Protein AF-0000000069634426 (afdb_homodimer)

Nearest PDB structures (foldseek):
  1cul-assembly1_B  TM=9.483E-01  e=1.272E-23  Rattus norvegicus
  1u0h-assembly1_B  TM=9.525E-01  e=2.902E-23  Rattus norvegicus
  3c16-assembly1_B  TM=9.571E-01  e=1.424E-22  Rattus norvegicus
  3maa-assembly1_B  TM=9.503E-01  e=7.857E-22  Rattus norvegicus
  8sl4-assembly1_B  TM=9.300E-01  e=3.408E-20  Homo sapiens

Solvent-accessible surface area (backbone atoms only — not comparable to full-atom values): 21185 Å² total; per-residue (Å²): 61,27,39,27,34,73,60,49,57,59,53,37,57,61,29,41,75,65,72,35,47,64,58,48,49,51,52,51,32,51,52,43,28,53,54,38,54,54,45,70,38,75,84,32,60,63,46,40,79,56,51,69,58,87,64,25,47,30,36,47,47,70,83,54,88,93,52,78,57,82,60,52,69,64,56,54,50,51,30,51,51,40,48,52,52,46,53,54,49,47,47,53,51,44,51,53,50,16,68,76,69,75,51,83,66,41,41,15,22,4,39,49,74,66,73,67,50,73,50,73,39,43,68,62,81,56,40,63,46,73,40,49,68,32,52,53,51,6,46,47,26,22,75,72,38,48,81,62,34,39,20,26,37,52,72,46,42,53,56,38,43,76,69,75,42,55,66,43,80,73,46,72,42,80,37,93,96,70,45,74,41,52,31,23,34,53,67,54,89,70,61,64,63,73,78,110,60,26,37,26,34,73,59,49,55,58,53,37,58,61,29,41,74,63,75,36,46,64,57,47,49,51,52,50,31,50,50,43,28,54,54,39,55,53,44,71,38,76,85,30,60,62,48,40,78,56,49,68,59,88,62,24,46,30,36,46,46,70,83,53,87,93,51,77,58,84,59,51,71,64,56,54,49,51,29,51,51,40,49,51,51,47,52,52,49,47,48,52,51,44,49,54,50,17,68,76,68,76,52,83,67,41,42,16,22,4,38,50,74,67,70,67,50,72,49,73,38,44,68,62,82,57,41,64,45,73,41,47,70,33,50,52,50,7,44,45,26,21,75,74,38,46,78,60,35,39,21,24,37,52,74,45,42,52,56,40,44,75,68,75,42,55,65,43,80,72,45,72,42,81,38,92,98,70,43,76,40,51,32,24,35,51,66,55,89,71,61,64,62,73,77,110

Foldseek 3Di:
DKKAFVCLVVVQVVVVVVVNNVVSVVLLVVLVVVLVVVCVDPLNVQKDFQDDDVRMTDIFGDDDPPCPPPDDPVRQLSRLVSVVVSSQVSQVVVVVSCVVVVHDTFIQFFAFGDDWDWDWDDDPPIGTHIDDPRVLRSVVQRVVTDTNWYKYFPVSVVSVVVVPWDKAWPQWDQDVPPGITTMITTDDPRPPVVVD/DKKAFVCLVVVQVVCVVVVNNVVSVVLLVVLVVVLVVVCVDPLNVQKDFQDDDVRMTDIFGDDDPPCPPPPDPVRQLSRLVSVVVSSQVSQVSVVVSCVVVVHDTFIQFFAFGDDWDWDWDDDPPIGTHIDDPRVLRSVVQRVVTDTNWYKYFPVSVVSVVVVPWDKAWPQWDQDVPPGITTMITTDDPRPPVVVD

Radius of gyration: 21.36 Å; Cα contacts (8 Å, |Δi|>4): 693; chains: 2; bounding box: 51×59×50 Å

InterPro domains:
  IPR001054 Adenylyl cyclase class-3/4/guanylyl cyclase [PF00211] (1-187)
  IPR001054 Adenylyl cyclase class-3/4/guanylyl cyclase [PS50125] (1-142)
  IPR001054 Adenylyl cyclase class-3/4/guanylyl cyclase [SM00044] (1-171)
  IPR001054 Adenylyl cyclase class-3/4/guanylyl cyclase [cd07302] (1-186)
  IPR018297 Adenylyl cyclase class-4/guanylyl cyclase, conserved site [PS00452] (119-142)
  IPR029787 Nucleotide cyclase [G3DSA:3.30.70.1230] (1-191)
  IPR029787 Nucleotide cyclase [SSF55073] (1-186)

Organism: Araneus ventricosus (NCBI:txid182803)

Structure (mmCIF, N/CA/C/O backbone):
data_AF-0000000069634426-model_v1
#
loop_
_entity.id
_entity.type
_entity.pdbx_description
1 polymer 'adenylate cyclase'
#
loop_
_atom_site.group_PDB
_atom_site.id
_atom_site.type_symbol
_atom_site.label_atom_id
_atom_site.label_alt_id
_atom_site.label_comp_id
_atom_site.label_asym_id
_atom_site.label_entity_id
_atom_site.label_seq_id
_atom_site.pdbx_PDB_ins_code
_atom_site.Cartn_x
_atom_site.Cartn_y
_atom_site.Cartn_z
_atom_site.occupancy
_atom_site.B_iso_or_equiv
_atom_site.auth_seq_id
_atom_site.auth_comp_id
_atom_site.auth_asym_id
_atom_site.auth_atom_id
_atom_site.pdbx_PDB_model_num
ATOM 1 N N . MET A 1 1 ? 3.922 11.562 3.746 1 98.69 1 MET A N 1
ATOM 2 C CA . MET A 1 1 ? 2.787 11.445 4.656 1 98.69 1 MET A CA 1
ATOM 3 C C . MET A 1 1 ? 1.896 10.273 4.27 1 98.69 1 MET A C 1
ATOM 5 O O . MET A 1 1 ? 1.646 10.039 3.088 1 98.69 1 MET A O 1
ATOM 9 N N . PHE A 1 2 ? 1.455 9.57 5.309 1 98.81 2 PHE A N 1
ATOM 10 C CA . PHE A 1 2 ? 0.405 8.562 5.191 1 98.81 2 PHE A CA 1
ATOM 11 C C . PHE A 1 2 ? -0.784 8.914 6.078 1 98.81 2 PHE A C 1
ATOM 13 O O . PHE A 1 2 ? -0.626 9.133 7.281 1 98.81 2 PHE A O 1
ATOM 20 N N . ALA A 1 3 ? -1.954 9.055 5.48 1 98.81 3 ALA A N 1
ATOM 21 C CA . ALA A 1 3 ? -3.203 9.32 6.188 1 98.81 3 ALA A CA 1
ATOM 22 C C . ALA A 1 3 ? -4.207 8.195 5.973 1 98.81 3 ALA A C 1
ATOM 24 O O . ALA A 1 3 ? -4.793 8.07 4.895 1 98.81 3 ALA A O 1
ATOM 25 N N . SER A 1 4 ? -4.402 7.441 7 1 97.81 4 SER A N 1
ATOM 26 C CA . SER A 1 4 ? -5.277 6.273 6.906 1 97.81 4 SER A CA 1
ATOM 27 C C . SER A 1 4 ? -6.617 6.531 7.582 1 97.81 4 SER A C 1
ATOM 29 O O . SER A 1 4 ? -6.723 7.383 8.469 1 97.81 4 SER A O 1
ATOM 31 N N . ILE A 1 5 ? -7.621 5.824 7.086 1 96.56 5 ILE A N 1
ATOM 32 C CA . ILE A 1 5 ? -8.914 5.742 7.754 1 96.56 5 ILE A CA 1
ATOM 33 C C . ILE A 1 5 ? -9.102 4.348 8.344 1 96.56 5 ILE A C 1
ATOM 35 O O . ILE A 1 5 ? -9.766 3.496 7.746 1 96.56 5 ILE A O 1
ATOM 39 N N . PRO A 1 6 ? -8.562 4.156 9.57 1 93.12 6 PRO A N 1
ATOM 40 C CA . PRO A 1 6 ? -8.477 2.799 10.109 1 93.12 6 PRO A CA 1
ATOM 41 C C . PRO A 1 6 ? -9.844 2.146 10.297 1 93.12 6 PRO A C 1
ATOM 43 O O . PRO A 1 6 ? -9.977 0.928 10.156 1 93.12 6 PRO A O 1
ATOM 46 N N . ASN A 1 7 ? -10.844 2.883 10.555 1 89.81 7 ASN A N 1
ATOM 47 C CA . ASN A 1 7 ? -12.141 2.275 10.844 1 89.81 7 ASN A CA 1
ATOM 48 C C . ASN A 1 7 ? -13.008 2.188 9.594 1 89.81 7 ASN A C 1
ATOM 50 O O . ASN A 1 7 ? -14.203 1.903 9.688 1 89.81 7 ASN A O 1
ATOM 54 N N . TYR A 1 8 ? -12.477 2.475 8.43 1 88.19 8 TYR A N 1
ATOM 55 C CA . TYR A 1 8 ? -13.164 2.211 7.172 1 88.19 8 TYR A CA 1
ATOM 56 C C . TYR A 1 8 ? -13.281 0.713 6.918 1 88.19 8 TYR A C 1
ATOM 58 O O . TYR A 1 8 ? -14.281 0.246 6.363 1 88.19 8 TYR A O 1
ATOM 66 N N . LYS A 1 9 ? -12.242 0.037 7.312 1 76.56 9 LYS A N 1
ATOM 67 C CA . LYS A 1 9 ? -12.25 -1.408 7.105 1 76.56 9 LYS A CA 1
ATOM 68 C C . LYS A 1 9 ? -13.438 -2.057 7.805 1 76.56 9 LYS A C 1
ATOM 70 O O . LYS A 1 9 ? -14.07 -2.959 7.254 1 76.56 9 LYS A O 1
ATOM 75 N N . GLU A 1 10 ? -13.672 -1.611 9.031 1 73.38 10 GLU A N 1
ATOM 76 C CA . GLU A 1 10 ? -14.812 -2.141 9.773 1 73.38 10 GLU A CA 1
ATOM 77 C C . GLU A 1 10 ? -16.125 -1.818 9.07 1 73.38 10 GLU A C 1
ATOM 79 O O . GLU A 1 10 ? -17.031 -2.652 9.016 1 73.38 10 GLU A O 1
ATOM 84 N N . PHE A 1 11 ? -16.219 -0.694 8.547 1 70.81 11 PHE A N 1
ATOM 85 C CA . PHE A 1 11 ? -17.391 -0.262 7.781 1 70.81 11 PHE A CA 1
ATOM 86 C C . PHE A 1 11 ? -17.578 -1.14 6.551 1 70.81 11 PHE A C 1
ATOM 88 O O . PHE A 1 11 ? -18.703 -1.561 6.25 1 70.81 11 PHE A O 1
ATOM 95 N N . TYR A 1 12 ? -16.484 -1.45 5.949 1 68.88 12 TYR A N 1
ATOM 96 C CA . TYR A 1 12 ? -16.5 -2.271 4.742 1 68.88 12 TYR A CA 1
ATOM 97 C C . TYR A 1 12 ? -16.938 -3.699 5.062 1 68.88 12 TYR A C 1
ATOM 99 O O . TYR A 1 12 ? -17.766 -4.281 4.355 1 68.88 12 TYR A O 1
ATOM 107 N N . ASP A 1 13 ? -16.359 -4.258 6.074 1 66.06 13 ASP A N 1
ATOM 108 C CA . ASP A 1 13 ? -16.656 -5.637 6.457 1 66.06 13 ASP A CA 1
ATOM 109 C C . ASP A 1 13 ? -18.141 -5.801 6.801 1 66.06 13 ASP A C 1
ATOM 111 O O . ASP A 1 13 ? -18.766 -6.797 6.43 1 66.06 13 ASP A O 1
ATOM 115 N N . GLU A 1 14 ? -18.641 -4.836 7.465 1 62.84 14 GLU A N 1
ATOM 116 C CA . GLU A 1 14 ? -20.047 -4.879 7.871 1 62.84 14 GLU A CA 1
ATOM 117 C C . GLU A 1 14 ? -20.969 -4.738 6.668 1 62.84 14 GLU A C 1
ATOM 119 O O . GLU A 1 14 ? -22.016 -5.383 6.609 1 62.84 14 GLU A O 1
ATOM 124 N N . THR A 1 15 ? -20.5 -4.02 5.742 1 57.84 15 THR A N 1
ATOM 125 C CA . THR A 1 15 ? -21.359 -3.715 4.598 1 57.84 15 THR A CA 1
ATOM 126 C C . THR A 1 15 ? -21.25 -4.805 3.535 1 57.84 15 THR A C 1
ATOM 128 O O . THR A 1 15 ? -22.234 -5.129 2.869 1 57.84 15 THR A O 1
ATOM 131 N N . ASP A 1 16 ? -20.047 -5.289 3.365 1 59.22 16 ASP A N 1
ATOM 132 C CA . ASP A 1 16 ? -19.828 -6.367 2.406 1 59.22 16 ASP A CA 1
ATOM 133 C C . ASP A 1 16 ? -20.688 -7.582 2.738 1 59.22 16 ASP A C 1
ATOM 135 O O . ASP A 1 16 ? -21.25 -8.219 1.841 1 59.22 16 ASP A O 1
ATOM 139 N N . ILE A 1 17 ? -20.828 -7.797 3.973 1 55.28 17 ILE A N 1
ATOM 140 C CA . ILE A 1 17 ? -21.672 -8.898 4.418 1 55.28 17 ILE A CA 1
ATOM 141 C C . ILE A 1 17 ? -23.109 -8.672 3.938 1 55.28 17 ILE A C 1
ATOM 143 O O . ILE A 1 17 ? -23.812 -9.633 3.615 1 55.28 17 ILE A O 1
ATOM 147 N N . ASN A 1 18 ? -23.359 -7.445 3.77 1 55.12 18 ASN A N 1
ATOM 148 C CA . ASN A 1 18 ? -24.719 -7.137 3.348 1 55.12 18 ASN A CA 1
ATOM 149 C C . ASN A 1 18 ? -24.797 -6.863 1.848 1 55.12 18 ASN A C 1
ATOM 151 O O . ASN A 1 18 ? -25.781 -6.305 1.361 1 55.12 18 ASN A O 1
ATOM 155 N N . LYS A 1 19 ? -23.859 -7.258 1.149 1 59.66 19 LYS A N 1
ATOM 156 C CA . LYS A 1 19 ? -23.797 -7.129 -0.304 1 59.66 19 LYS A CA 1
ATOM 157 C C . LYS A 1 19 ? -23.797 -5.66 -0.726 1 59.66 19 LYS A C 1
ATOM 159 O O . LYS A 1 19 ? -24.375 -5.305 -1.754 1 59.66 19 LYS A O 1
ATOM 164 N N . GLN A 1 20 ? -23.438 -4.875 0.177 1 64.69 20 GLN A N 1
ATOM 165 C CA . GLN A 1 20 ? -23.422 -3.445 -0.123 1 64.69 20 GLN A CA 1
ATOM 166 C C . GLN A 1 20 ? -22 -2.941 -0.312 1 64.69 20 GLN A C 1
ATOM 168 O O . GLN A 1 20 ? -21.688 -1.798 0.026 1 64.69 20 GLN A O 1
ATOM 173 N N . GLY A 1 21 ? -21.125 -3.797 -0.772 1 68.38 21 GLY A N 1
ATOM 174 C CA . GLY A 1 21 ? -19.75 -3.436 -1.022 1 68.38 21 GLY A CA 1
ATOM 175 C C . GLY A 1 21 ? -19.594 -2.23 -1.933 1 68.38 21 GLY A C 1
ATOM 176 O O . GLY A 1 21 ? -18.75 -1.364 -1.694 1 68.38 21 GLY A O 1
ATOM 177 N N . LEU A 1 22 ? -20.484 -2.107 -2.734 1 75.62 22 LEU A N 1
ATOM 178 C CA . LEU A 1 22 ? -20.438 -1.009 -3.693 1 75.62 22 LEU A CA 1
ATOM 179 C C . LEU A 1 22 ? -20.625 0.332 -2.992 1 75.62 22 LEU A C 1
ATOM 181 O O . LEU A 1 22 ? -19.969 1.319 -3.346 1 75.62 22 LEU A O 1
ATOM 185 N N . GLU A 1 23 ? -21.547 0.318 -2.008 1 82.31 23 GLU A N 1
ATOM 186 C CA . GLU A 1 23 ? -21.781 1.56 -1.281 1 82.31 23 GLU A CA 1
ATOM 187 C C . GLU A 1 23 ? -20.562 1.985 -0.48 1 82.31 23 GLU A C 1
ATOM 189 O O . GLU A 1 23 ? -20.281 3.18 -0.36 1 82.31 23 GLU A O 1
ATOM 194 N N . CYS A 1 24 ? -19.922 1.011 0.025 1 82.88 24 CYS A N 1
ATOM 195 C CA . CYS A 1 24 ? -18.703 1.31 0.789 1 82.88 24 CYS A CA 1
ATOM 196 C C . CYS A 1 24 ? -17.641 1.947 -0.098 1 82.88 24 CYS A C 1
ATOM 198 O O . CYS A 1 24 ? -16.984 2.906 0.307 1 82.88 24 CYS A O 1
ATOM 200 N N . LEU A 1 25 ? -17.516 1.486 -1.263 1 86.38 25 LEU A N 1
ATOM 201 C CA . LEU A 1 25 ? -16.516 2.02 -2.176 1 86.38 25 LEU A CA 1
ATOM 202 C C . LEU A 1 25 ? -16.906 3.406 -2.674 1 86.38 25 LEU A C 1
ATOM 204 O O . LEU A 1 25 ? -16.047 4.258 -2.906 1 86.38 25 LEU A O 1
ATOM 208 N N . ARG A 1 26 ? -18.203 3.537 -2.885 1 89 26 ARG A N 1
ATOM 209 C CA . ARG A 1 26 ? -18.688 4.855 -3.291 1 89 26 ARG A CA 1
ATOM 210 C C . ARG A 1 26 ? -18.297 5.918 -2.27 1 89 26 ARG A C 1
ATOM 212 O O . ARG A 1 26 ? -17.828 6.996 -2.641 1 89 26 ARG A O 1
ATOM 219 N N . LEU A 1 27 ? -18.5 5.598 -1.002 1 91.5 27 LEU A N 1
ATOM 220 C CA . LEU A 1 27 ? -18.172 6.551 0.052 1 91.5 27 LEU A CA 1
ATOM 221 C C . LEU A 1 27 ? -16.672 6.793 0.114 1 91.5 27 LEU A C 1
ATOM 223 O O . LEU A 1 27 ? -16.219 7.934 0.261 1 91.5 27 LEU A O 1
ATOM 227 N N . LEU A 1 28 ? -15.875 5.77 -0.021 1 92.12 28 LEU A N 1
ATOM 228 C CA . LEU A 1 28 ? -14.43 5.938 -0.038 1 92.12 28 LEU A CA 1
ATOM 229 C C . LEU A 1 28 ? -14 6.828 -1.196 1 92.12 28 LEU A C 1
ATOM 231 O O . LEU A 1 28 ? -13.141 7.699 -1.028 1 92.12 28 LEU A O 1
ATOM 235 N N . ASN A 1 29 ? -14.547 6.602 -2.295 1 92.94 29 ASN A N 1
ATOM 236 C CA . ASN A 1 29 ? -14.227 7.426 -3.457 1 92.94 29 ASN A CA 1
ATOM 237 C C . ASN A 1 29 ? -14.609 8.883 -3.232 1 92.94 29 ASN A C 1
ATOM 239 O O . ASN A 1 29 ? -13.898 9.789 -3.664 1 92.94 29 ASN A O 1
ATOM 243 N N . GLU A 1 30 ? -15.742 9.07 -2.617 1 94.56 30 GLU A N 1
ATOM 244 C CA . GLU A 1 30 ? -16.156 10.43 -2.275 1 94.56 30 GLU A CA 1
ATOM 245 C C . GLU A 1 30 ? -15.125 11.109 -1.373 1 94.56 30 GLU A C 1
ATOM 247 O O . GLU A 1 30 ? -14.773 12.273 -1.587 1 94.56 30 GLU A O 1
ATOM 252 N N . ILE A 1 31 ? -14.688 10.406 -0.416 1 96.69 31 ILE A N 1
ATOM 253 C CA . ILE A 1 31 ? -13.703 10.93 0.526 1 96.69 31 ILE A CA 1
ATOM 254 C C . ILE A 1 31 ? -12.414 11.281 -0.214 1 96.69 31 ILE A C 1
ATOM 256 O O . ILE A 1 31 ? -11.906 12.398 -0.102 1 96.69 31 ILE A O 1
ATOM 260 N N . ILE A 1 32 ? -11.914 10.352 -1.014 1 97.06 32 ILE A N 1
ATOM 261 C CA . ILE A 1 32 ? -10.641 10.539 -1.707 1 97.06 32 ILE A CA 1
ATOM 262 C C . ILE A 1 32 ? -10.766 11.695 -2.701 1 97.06 32 ILE A C 1
ATOM 264 O O . ILE A 1 32 ? -9.844 12.5 -2.84 1 97.06 32 ILE A O 1
ATOM 268 N N . CYS A 1 33 ? -11.867 11.805 -3.354 1 97.19 33 CYS A N 1
ATOM 269 C CA . CYS A 1 33 ? -12.094 12.898 -4.293 1 97.19 33 CYS A CA 1
ATOM 270 C C . CYS A 1 33 ? -12.062 14.242 -3.582 1 97.19 33 CYS A C 1
ATOM 272 O O . CYS A 1 33 ? -11.477 15.203 -4.086 1 97.19 33 CYS A O 1
ATOM 274 N N . ASP A 1 34 ? -12.68 14.266 -2.467 1 97.75 34 ASP A N 1
ATOM 275 C CA . ASP A 1 34 ? -12.672 15.508 -1.703 1 97.75 34 ASP A CA 1
ATOM 276 C C . ASP A 1 34 ? -11.273 15.828 -1.188 1 97.75 34 ASP A C 1
ATOM 278 O O . ASP A 1 34 ? -10.875 17 -1.135 1 97.75 34 ASP A O 1
ATOM 282 N N . PHE A 1 35 ? -10.508 14.82 -0.778 1 98.5 35 PHE A N 1
ATOM 283 C CA . PHE A 1 35 ? -9.109 15.023 -0.418 1 98.5 35 PHE A CA 1
ATOM 284 C C . PHE A 1 35 ? -8.328 15.609 -1.588 1 98.5 35 PHE A C 1
ATOM 286 O O . PHE A 1 35 ? -7.57 16.562 -1.419 1 98.5 35 PHE A O 1
ATOM 293 N N . ASP A 1 36 ? -8.586 15.078 -2.732 1 98.25 36 ASP A N 1
ATOM 294 C CA . ASP A 1 36 ? -7.91 15.531 -3.945 1 98.25 36 ASP A CA 1
ATOM 295 C C . ASP A 1 36 ? -8.211 17 -4.227 1 98.25 36 ASP A C 1
ATOM 297 O O . ASP A 1 36 ? -7.332 17.75 -4.668 1 98.25 36 ASP A O 1
ATOM 301 N N . LYS A 1 37 ? -9.391 17.375 -4.008 1 97.69 37 LYS A N 1
ATOM 302 C CA . LYS A 1 37 ? -9.797 18.75 -4.273 1 97.69 37 LYS A CA 1
ATOM 303 C C . LYS A 1 37 ? -9.008 19.734 -3.412 1 97.69 37 LYS A C 1
ATOM 305 O O . LYS A 1 37 ? -8.766 20.875 -3.82 1 97.69 37 LYS A O 1
ATOM 310 N N . LEU A 1 38 ? -8.656 19.25 -2.217 1 97.81 38 LEU A N 1
ATOM 311 C CA . LEU A 1 38 ? -7.871 20.109 -1.333 1 97.81 38 LEU A CA 1
ATOM 312 C C . LEU A 1 38 ? -6.535 20.484 -1.974 1 97.81 38 LEU A C 1
ATOM 314 O O . LEU A 1 38 ? -5.992 21.547 -1.712 1 97.81 38 LEU A O 1
ATOM 318 N N . LEU A 1 39 ? -5.992 19.609 -2.861 1 97.5 39 LEU A N 1
ATOM 319 C CA . LEU A 1 39 ? -4.699 19.828 -3.508 1 97.5 39 LEU A CA 1
ATOM 320 C C . LEU A 1 39 ? -4.781 20.969 -4.508 1 97.5 39 LEU A C 1
ATOM 322 O O . LEU A 1 39 ? -3.752 21.5 -4.934 1 97.5 39 LEU A O 1
ATOM 326 N N . LEU A 1 40 ? -5.988 21.328 -4.883 1 96.88 40 LEU A N 1
ATOM 327 C CA . LEU A 1 40 ? -6.18 22.406 -5.852 1 96.88 40 LEU A CA 1
ATOM 328 C C . LEU A 1 40 ? -6.008 23.766 -5.195 1 96.88 40 LEU A C 1
ATOM 330 O O . LEU A 1 40 ? -5.852 24.781 -5.883 1 96.88 40 LEU A O 1
ATOM 334 N N . LYS A 1 41 ? -6.102 23.859 -3.879 1 97.19 41 LYS A N 1
ATOM 335 C CA . LYS A 1 41 ? -5.895 25.109 -3.168 1 97.19 41 LYS A CA 1
ATOM 336 C C . LYS A 1 41 ? -4.445 25.578 -3.281 1 97.19 41 LYS A C 1
ATOM 338 O O . LYS A 1 41 ? -3.52 24.781 -3.127 1 97.19 41 LYS A O 1
ATOM 343 N N . PRO A 1 42 ? -4.191 26.875 -3.438 1 97 42 PRO A N 1
ATOM 344 C CA . PRO A 1 42 ? -2.836 27.406 -3.592 1 97 42 PRO A CA 1
ATOM 345 C C . PRO A 1 42 ? -1.922 27.047 -2.422 1 97 42 PRO A C 1
ATOM 347 O O . PRO A 1 42 ? -0.736 26.766 -2.623 1 97 42 PRO A O 1
ATOM 350 N N . LYS A 1 43 ? -2.439 27.047 -1.301 1 96.06 43 LYS A N 1
ATOM 351 C CA . LYS A 1 43 ? -1.636 26.797 -0.109 1 96.06 43 LYS A CA 1
ATOM 352 C C . LYS A 1 43 ? -1.063 25.375 -0.126 1 96.06 43 LYS A C 1
ATOM 354 O O . LYS A 1 43 ? -0.079 25.094 0.559 1 96.06 43 LYS A O 1
ATOM 359 N N . PHE A 1 44 ? -1.671 24.453 -0.923 1 97.56 44 PHE A N 1
ATOM 360 C CA . PHE A 1 44 ? -1.229 23.062 -0.956 1 97.56 44 PHE A CA 1
ATOM 361 C C . PHE A 1 44 ? -0.623 22.719 -2.311 1 97.56 44 PHE A C 1
ATOM 363 O O . PHE A 1 44 ? -0.516 21.531 -2.67 1 97.56 44 PHE A O 1
ATOM 370 N N . SER A 1 45 ? -0.149 23.688 -3.08 1 94.62 45 SER A N 1
ATOM 371 C CA . SER A 1 45 ? 0.344 23.531 -4.445 1 94.62 45 SER A CA 1
ATOM 372 C C . SER A 1 45 ? 1.629 22.703 -4.473 1 94.62 45 SER A C 1
ATOM 374 O O . SER A 1 45 ? 1.964 22.094 -5.492 1 94.62 45 SER A O 1
ATOM 376 N N . ARG A 1 46 ? 2.344 22.672 -3.381 1 93.88 46 ARG A N 1
ATOM 377 C CA . ARG A 1 46 ? 3.619 21.969 -3.328 1 93.88 46 ARG A CA 1
ATOM 378 C C . ARG A 1 46 ? 3.42 20.5 -2.934 1 93.88 46 ARG A C 1
ATOM 380 O O . ARG A 1 46 ? 4.375 19.734 -2.904 1 93.88 46 ARG A O 1
ATOM 387 N N . ILE A 1 47 ? 2.207 20.141 -2.641 1 97.12 47 ILE A N 1
ATOM 388 C CA . ILE A 1 47 ? 1.9 18.781 -2.207 1 97.12 47 ILE A CA 1
ATOM 389 C C . ILE A 1 47 ? 1.436 17.938 -3.4 1 97.12 47 ILE A C 1
ATOM 391 O O . ILE A 1 47 ? 0.691 18.438 -4.254 1 97.12 47 ILE A O 1
ATOM 395 N N . GLU A 1 48 ? 1.934 16.797 -3.508 1 96.25 48 GLU A N 1
ATOM 396 C CA . GLU A 1 48 ? 1.535 15.852 -4.547 1 96.25 48 GLU A CA 1
ATOM 397 C C . GLU A 1 48 ? 0.981 14.562 -3.943 1 96.25 48 GLU A C 1
ATOM 399 O O . GLU A 1 48 ? 1.569 14.008 -3.014 1 96.25 48 GLU A O 1
ATOM 404 N N . LYS A 1 49 ? -0.19 14.219 -4.457 1 97.69 49 LYS A N 1
ATOM 405 C CA . LYS A 1 49 ? -0.675 12.883 -4.133 1 97.69 49 LYS A CA 1
ATOM 406 C C . LYS A 1 49 ? 0.19 11.812 -4.797 1 97.69 49 LYS A C 1
ATOM 408 O O . LYS A 1 49 ? 0.441 11.867 -6 1 97.69 49 LYS A O 1
ATOM 413 N N . ILE A 1 50 ? 0.653 10.852 -4.039 1 96.75 50 ILE A N 1
ATOM 414 C CA . ILE A 1 50 ? 1.438 9.758 -4.598 1 96.75 50 ILE A CA 1
ATOM 415 C C . ILE A 1 50 ? 0.509 8.633 -5.047 1 96.75 50 ILE A C 1
ATOM 417 O O . ILE A 1 50 ? 0.524 8.234 -6.211 1 96.75 50 ILE A O 1
ATOM 421 N N . LYS A 1 51 ? -0.291 8.125 -4.113 1 96.25 51 LYS A N 1
ATOM 422 C CA . LYS A 1 51 ? -1.272 7.086 -4.406 1 96.25 51 LYS A CA 1
ATOM 423 C C . LYS A 1 51 ? -2.148 6.797 -3.188 1 96.25 51 LYS A C 1
ATOM 425 O O . LYS A 1 51 ? -1.914 7.34 -2.105 1 96.25 51 LYS A O 1
ATOM 430 N N . THR A 1 52 ? -3.162 5.953 -3.436 1 96 52 THR A N 1
ATOM 431 C CA . THR A 1 52 ? -3.924 5.375 -2.334 1 96 52 THR A CA 1
ATOM 432 C C . THR A 1 52 ? -3.562 3.906 -2.137 1 96 52 THR A C 1
ATOM 434 O O . THR A 1 52 ? -3.232 3.209 -3.1 1 96 52 THR A O 1
ATOM 437 N N . ILE A 1 53 ? -3.525 3.525 -0.974 1 93.75 53 ILE A N 1
ATOM 438 C CA . ILE A 1 53 ? -3.387 2.125 -0.585 1 93.75 53 ILE A CA 1
ATOM 439 C C . ILE A 1 53 ? -4.562 1.716 0.299 1 93.75 53 ILE A C 1
ATOM 441 O O . ILE A 1 53 ? -4.555 1.963 1.508 1 93.75 53 ILE A O 1
ATOM 445 N N . GLY A 1 54 ? -5.555 1.035 -0.276 1 90.25 54 GLY A N 1
ATOM 446 C CA . GLY A 1 54 ? -6.793 0.876 0.468 1 90.25 54 GLY A CA 1
ATOM 447 C C . GLY A 1 54 ? -7.43 2.197 0.854 1 90.25 54 GLY A C 1
ATOM 448 O O . GLY A 1 54 ? -7.695 3.041 -0.007 1 90.25 54 GLY A O 1
ATOM 449 N N . SER A 1 55 ? -7.539 2.332 2.172 1 93.25 55 SER A N 1
ATOM 450 C CA . SER A 1 55 ? -8.133 3.566 2.672 1 93.25 55 SER A CA 1
ATOM 451 C C . SER A 1 55 ? -7.07 4.539 3.168 1 93.25 55 SER A C 1
ATOM 453 O O . SER A 1 55 ? -7.344 5.391 4.016 1 93.25 55 SER A O 1
ATOM 455 N N . THR A 1 56 ? -5.832 4.348 2.686 1 96.75 56 THR A N 1
ATOM 456 C CA . THR A 1 56 ? -4.723 5.215 3.062 1 96.75 56 THR A CA 1
ATOM 457 C C . THR A 1 56 ? -4.391 6.191 1.937 1 96.75 56 THR A C 1
ATOM 459 O O . THR A 1 56 ? -4.281 5.793 0.774 1 96.75 56 THR A O 1
ATOM 462 N N . TYR A 1 57 ? -4.352 7.484 2.209 1 98.25 57 TYR A N 1
ATOM 463 C CA . TYR A 1 57 ? -3.961 8.555 1.297 1 98.25 57 TYR A CA 1
ATOM 464 C C . TYR A 1 57 ? -2.486 8.898 1.466 1 98.25 57 TYR A C 1
ATOM 466 O O . TYR A 1 57 ? -2.068 9.352 2.533 1 98.25 57 TYR A O 1
ATOM 474 N N . MET A 1 58 ? -1.681 8.648 0.421 1 98.5 58 MET A N 1
ATOM 475 C CA . MET A 1 58 ? -0.249 8.93 0.448 1 98.5 58 MET A CA 1
ATOM 476 C C . MET A 1 58 ? 0.067 10.211 -0.323 1 98.5 58 MET A C 1
ATOM 478 O O . MET A 1 58 ? -0.323 10.352 -1.483 1 98.5 58 MET A O 1
ATOM 482 N N . ALA A 1 59 ? 0.744 11.125 0.328 1 98.56 59 ALA A N 1
ATOM 483 C CA . ALA A 1 59 ? 1.116 12.398 -0.29 1 98.56 59 ALA A CA 1
ATOM 484 C C . ALA A 1 59 ? 2.516 12.828 0.141 1 98.56 59 ALA A C 1
ATOM 486 O O . ALA A 1 59 ? 3.043 12.336 1.142 1 98.56 59 ALA A O 1
ATOM 487 N N . ALA A 1 60 ? 3.143 13.688 -0.63 1 98.06 60 ALA A N 1
ATOM 488 C CA . ALA A 1 60 ? 4.461 14.234 -0.328 1 98.06 60 ALA A CA 1
ATOM 489 C C . ALA A 1 60 ? 4.574 15.688 -0.785 1 98.06 60 ALA A C 1
ATOM 491 O O . ALA A 1 60 ? 3.82 16.125 -1.656 1 98.06 60 ALA A O 1
ATOM 492 N N . ALA A 1 61 ? 5.363 16.391 -0.155 1 97.25 61 ALA A N 1
ATOM 493 C CA . ALA A 1 61 ? 5.719 17.75 -0.543 1 97.25 61 ALA A CA 1
ATOM 494 C C . ALA A 1 61 ? 7.219 17.875 -0.798 1 97.25 61 ALA A C 1
ATOM 496 O O . ALA A 1 61 ? 8.023 17.219 -0.139 1 97.25 61 ALA A O 1
ATOM 497 N N . GLY A 1 62 ? 7.523 18.703 -1.797 1 93.38 62 GLY A N 1
ATOM 498 C CA . GLY A 1 62 ? 8.922 19.016 -2.035 1 93.38 62 GLY A CA 1
ATOM 499 C C . GLY A 1 62 ? 9.602 18.031 -2.969 1 93.38 62 GLY A C 1
ATOM 500 O O . GLY A 1 62 ? 10.828 17.906 -2.969 1 93.38 62 GLY A O 1
ATOM 501 N N . LEU A 1 63 ? 8.695 17.312 -3.713 1 90.94 63 LEU A N 1
ATOM 502 C CA . LEU A 1 63 ? 9.273 16.375 -4.668 1 90.94 63 LEU A CA 1
ATOM 503 C C . LEU A 1 63 ? 9.797 17.094 -5.898 1 90.94 63 LEU A C 1
ATOM 505 O O . LEU A 1 63 ? 9.109 17.938 -6.473 1 90.94 63 LEU A O 1
ATOM 509 N N . GLN A 1 64 ? 11.047 17.453 -6.07 1 75.88 64 GLN A N 1
ATOM 510 C CA . GLN A 1 64 ? 11.648 18.109 -7.23 1 75.88 64 GLN A CA 1
ATOM 511 C C . GLN A 1 64 ? 12.523 17.125 -8.016 1 75.88 64 GLN A C 1
ATOM 513 O O . GLN A 1 64 ? 13.586 16.719 -7.551 1 75.88 64 GLN A O 1
ATOM 518 N N . PRO A 1 65 ? 11.922 16.578 -9.086 1 60.34 65 PRO A N 1
ATOM 519 C CA . PRO A 1 65 ? 12.734 15.641 -9.867 1 60.34 65 PRO A CA 1
ATOM 520 C C . PRO A 1 65 ? 14.07 16.234 -10.297 1 60.34 65 PRO A C 1
ATOM 522 O O . PRO A 1 65 ? 14.117 17.406 -10.727 1 60.34 65 PRO A O 1
ATOM 525 N N . GLY A 1 66 ? 15.273 15.367 -10.148 1 54 66 GLY A N 1
ATOM 526 C CA . GLY A 1 66 ? 16.594 15.719 -10.656 1 54 66 GLY A CA 1
ATOM 527 C C . GLY A 1 66 ? 17.281 16.781 -9.82 1 54 66 GLY A C 1
ATOM 528 O O . GLY A 1 66 ? 18.453 17.094 -10.055 1 54 66 GLY A O 1
ATOM 529 N N . ARG A 1 67 ? 16.547 17.531 -9.039 1 53.06 67 ARG A N 1
ATOM 530 C CA . ARG A 1 67 ? 17.25 18.594 -8.344 1 53.06 67 ARG A CA 1
ATOM 531 C C . ARG A 1 67 ? 17.688 18.156 -6.949 1 53.06 67 ARG A C 1
ATOM 533 O O . ARG A 1 67 ? 16.859 17.719 -6.145 1 53.06 67 ARG A O 1
ATOM 540 N N . GLU A 1 68 ? 18.781 17.438 -6.926 1 51.47 68 GLU A N 1
ATOM 541 C CA . GLU A 1 68 ? 19.359 17.266 -5.594 1 51.47 68 GLU A CA 1
ATOM 542 C C . GLU A 1 68 ? 19.391 18.594 -4.836 1 51.47 68 GLU A C 1
ATOM 544 O O . GLU A 1 68 ? 20.156 19.5 -5.18 1 51.47 68 GLU A O 1
ATOM 549 N N . GLU A 1 69 ? 18.406 19.234 -4.926 1 47.75 69 GLU A N 1
ATOM 550 C CA . GLU A 1 69 ? 18.594 20.562 -4.375 1 47.75 69 GLU A CA 1
ATOM 551 C C . GLU A 1 69 ? 19.078 20.5 -2.93 1 47.75 69 GLU A C 1
ATOM 553 O O . GLU A 1 69 ? 18.578 19.703 -2.133 1 47.75 69 GLU A O 1
ATOM 558 N N . ASN A 1 70 ? 20.391 20.594 -2.777 1 51.47 70 ASN A N 1
ATOM 559 C CA . ASN A 1 70 ? 20.812 21.109 -1.478 1 51.47 70 ASN A CA 1
ATOM 560 C C . ASN A 1 70 ? 19.781 22.078 -0.909 1 51.47 70 ASN A C 1
ATOM 562 O O . ASN A 1 70 ? 19.875 23.281 -1.153 1 51.47 70 ASN A O 1
ATOM 566 N N . GLY A 1 71 ? 18.672 21.656 -1.026 1 53.19 71 GLY A N 1
ATOM 567 C CA . GLY A 1 71 ? 17.641 22.641 -0.703 1 53.19 71 GLY A CA 1
ATOM 568 C C . GLY A 1 71 ? 17.891 23.375 0.602 1 53.19 71 GLY A C 1
ATOM 569 O O . GLY A 1 71 ? 18.656 22.891 1.448 1 53.19 71 GLY A O 1
ATOM 570 N N . ASP A 1 72 ? 17.625 24.578 0.57 1 66.25 72 ASP A N 1
ATOM 571 C CA . ASP A 1 72 ? 17.609 25.531 1.679 1 66.25 72 ASP A CA 1
ATOM 572 C C . ASP A 1 72 ? 16.703 25.047 2.807 1 66.25 72 ASP A C 1
ATOM 574 O O . ASP A 1 72 ? 15.602 24.547 2.557 1 66.25 72 ASP A O 1
ATOM 578 N N . GLU A 1 73 ? 17.266 24.734 3.975 1 73.94 73 GLU A N 1
ATOM 579 C CA . GLU A 1 73 ? 16.562 24.375 5.207 1 73.94 73 GLU A CA 1
ATOM 580 C C . GLU A 1 73 ? 15.195 25.031 5.281 1 73.94 73 GLU A C 1
ATOM 582 O O . GLU A 1 73 ? 14.234 24.438 5.77 1 73.94 73 GLU A O 1
ATOM 587 N N . SER A 1 74 ? 15.156 26.156 4.668 1 79.12 74 SER A N 1
ATOM 588 C CA . SER A 1 74 ? 13.898 26.891 4.707 1 79.12 74 SER A CA 1
ATOM 589 C C . SER A 1 74 ? 12.844 26.219 3.83 1 79.12 74 SER A C 1
ATOM 591 O O . SER A 1 74 ? 11.68 26.109 4.223 1 79.12 74 SER A O 1
ATOM 593 N N . ARG A 1 75 ? 13.383 25.766 2.807 1 82.56 75 ARG A N 1
ATOM 594 C CA . ARG A 1 75 ? 12.445 25.125 1.897 1 82.56 75 ARG A CA 1
ATOM 595 C C . ARG A 1 75 ? 11.945 23.812 2.479 1 82.56 75 ARG A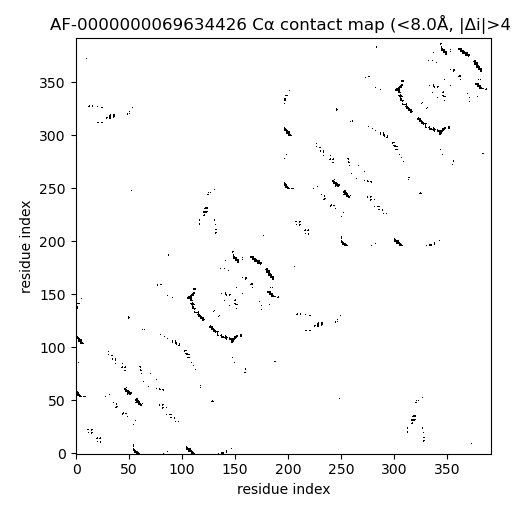 C 1
ATOM 597 O O . ARG A 1 75 ? 10.766 23.469 2.35 1 82.56 75 ARG A O 1
ATOM 604 N N . LYS A 1 76 ? 12.797 23.203 3.213 1 84.62 76 LYS A N 1
ATOM 605 C CA . LYS A 1 76 ? 12.445 21.922 3.842 1 84.62 76 LYS A CA 1
ATOM 606 C C . LYS A 1 76 ? 11.383 22.125 4.922 1 84.62 76 LYS A C 1
ATOM 608 O O . LYS A 1 76 ? 10.43 21.359 5.008 1 84.62 76 LYS A O 1
ATOM 613 N N . SER A 1 77 ? 11.578 23.141 5.625 1 93.12 77 SER A N 1
ATOM 614 C CA . SER A 1 77 ? 10.617 23.422 6.684 1 93.12 77 SER A CA 1
ATOM 615 C C . SER A 1 77 ? 9.266 23.828 6.109 1 93.12 77 SER A C 1
ATOM 617 O O . SER A 1 77 ? 8.219 23.422 6.629 1 93.12 77 SER A O 1
ATOM 619 N N . HIS A 1 78 ? 9.312 24.578 5.008 1 94.5 78 HIS A N 1
ATOM 620 C CA . HIS A 1 78 ? 8.07 25.016 4.387 1 94.5 78 HIS A CA 1
ATOM 621 C C . HIS A 1 78 ? 7.266 23.844 3.854 1 94.5 78 HIS A C 1
ATOM 623 O O . HIS A 1 78 ? 6.035 23.828 3.93 1 94.5 78 HIS A O 1
ATOM 629 N N . ASN A 1 79 ? 7.973 22.922 3.316 1 96.19 79 ASN A N 1
ATOM 630 C CA . ASN A 1 79 ? 7.305 21.719 2.816 1 96.19 79 ASN A CA 1
ATOM 631 C C . ASN A 1 79 ? 6.652 20.922 3.945 1 96.19 79 ASN A C 1
ATOM 633 O O . ASN A 1 79 ? 5.527 20.453 3.803 1 96.19 79 ASN A O 1
ATOM 637 N N . LEU A 1 80 ? 7.398 20.797 5.012 1 97.88 80 LEU A N 1
ATOM 638 C CA . LEU A 1 80 ? 6.883 20.078 6.168 1 97.88 80 LEU A CA 1
ATOM 639 C C . LEU A 1 80 ? 5.656 20.766 6.746 1 97.88 80 LEU A C 1
ATOM 641 O O . LEU A 1 80 ? 4.668 20.109 7.086 1 97.88 80 LEU A O 1
ATOM 645 N N . LEU A 1 81 ? 5.715 22.078 6.828 1 98 81 LEU A N 1
ATOM 646 C CA . LEU A 1 81 ? 4.594 22.844 7.355 1 98 81 LEU A CA 1
ATOM 647 C C . LEU A 1 81 ? 3.371 22.703 6.457 1 98 81 LEU A C 1
ATOM 649 O O . LEU A 1 81 ? 2.254 22.516 6.945 1 98 81 LEU A O 1
ATOM 653 N N . ALA A 1 82 ? 3.576 22.781 5.141 1 97.81 82 ALA A N 1
ATOM 654 C CA . ALA A 1 82 ? 2.479 22.609 4.191 1 97.81 82 ALA A CA 1
ATOM 655 C C . ALA A 1 82 ? 1.837 21.234 4.324 1 97.81 82 ALA A C 1
ATOM 657 O O . ALA A 1 82 ? 0.61 21.109 4.301 1 97.81 82 ALA A O 1
ATOM 658 N N . LEU A 1 83 ? 2.666 20.25 4.465 1 98.38 83 LEU A N 1
ATOM 659 C CA . LEU A 1 83 ? 2.18 18.875 4.578 1 98.38 83 LEU A CA 1
ATOM 660 C C . LEU A 1 83 ? 1.388 18.688 5.871 1 98.38 83 LEU A C 1
ATOM 662 O O . LEU A 1 83 ? 0.365 18 5.879 1 98.38 83 LEU A O 1
ATOM 666 N N . THR A 1 84 ? 1.861 19.281 6.965 1 98.69 84 THR A N 1
ATOM 667 C CA . THR A 1 84 ? 1.173 19.203 8.25 1 98.69 84 THR A CA 1
ATOM 668 C C . THR A 1 84 ? -0.175 19.922 8.18 1 98.69 84 THR A C 1
ATOM 670 O O . THR A 1 84 ? -1.188 19.391 8.641 1 98.69 84 THR A O 1
ATOM 673 N N . GLU A 1 85 ? -0.185 21.062 7.551 1 98.62 85 GLU A N 1
ATOM 674 C CA . GLU A 1 85 ? -1.435 21.797 7.359 1 98.62 85 GLU A CA 1
ATOM 675 C C . GLU A 1 85 ? -2.412 21 6.5 1 98.62 85 GLU A C 1
ATOM 677 O O . GLU A 1 85 ? -3.621 21.031 6.738 1 98.62 85 GLU A O 1
ATOM 682 N N . PHE A 1 86 ? -1.888 20.406 5.527 1 98.88 86 PHE A N 1
ATOM 683 C CA . PHE A 1 86 ? -2.701 19.547 4.664 1 98.88 86 PHE A CA 1
ATOM 684 C C . PHE A 1 86 ? -3.338 18.422 5.461 1 98.88 86 PHE A C 1
ATOM 686 O O . PHE A 1 86 ? -4.531 18.141 5.312 1 98.88 86 PHE A O 1
ATOM 693 N N . ALA A 1 87 ? -2.566 17.766 6.32 1 98.88 87 ALA A N 1
ATOM 694 C CA . ALA A 1 87 ? -3.084 16.688 7.164 1 98.88 87 ALA A CA 1
ATOM 695 C C . ALA A 1 87 ? -4.238 17.172 8.031 1 98.88 87 ALA A C 1
ATOM 697 O O . ALA A 1 87 ? -5.262 16.5 8.156 1 98.88 87 ALA A O 1
ATOM 698 N N . ILE A 1 88 ? -4.078 18.312 8.594 1 98.69 88 ILE A N 1
ATOM 699 C CA . ILE A 1 88 ? -5.102 18.906 9.453 1 98.69 88 ILE A CA 1
ATOM 700 C C . ILE A 1 88 ? -6.344 19.219 8.625 1 98.69 88 ILE A C 1
ATOM 702 O O . ILE A 1 88 ? -7.469 19 9.078 1 98.69 88 ILE A O 1
ATOM 706 N N . ALA A 1 89 ? -6.125 19.734 7.43 1 98.75 89 ALA A N 1
ATOM 707 C CA . ALA A 1 89 ? -7.246 20.031 6.539 1 98.75 89 ALA A CA 1
ATOM 708 C C . ALA A 1 89 ? -7.988 18.75 6.156 1 98.75 89 ALA A C 1
ATOM 710 O O . ALA A 1 89 ? -9.211 18.75 6.023 1 98.75 89 ALA A O 1
ATOM 711 N N . LEU A 1 90 ? -7.273 17.672 5.934 1 98.81 90 LEU A N 1
ATOM 712 C CA . LEU A 1 90 ? -7.902 16.391 5.652 1 98.81 90 LEU A CA 1
ATOM 713 C C . LEU A 1 90 ? -8.789 15.961 6.812 1 98.81 90 LEU A C 1
ATOM 715 O O . LEU A 1 90 ? -9.891 15.445 6.602 1 98.81 90 LEU A O 1
ATOM 719 N N . MET A 1 91 ? -8.281 16.109 8.031 1 98.38 91 MET A N 1
ATOM 720 C CA . MET A 1 91 ? -9.055 15.766 9.219 1 98.38 91 MET A CA 1
ATOM 721 C C . MET A 1 91 ? -10.359 16.547 9.273 1 98.38 91 MET A C 1
ATOM 723 O O . MET A 1 91 ? -11.414 15.992 9.57 1 98.38 91 MET A O 1
ATOM 727 N N . ALA A 1 92 ? -10.234 17.828 8.992 1 98.12 92 ALA A N 1
ATOM 728 C CA . ALA A 1 92 ? -11.414 18.688 9 1 98.12 92 ALA A CA 1
ATOM 729 C C . ALA A 1 92 ? -12.422 18.266 7.934 1 98.12 92 ALA A C 1
ATOM 731 O O . ALA A 1 92 ? -13.625 18.234 8.188 1 98.12 92 ALA A O 1
ATOM 732 N N . LEU A 1 93 ? -11.922 18 6.797 1 98.19 93 LEU A N 1
ATOM 733 C CA . LEU A 1 93 ? -12.773 17.594 5.691 1 98.19 93 LEU A CA 1
ATOM 734 C C . LEU A 1 93 ? -13.477 16.281 6.012 1 98.19 93 LEU A C 1
ATOM 736 O O . LEU A 1 93 ? -14.664 16.109 5.711 1 98.19 93 LEU A O 1
ATOM 740 N N . LEU A 1 94 ? -12.734 15.32 6.562 1 97.94 94 LEU A N 1
ATOM 741 C CA . LEU A 1 94 ? -13.32 14.039 6.922 1 97.94 94 LEU A CA 1
ATOM 742 C C . LEU A 1 94 ? -14.422 14.219 7.965 1 97.94 94 LEU A C 1
ATOM 744 O O . LEU A 1 94 ? -15.438 13.523 7.926 1 97.94 94 LEU A O 1
ATOM 748 N N . ASP A 1 95 ? -14.18 15.156 8.867 1 96.25 95 ASP A N 1
ATOM 749 C CA . ASP A 1 95 ? -15.195 15.469 9.859 1 96.25 95 ASP A CA 1
ATOM 750 C C . ASP A 1 95 ? -16.484 15.969 9.203 1 96.25 95 ASP A C 1
ATOM 752 O O . ASP A 1 95 ? -17.578 15.609 9.617 1 96.25 95 ASP A O 1
ATOM 756 N N . GLN A 1 96 ? -16.406 16.75 8.203 1 96.75 96 GLN A N 1
ATOM 757 C CA . GLN A 1 96 ? -17.547 17.25 7.445 1 96.75 96 GLN A CA 1
ATOM 758 C C . GLN A 1 96 ? -18.266 16.125 6.719 1 96.75 96 GLN A C 1
ATOM 760 O O . GLN A 1 96 ? -19.5 16.047 6.73 1 96.75 96 GLN A O 1
ATOM 765 N N . ILE A 1 97 ? -17.531 15.273 6.102 1 95.19 97 ILE A N 1
ATOM 766 C CA . ILE A 1 97 ? -18.094 14.141 5.375 1 95.19 97 ILE A CA 1
ATOM 767 C C . ILE A 1 97 ? -18.859 13.234 6.34 1 95.19 97 ILE A C 1
ATOM 769 O O . ILE A 1 97 ? -19.922 12.711 6.008 1 95.19 97 ILE A O 1
ATOM 773 N N . ASN A 1 98 ? -18.234 13.07 7.52 1 94.5 98 ASN A N 1
ATOM 774 C CA . ASN A 1 98 ? -18.875 12.273 8.555 1 94.5 98 ASN A CA 1
ATOM 775 C C . ASN A 1 98 ? -20.281 12.781 8.867 1 94.5 98 ASN A C 1
ATOM 777 O O . ASN A 1 98 ? -21.219 11.992 9.008 1 94.5 98 ASN A O 1
ATOM 781 N N . ARG A 1 99 ? -20.469 14.031 8.992 1 95 99 ARG A N 1
ATOM 782 C CA . ARG A 1 99 ? -21.75 14.633 9.312 1 95 99 ARG A CA 1
ATOM 783 C C . ARG A 1 99 ? -22.766 14.375 8.211 1 95 99 ARG A C 1
ATOM 785 O O . ARG A 1 99 ? -23.922 14.055 8.492 1 95 99 ARG A O 1
ATOM 792 N N . GLU A 1 100 ? -22.328 14.391 7 1 92.69 100 GLU A N 1
ATOM 793 C CA . GLU A 1 100 ? -23.219 14.227 5.848 1 92.69 100 GLU A CA 1
ATOM 794 C C . GLU A 1 100 ? -23.578 12.766 5.633 1 92.69 100 GLU A C 1
ATOM 796 O O . GLU A 1 100 ? -24.672 12.453 5.148 1 92.69 100 GLU A O 1
ATOM 801 N N . SER A 1 101 ? -22.719 11.883 5.996 1 89.19 101 SER A N 1
ATOM 802 C CA . SER A 1 101 ? -22.922 10.469 5.699 1 89.19 101 SER A CA 1
ATOM 803 C C . SER A 1 101 ? -23.297 9.688 6.957 1 89.19 101 SER A C 1
ATOM 805 O O . SER A 1 101 ? -23.516 8.477 6.902 1 89.19 101 SER A O 1
ATOM 807 N N . PHE A 1 102 ? -23.359 10.391 8.156 1 90 102 PHE A N 1
ATOM 808 C CA . PHE A 1 102 ? -23.672 9.781 9.445 1 90 102 PHE A CA 1
ATOM 809 C C . PHE A 1 102 ? -22.656 8.688 9.789 1 90 102 PHE A C 1
ATOM 811 O O . PHE A 1 102 ? -23.047 7.582 10.172 1 90 102 PHE A O 1
ATOM 818 N N . GLN A 1 103 ? -21.375 9.008 9.508 1 90.81 103 GLN A N 1
ATOM 819 C CA . GLN A 1 103 ? -20.266 8.125 9.844 1 90.81 103 GLN A CA 1
ATOM 820 C C . GLN A 1 103 ? -19.359 8.758 10.906 1 90.81 103 GLN A C 1
ATOM 822 O O . GLN A 1 103 ? -19.609 9.883 11.344 1 90.81 103 GLN A O 1
ATOM 827 N N . ARG A 1 104 ? -18.438 8.031 11.422 1 93.38 104 ARG A N 1
ATOM 828 C CA . ARG A 1 104 ? -17.516 8.5 12.453 1 93.38 104 ARG A CA 1
ATOM 829 C C . ARG A 1 104 ? -16.078 8.156 12.094 1 93.38 104 ARG A C 1
ATOM 831 O O . ARG A 1 104 ? -15.32 7.684 12.945 1 93.38 104 ARG A O 1
ATOM 838 N N . PHE A 1 105 ? -15.734 8.32 10.836 1 95.5 105 PHE A N 1
ATOM 839 C CA . PHE A 1 105 ? -14.383 8.023 10.383 1 95.5 105 PHE A CA 1
ATOM 840 C C . PHE A 1 105 ? -13.383 8.992 11 1 95.5 105 PHE A C 1
ATOM 842 O O . PHE A 1 105 ? -13.711 10.156 11.242 1 95.5 105 PHE A O 1
ATOM 849 N N . LYS A 1 106 ? -12.266 8.508 11.344 1 96.69 106 LYS A N 1
ATOM 850 C CA . LYS A 1 106 ? -11.148 9.328 11.789 1 96.69 106 LYS A CA 1
ATOM 851 C C . LYS A 1 106 ? -9.883 9.016 11 1 96.69 106 LYS A C 1
ATOM 853 O O . LYS A 1 106 ? -9.68 7.883 10.562 1 96.69 106 LYS A O 1
ATOM 858 N N . LEU A 1 107 ? -9.062 10.039 10.883 1 98.19 107 LEU A N 1
ATOM 859 C CA . LEU A 1 107 ? -7.766 9.828 10.25 1 98.19 107 LEU A CA 1
ATOM 860 C C . LEU A 1 107 ? -6.723 9.391 11.281 1 98.19 107 LEU A C 1
ATOM 862 O O . LEU A 1 107 ? -6.816 9.758 12.453 1 98.19 107 LEU A O 1
ATOM 866 N N . ARG A 1 108 ? -5.891 8.562 10.945 1 98.44 108 ARG A N 1
ATOM 867 C CA . ARG A 1 108 ? -4.598 8.289 11.562 1 98.44 108 ARG A CA 1
ATOM 868 C C . ARG A 1 108 ? -3.455 8.672 10.625 1 98.44 108 ARG A C 1
ATOM 870 O O . ARG A 1 108 ? -3.334 8.117 9.531 1 98.44 108 ARG A O 1
ATOM 877 N N . VAL A 1 109 ? -2.639 9.633 11.078 1 98.88 109 VAL A N 1
ATOM 878 C CA . VAL A 1 109 ? -1.704 10.234 10.133 1 98.88 109 VAL A CA 1
ATOM 879 C C . VAL A 1 109 ? -0.271 10.031 10.617 1 98.88 109 VAL A C 1
ATOM 881 O O . VAL A 1 109 ? 0.014 10.172 11.812 1 98.88 109 VAL A O 1
ATOM 884 N N . GLY A 1 110 ? 0.593 9.633 9.719 1 98.81 110 GLY A N 1
ATOM 885 C CA . GLY A 1 110 ? 2.031 9.594 9.938 1 98.81 110 GLY A CA 1
ATOM 886 C C . GLY A 1 110 ? 2.799 10.508 9 1 98.81 110 GLY A C 1
ATOM 887 O O . GL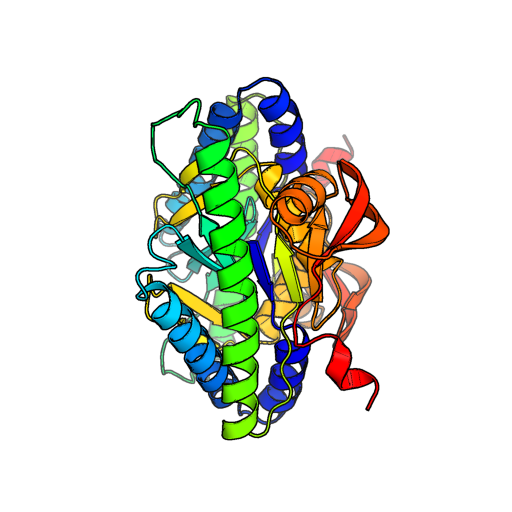Y A 1 110 ? 2.572 10.492 7.789 1 98.81 110 GLY A O 1
ATOM 888 N N . ILE A 1 111 ? 3.658 11.352 9.539 1 98.81 111 ILE A N 1
ATOM 889 C CA . ILE A 1 111 ? 4.469 12.273 8.75 1 98.81 111 ILE A CA 1
ATOM 890 C C . ILE A 1 111 ? 5.938 12.117 9.125 1 98.81 111 ILE A C 1
ATOM 892 O O . ILE A 1 111 ? 6.27 11.945 10.305 1 98.81 111 ILE A O 1
ATOM 896 N N . ASN A 1 112 ? 6.777 12.133 8.195 1 97.44 112 ASN A N 1
ATOM 897 C CA . ASN A 1 112 ? 8.227 12.219 8.344 1 97.44 112 ASN A CA 1
ATOM 898 C C . ASN A 1 112 ? 8.844 13.148 7.301 1 97.44 112 ASN A C 1
ATOM 900 O O . ASN A 1 112 ? 8.156 13.586 6.375 1 97.44 112 ASN A O 1
ATOM 904 N N . ASN A 1 113 ? 10.008 13.602 7.562 1 96.81 113 ASN A N 1
ATOM 905 C CA . ASN A 1 113 ? 10.719 14.438 6.598 1 96.81 113 ASN A CA 1
ATOM 906 C C . ASN A 1 113 ? 12.133 13.906 6.336 1 96.81 113 ASN A C 1
ATOM 908 O O . ASN A 1 113 ? 12.766 13.352 7.234 1 96.81 113 ASN A O 1
ATOM 912 N N . GLY A 1 114 ? 12.562 13.945 5.207 1 92.69 114 GLY A N 1
ATOM 913 C CA . GLY A 1 114 ? 13.883 13.492 4.789 1 92.69 114 GLY A CA 1
ATOM 914 C C . GLY A 1 114 ? 13.977 13.211 3.301 1 92.69 114 GLY A C 1
ATOM 915 O O . GLY A 1 114 ? 13.031 13.477 2.555 1 92.69 114 GLY A O 1
ATOM 916 N N . PRO A 1 115 ? 15.141 12.797 2.863 1 89.31 115 PRO A N 1
ATOM 917 C CA . PRO A 1 115 ? 15.32 12.516 1.438 1 89.31 115 PRO A CA 1
ATOM 918 C C . PRO A 1 115 ? 14.492 11.32 0.962 1 89.31 115 PRO A C 1
ATOM 920 O O . PRO A 1 115 ? 14.273 10.375 1.723 1 89.31 115 PRO A O 1
ATOM 923 N N . VAL A 1 116 ? 13.992 11.445 -0.224 1 90.25 116 VAL A N 1
ATOM 924 C CA . VAL A 1 116 ? 13.297 10.344 -0.879 1 90.25 116 VAL A CA 1
ATOM 925 C C . VAL A 1 116 ? 13.82 10.18 -2.307 1 90.25 116 VAL A C 1
ATOM 927 O O . VAL A 1 116 ? 14.438 11.094 -2.855 1 90.25 116 VAL A O 1
ATOM 930 N N . ILE A 1 117 ? 13.711 9.031 -2.807 1 87.19 117 ILE A N 1
ATOM 931 C CA . ILE A 1 117 ? 13.914 8.789 -4.23 1 87.19 117 ILE A CA 1
ATOM 932 C C . ILE A 1 117 ? 12.57 8.719 -4.945 1 87.19 117 ILE A C 1
ATOM 934 O O . ILE A 1 117 ? 11.656 8.016 -4.504 1 87.19 117 ILE A O 1
ATOM 938 N N . ALA A 1 118 ? 12.422 9.516 -5.922 1 89.88 118 ALA A N 1
ATOM 939 C CA . ALA A 1 118 ? 11.188 9.539 -6.703 1 89.88 118 ALA A CA 1
ATOM 940 C C . ALA A 1 118 ? 11.43 9.062 -8.133 1 89.88 118 ALA A C 1
ATOM 942 O O . ALA A 1 118 ? 12.5 9.312 -8.703 1 89.88 118 ALA A O 1
ATOM 943 N N . GLY A 1 119 ? 10.477 8.328 -8.688 1 88.38 119 GLY A N 1
ATOM 944 C CA . GLY A 1 119 ? 10.586 7.883 -10.07 1 88.38 119 GLY A CA 1
ATOM 945 C C . GLY A 1 119 ? 9.398 7.062 -10.531 1 88.38 119 GLY A C 1
ATOM 946 O O . GLY A 1 119 ? 8.453 6.852 -9.773 1 88.38 119 GLY A O 1
ATOM 947 N N . VAL A 1 120 ? 9.422 6.742 -11.758 1 91.19 120 VAL A N 1
ATOM 948 C CA . VAL A 1 120 ? 8.398 5.898 -12.359 1 91.19 120 VAL A CA 1
ATOM 949 C C . VAL A 1 120 ? 8.891 4.453 -12.43 1 91.19 120 VAL A C 1
ATOM 951 O O . VAL A 1 120 ? 10.008 4.199 -12.891 1 91.19 120 VAL A O 1
ATOM 954 N N . VAL A 1 121 ? 8.102 3.527 -11.938 1 91.19 121 VAL A N 1
ATOM 955 C CA . VAL A 1 121 ? 8.5 2.123 -11.898 1 91.19 121 VAL A CA 1
ATOM 956 C C . VAL A 1 121 ? 7.5 1.279 -12.68 1 91.19 121 VAL A C 1
ATOM 958 O O . VAL A 1 121 ? 6.293 1.529 -12.633 1 91.19 121 VAL A O 1
ATOM 961 N N . GLY A 1 122 ? 8.055 0.266 -13.398 1 94.06 122 GLY A N 1
ATOM 962 C CA . GLY A 1 122 ? 7.219 -0.699 -14.094 1 94.06 122 GLY A CA 1
ATOM 963 C C . GLY A 1 122 ? 7.133 -0.442 -15.586 1 94.06 122 GLY A C 1
ATOM 964 O O . GLY A 1 122 ? 7.41 0.667 -16.047 1 94.06 122 GLY A O 1
ATOM 965 N N . ALA A 1 123 ? 6.777 -1.459 -16.281 1 93.62 123 ALA A N 1
ATOM 966 C CA . ALA A 1 123 ? 6.582 -1.388 -17.734 1 93.62 123 ALA A CA 1
ATOM 967 C C . ALA A 1 123 ? 5.098 -1.409 -18.078 1 93.62 123 ALA A C 1
ATOM 969 O O . ALA A 1 123 ? 4.66 -0.715 -19 1 93.62 123 ALA A O 1
ATOM 970 N N . GLN A 1 124 ? 4.383 -2.205 -17.375 1 91.5 124 GLN A N 1
ATOM 971 C CA . GLN A 1 124 ? 2.93 -2.227 -17.484 1 91.5 124 GLN A CA 1
ATOM 972 C C . GLN A 1 124 ? 2.277 -1.345 -16.438 1 91.5 124 GLN A C 1
ATOM 974 O O . GLN A 1 124 ? 2.451 -1.573 -15.234 1 91.5 124 GLN A O 1
ATOM 979 N N . LYS A 1 125 ? 1.513 -0.386 -16.828 1 89.38 125 LYS A N 1
ATOM 980 C CA . LYS A 1 125 ? 0.899 0.58 -15.93 1 89.38 125 LYS A CA 1
ATOM 981 C C . LYS A 1 125 ? 1.943 1.221 -15.023 1 89.38 125 LYS A C 1
ATOM 983 O O . LYS A 1 125 ? 1.856 1.115 -13.797 1 89.38 125 LYS A O 1
ATOM 988 N N . PRO A 1 126 ? 2.914 1.864 -15.742 1 92.25 126 PRO A N 1
ATOM 989 C CA . PRO A 1 126 ? 3.953 2.502 -14.93 1 92.25 126 PRO A CA 1
ATOM 990 C C . PRO A 1 126 ? 3.389 3.516 -13.938 1 92.25 126 PRO A C 1
ATOM 992 O O . PRO A 1 126 ? 2.428 4.223 -14.25 1 92.25 126 PRO A O 1
ATOM 995 N N . GLN A 1 127 ? 3.91 3.533 -12.773 1 90.12 127 GLN A N 1
ATOM 996 C CA . GLN A 1 127 ? 3.389 4.402 -11.719 1 90.12 127 GLN A CA 1
ATOM 997 C C . GLN A 1 127 ? 4.508 5.219 -11.078 1 90.12 127 GLN A C 1
ATOM 999 O O . GLN A 1 127 ? 5.602 4.707 -10.836 1 90.12 127 GLN A O 1
ATOM 1004 N N . TYR A 1 128 ? 4.262 6.559 -11 1 91.94 128 TYR A N 1
ATOM 1005 C CA . TYR A 1 128 ? 5.121 7.414 -10.188 1 91.94 128 TYR A CA 1
ATOM 1006 C C . TYR A 1 128 ? 4.988 7.078 -8.711 1 91.94 128 TYR A C 1
ATOM 1008 O O . TYR A 1 128 ? 3.877 6.914 -8.203 1 91.94 128 TYR A O 1
ATOM 1016 N N . ASP A 1 129 ? 6.137 6.984 -8.055 1 93.38 129 ASP A N 1
ATOM 1017 C CA . ASP A 1 129 ? 6.152 6.629 -6.637 1 93.38 129 ASP A CA 1
ATOM 1018 C C . ASP A 1 129 ? 7.41 7.164 -5.949 1 93.38 129 ASP A C 1
ATOM 1020 O O . ASP A 1 129 ? 8.266 7.77 -6.598 1 93.38 129 ASP A O 1
ATOM 1024 N N . ILE A 1 130 ? 7.43 7.047 -4.715 1 92.56 130 ILE A N 1
ATOM 1025 C CA . ILE A 1 130 ? 8.594 7.469 -3.945 1 92.56 130 ILE A CA 1
ATOM 1026 C C . ILE A 1 130 ? 9.031 6.348 -3.01 1 92.56 130 ILE A C 1
ATOM 1028 O O . ILE A 1 130 ? 8.195 5.586 -2.51 1 92.56 130 ILE A O 1
ATOM 1032 N N . TRP A 1 131 ? 10.32 6.316 -2.762 1 89.38 131 TRP A N 1
ATOM 1033 C CA . TRP A 1 131 ? 10.945 5.281 -1.938 1 89.38 131 TRP A CA 1
ATOM 1034 C C . TRP A 1 131 ? 11.992 5.883 -1.015 1 89.38 131 TRP A C 1
ATOM 1036 O O . TRP A 1 131 ? 12.5 6.977 -1.27 1 89.38 131 TRP A O 1
ATOM 1046 N N . GLY A 1 132 ? 12.312 5.039 -0.001 1 86.06 132 GLY A N 1
ATOM 1047 C CA . GLY A 1 132 ? 13.359 5.438 0.918 1 86.06 132 GLY A CA 1
ATOM 1048 C C . GLY A 1 132 ? 13 5.227 2.375 1 86.06 132 GLY A C 1
ATOM 1049 O O . GLY A 1 132 ? 11.836 4.977 2.697 1 86.06 132 GLY A O 1
ATOM 1050 N N . ASN A 1 133 ? 14.031 5.379 3.184 1 85.81 133 ASN A N 1
ATOM 1051 C CA . ASN A 1 133 ? 13.82 5.242 4.621 1 85.81 133 ASN A CA 1
ATOM 1052 C C . ASN A 1 133 ? 12.82 6.277 5.141 1 85.81 133 ASN A C 1
ATOM 1054 O O . ASN A 1 133 ? 12.039 5.992 6.051 1 85.81 133 ASN A O 1
ATOM 1058 N N . THR A 1 134 ? 12.898 7.453 4.555 1 91.25 134 THR A N 1
ATOM 1059 C CA . THR A 1 134 ? 11.969 8.516 4.934 1 91.25 134 THR A CA 1
ATOM 1060 C C . THR A 1 134 ? 10.523 8.062 4.746 1 91.25 134 THR A C 1
ATOM 1062 O O . THR A 1 134 ? 9.68 8.281 5.621 1 91.25 134 THR A O 1
ATOM 1065 N N . VAL A 1 135 ? 10.312 7.398 3.65 1 92.88 135 VAL A N 1
ATOM 1066 C CA . VAL A 1 135 ? 8.977 6.922 3.312 1 92.88 135 VAL A CA 1
ATOM 1067 C C . VAL A 1 135 ? 8.555 5.82 4.285 1 92.88 135 VAL A C 1
ATOM 1069 O O . VAL A 1 135 ? 7.441 5.844 4.816 1 92.88 135 VAL A O 1
ATOM 1072 N N . ASN A 1 136 ? 9.469 4.879 4.594 1 89.12 136 ASN A N 1
ATOM 1073 C CA . ASN A 1 136 ? 9.18 3.768 5.496 1 89.12 136 ASN A CA 1
ATOM 1074 C C . ASN A 1 136 ? 8.844 4.262 6.898 1 89.12 136 ASN A C 1
ATOM 1076 O O . ASN A 1 136 ? 7.93 3.744 7.543 1 89.12 136 ASN A O 1
ATOM 1080 N N . VAL A 1 137 ? 9.578 5.219 7.301 1 92.62 137 VAL A N 1
ATOM 1081 C CA . VAL A 1 137 ? 9.367 5.746 8.641 1 92.62 137 VAL A CA 1
ATOM 1082 C C . VAL A 1 137 ? 8.031 6.488 8.703 1 92.62 137 VAL A C 1
ATOM 1084 O O . VAL A 1 137 ? 7.293 6.375 9.68 1 92.62 137 VAL A O 1
ATOM 1087 N N . ALA A 1 138 ? 7.703 7.238 7.656 1 96.25 138 ALA A N 1
ATOM 1088 C CA . ALA A 1 138 ? 6.402 7.898 7.613 1 96.25 138 ALA A CA 1
ATOM 1089 C C . ALA A 1 138 ? 5.266 6.883 7.695 1 96.25 138 ALA A C 1
ATOM 1091 O O . ALA A 1 138 ? 4.289 7.094 8.414 1 96.25 138 ALA A O 1
ATOM 1092 N N . SER A 1 139 ? 5.391 5.84 6.945 1 95.06 139 SER A N 1
ATOM 1093 C CA . SER A 1 139 ? 4.391 4.773 6.961 1 95.06 139 SER A CA 1
ATOM 1094 C C . SER A 1 139 ? 4.27 4.152 8.352 1 95.06 139 SER A C 1
ATOM 1096 O O . SER A 1 139 ? 3.164 3.838 8.797 1 95.06 139 SER A O 1
ATOM 1098 N N . ARG A 1 140 ? 5.367 3.977 9.039 1 94.19 140 ARG A N 1
ATOM 1099 C CA . ARG A 1 140 ? 5.363 3.418 10.391 1 94.19 140 ARG A CA 1
ATOM 1100 C C . ARG A 1 140 ? 4.707 4.379 11.375 1 94.19 140 ARG A C 1
ATOM 1102 O O . ARG A 1 140 ? 4.039 3.947 12.32 1 94.19 140 ARG A O 1
ATOM 1109 N N . MET A 1 141 ? 4.945 5.68 11.164 1 96.94 141 MET A N 1
ATOM 1110 C CA . MET A 1 141 ? 4.285 6.668 12.008 1 96.94 141 MET A CA 1
ATOM 1111 C C . MET A 1 141 ? 2.768 6.547 11.898 1 96.94 141 MET A C 1
ATOM 1113 O O . MET A 1 141 ? 2.053 6.754 12.883 1 96.94 141 MET A O 1
ATOM 1117 N N . ASP A 1 142 ? 2.32 6.223 10.727 1 97.44 142 ASP A N 1
ATOM 1118 C CA . ASP A 1 142 ? 0.895 5.984 10.531 1 97.44 142 ASP A CA 1
ATOM 1119 C C . ASP A 1 142 ? 0.466 4.66 11.156 1 97.44 142 ASP A C 1
ATOM 1121 O O . ASP A 1 142 ? -0.415 4.629 12.016 1 97.44 142 ASP A O 1
ATOM 1125 N N . SER A 1 143 ? 1.176 3.555 10.82 1 93.62 143 SER A N 1
ATOM 1126 C CA . SER A 1 143 ? 0.717 2.221 11.195 1 93.62 143 SER A CA 1
ATOM 1127 C C . SER A 1 143 ? 0.758 2.029 12.711 1 93.62 143 SER A C 1
ATOM 1129 O O . SER A 1 143 ? -0.051 1.285 13.266 1 93.62 143 SER A O 1
ATOM 1131 N N . CYS A 1 144 ? 1.634 2.639 13.398 1 94.38 144 CYS A N 1
ATOM 1132 C CA . CYS A 1 144 ? 1.722 2.539 14.852 1 94.38 144 CYS A CA 1
ATOM 1133 C C . CYS A 1 144 ? 1.084 3.752 15.516 1 94.38 144 CYS A C 1
ATOM 1135 O O . CYS A 1 144 ? 1.245 3.959 16.719 1 94.38 144 CYS A O 1
ATOM 1137 N N . GLY A 1 145 ? 0.46 4.613 14.672 1 96.38 145 GLY A N 1
ATOM 1138 C CA . GLY A 1 145 ? -0.151 5.824 15.195 1 96.38 145 GLY A CA 1
ATOM 1139 C C . GLY A 1 145 ? -1.445 5.562 15.945 1 96.38 145 GLY A C 1
ATOM 1140 O O . GLY A 1 145 ? -1.732 4.426 16.328 1 96.38 145 GLY A O 1
ATOM 1141 N N . VAL A 1 146 ? -2.098 6.598 16.281 1 96.56 146 VAL A N 1
ATOM 1142 C CA . VAL A 1 146 ? -3.363 6.555 17 1 96.56 146 VAL A CA 1
ATOM 1143 C C . VAL A 1 146 ? -4.445 7.262 16.188 1 96.56 146 VAL A C 1
ATOM 1145 O O . VAL A 1 146 ? -4.215 8.344 15.641 1 96.56 146 VAL A O 1
ATOM 1148 N N . MET A 1 147 ? -5.598 6.652 16.078 1 96.19 147 MET A N 1
ATOM 1149 C CA . MET A 1 147 ? -6.727 7.238 15.367 1 96.19 147 MET A CA 1
ATOM 1150 C C . MET A 1 147 ? -7.027 8.641 15.883 1 96.19 147 MET A C 1
ATOM 1152 O O . MET A 1 147 ? -7.082 8.867 17.094 1 96.19 147 MET A O 1
ATOM 1156 N N . GLY A 1 148 ? -7.188 9.57 14.984 1 97.38 148 GLY A N 1
ATOM 1157 C CA . GLY A 1 148 ? -7.488 10.945 15.336 1 97.38 148 GLY A CA 1
ATOM 1158 C C . GLY A 1 148 ? -6.246 11.789 15.57 1 97.38 148 GLY A C 1
ATOM 1159 O O . GLY A 1 148 ? -6.344 12.977 15.867 1 97.38 148 GLY A O 1
ATOM 1160 N N . LYS A 1 149 ? -5.105 11.164 15.391 1 98.5 149 LYS A N 1
ATOM 1161 C CA . LYS A 1 149 ? -3.879 11.883 15.727 1 98.5 149 LYS A CA 1
ATOM 1162 C C . LYS A 1 149 ? -2.92 11.914 14.539 1 98.5 149 LYS A C 1
ATOM 1164 O O . LYS A 1 149 ? -3.053 11.125 13.602 1 98.5 149 LYS A O 1
ATOM 1169 N N . ILE A 1 150 ? -2.057 12.898 14.578 1 98.81 150 ILE A N 1
ATOM 1170 C CA . ILE A 1 150 ? -0.906 12.992 13.688 1 98.81 150 ILE A CA 1
ATOM 1171 C C . ILE A 1 150 ? 0.366 12.625 14.453 1 98.81 150 ILE A C 1
ATOM 1173 O O . ILE A 1 150 ? 0.749 13.312 15.398 1 98.81 150 ILE A O 1
ATOM 1177 N N . GLN A 1 151 ? 1.021 11.547 14.062 1 98.75 151 GLN A N 1
ATOM 1178 C CA . GLN A 1 151 ? 2.262 11.109 14.688 1 98.75 151 GLN A CA 1
ATOM 1179 C C . GLN A 1 151 ? 3.467 11.422 13.812 1 98.75 151 GLN A C 1
ATOM 1181 O O . GLN A 1 151 ? 3.426 11.211 12.594 1 98.75 151 GLN A O 1
ATOM 1186 N N . VAL A 1 15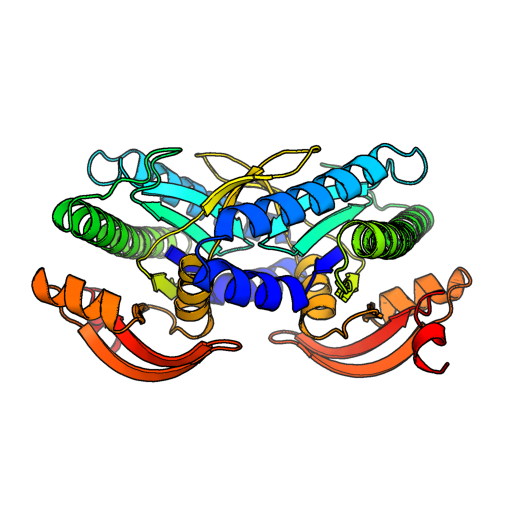2 ? 4.539 11.93 14.43 1 98.75 152 VAL A N 1
ATOM 1187 C CA . VAL A 1 152 ? 5.742 12.312 13.695 1 98.75 152 VAL A CA 1
ATOM 1188 C C . VAL A 1 152 ? 6.98 11.844 14.453 1 98.75 152 VAL A C 1
ATOM 1190 O O . VAL A 1 152 ? 6.898 11.5 15.641 1 98.75 152 VAL A O 1
ATOM 1193 N N . THR A 1 153 ? 8.102 11.766 13.766 1 97.62 153 THR A N 1
ATOM 1194 C CA . THR A 1 153 ? 9.383 11.461 14.398 1 97.62 153 THR A CA 1
ATOM 1195 C C . THR A 1 153 ? 9.859 12.625 15.258 1 97.62 153 THR A C 1
ATOM 1197 O O . THR A 1 153 ? 9.344 13.742 15.141 1 97.62 153 THR A O 1
ATOM 1200 N N . GLU A 1 154 ? 10.883 12.383 16.047 1 97.88 154 GLU A N 1
ATOM 1201 C CA . GLU A 1 154 ? 11.461 13.406 16.906 1 97.88 154 GLU A CA 1
ATOM 1202 C C . GLU A 1 154 ? 12.031 14.562 16.078 1 97.88 154 GLU A C 1
ATOM 1204 O O . GLU A 1 154 ? 11.805 15.727 16.391 1 97.88 154 GLU A O 1
ATOM 1209 N N . ASP A 1 155 ? 12.766 14.227 15.016 1 96.81 155 ASP A N 1
ATOM 1210 C CA . ASP A 1 155 ? 13.359 15.242 14.156 1 96.81 155 ASP A CA 1
ATOM 1211 C C . ASP A 1 155 ? 12.273 16.109 13.508 1 96.81 155 ASP A C 1
ATOM 1213 O O . ASP A 1 155 ? 12.422 17.328 13.43 1 96.81 155 ASP A O 1
ATOM 1217 N N . THR A 1 156 ? 11.227 15.5 13.109 1 98.25 156 THR A N 1
ATOM 1218 C CA . THR A 1 156 ? 10.109 16.219 12.5 1 98.25 156 THR A CA 1
ATOM 1219 C C . THR A 1 156 ? 9.406 17.094 13.523 1 98.25 156 THR A C 1
ATOM 1221 O O . THR A 1 156 ? 9.07 18.25 13.234 1 98.25 156 THR A O 1
ATOM 1224 N N . ALA A 1 157 ? 9.234 16.594 14.711 1 98.62 157 ALA A N 1
ATOM 1225 C CA . ALA A 1 157 ? 8.586 17.359 15.789 1 98.62 157 ALA A CA 1
ATOM 1226 C C . ALA A 1 157 ? 9.391 18.609 16.125 1 98.62 157 ALA A C 1
ATOM 1228 O O . ALA A 1 157 ? 8.812 19.672 16.344 1 98.62 157 ALA A O 1
ATOM 1229 N N . LYS A 1 158 ? 10.672 18.469 16.156 1 98.19 158 LYS A N 1
ATOM 1230 C CA . LYS A 1 158 ? 11.531 19.609 16.484 1 98.19 158 LYS A CA 1
ATOM 1231 C C . LYS A 1 158 ? 11.336 20.75 15.492 1 98.19 158 LYS A C 1
ATOM 1233 O O . LYS A 1 158 ? 11.211 21.906 15.883 1 98.19 158 LYS A O 1
ATOM 1238 N N . ILE A 1 159 ? 11.297 20.391 14.242 1 98 159 ILE A N 1
ATOM 1239 C CA . ILE A 1 159 ? 11.102 21.391 13.203 1 98 159 ILE A CA 1
ATOM 1240 C C . ILE A 1 159 ? 9.734 22.031 13.359 1 98 159 ILE A C 1
ATOM 1242 O O . ILE A 1 159 ? 9.609 23.266 13.273 1 98 159 ILE A O 1
ATOM 1246 N N . LEU A 1 160 ? 8.719 21.234 13.617 1 98.5 160 LEU A N 1
ATOM 1247 C CA . LEU A 1 160 ? 7.363 21.75 13.781 1 98.5 160 LEU A CA 1
ATOM 1248 C C . LEU A 1 160 ? 7.273 22.672 15 1 98.5 160 LEU A C 1
ATOM 1250 O O . LEU A 1 160 ? 6.641 23.734 14.938 1 98.5 160 LEU A O 1
ATOM 1254 N N . MET A 1 161 ? 7.914 22.266 16.078 1 98.38 161 MET A N 1
ATOM 1255 C CA . MET A 1 161 ? 7.895 23.078 17.297 1 98.38 161 MET A CA 1
ATOM 1256 C C . MET A 1 161 ? 8.609 24.406 17.078 1 98.38 161 MET A C 1
ATOM 1258 O O . MET A 1 161 ? 8.211 25.422 17.641 1 98.38 161 MET A O 1
ATOM 1262 N N . GLU A 1 162 ? 9.609 24.406 16.266 1 97.69 162 GLU A N 1
ATOM 1263 C CA . GLU A 1 162 ? 10.305 25.641 15.906 1 97.69 162 GLU A CA 1
ATOM 1264 C C . GLU A 1 162 ? 9.391 26.594 15.133 1 97.69 162 GLU A C 1
ATOM 1266 O O . GLU A 1 162 ? 9.664 27.781 15.039 1 97.69 162 GLU A O 1
ATOM 1271 N N . HIS A 1 163 ? 8.367 26.062 14.57 1 97.31 163 HIS A N 1
ATOM 1272 C CA . HIS A 1 163 ? 7.434 26.859 13.789 1 97.31 163 HIS A CA 1
ATOM 1273 C C . HIS A 1 163 ? 6.07 26.938 14.469 1 97.31 163 HIS A C 1
ATOM 1275 O O . HIS A 1 163 ? 5.039 26.922 13.797 1 97.31 163 HIS A O 1
ATOM 1281 N N . ASN A 1 164 ? 6.008 26.75 15.75 1 96.38 164 ASN A N 1
ATOM 1282 C CA . ASN A 1 164 ? 4.898 27.094 16.625 1 96.38 164 ASN A CA 1
ATOM 1283 C C . ASN A 1 164 ? 3.822 26.016 16.641 1 96.38 164 ASN A C 1
ATOM 1285 O O . ASN A 1 164 ? 2.652 26.297 16.906 1 96.38 164 ASN A O 1
ATOM 1289 N N . TYR A 1 165 ? 4.195 24.875 16.25 1 98.06 165 TYR A N 1
ATOM 1290 C CA . TYR A 1 165 ? 3.303 23.75 16.5 1 98.06 165 TYR A CA 1
ATOM 1291 C C . TYR A 1 165 ? 3.551 23.141 17.891 1 98.06 165 TYR A C 1
ATOM 1293 O O . TYR A 1 165 ? 4.699 23.062 18.328 1 98.06 165 TYR A O 1
ATOM 1301 N N . ASP A 1 166 ? 2.484 22.828 18.547 1 98.19 166 ASP A N 1
ATOM 1302 C CA . ASP A 1 166 ? 2.598 22.078 19.797 1 98.19 166 ASP A CA 1
ATOM 1303 C C . ASP A 1 166 ? 2.684 20.578 19.547 1 98.19 166 ASP A C 1
ATOM 1305 O O . ASP A 1 166 ? 1.87 20.016 18.812 1 98.19 166 ASP A O 1
ATOM 1309 N N . CYS A 1 167 ? 3.68 19.953 20.078 1 98.38 167 CYS A N 1
ATOM 1310 C CA . CYS A 1 167 ? 3.859 18.516 19.969 1 98.38 167 CYS A CA 1
ATOM 1311 C C . CYS A 1 167 ? 4.008 17.875 21.344 1 98.38 167 CYS A C 1
ATOM 1313 O O . CYS A 1 167 ? 4.574 18.484 22.25 1 98.38 167 CYS A O 1
ATOM 1315 N N . GLU A 1 168 ? 3.453 16.734 21.469 1 98.12 168 GLU A N 1
ATOM 1316 C CA . GLU A 1 168 ? 3.555 15.945 22.703 1 98.12 168 GLU A CA 1
ATOM 1317 C C . GLU A 1 168 ? 4.359 14.672 22.484 1 98.12 168 GLU A C 1
ATOM 1319 O O . GLU A 1 168 ? 4.074 13.898 21.562 1 98.12 168 GLU A O 1
ATOM 1324 N N . CYS A 1 169 ? 5.312 14.461 23.391 1 98 169 CYS A N 1
ATOM 1325 C CA . CYS A 1 169 ? 6.109 13.242 23.297 1 98 169 CYS A CA 1
ATOM 1326 C C . CYS A 1 169 ? 5.277 12.016 23.656 1 98 169 CYS A C 1
ATOM 1328 O O . CYS A 1 169 ? 4.664 11.969 24.719 1 98 169 CYS A O 1
ATOM 1330 N N . ARG A 1 170 ? 5.191 11.117 22.766 1 96.75 170 ARG A N 1
ATOM 1331 C CA . ARG A 1 170 ? 4.445 9.891 23 1 96.75 170 ARG A CA 1
ATOM 1332 C C . ARG A 1 170 ? 5.332 8.828 23.656 1 96.75 170 ARG A C 1
ATOM 1334 O O . ARG A 1 170 ? 4.855 8.023 24.453 1 96.75 170 ARG A O 1
ATOM 1341 N N . GLY A 1 171 ? 6.578 8.844 23.344 1 96.06 171 GLY A N 1
ATOM 1342 C CA . GLY A 1 171 ? 7.523 7.812 23.734 1 96.06 171 GLY A CA 1
ATOM 1343 C C . GLY A 1 171 ? 8.094 7.047 22.547 1 96.06 171 GLY A C 1
ATOM 1344 O O . GLY A 1 171 ? 8.125 7.555 21.438 1 96.06 171 GLY A O 1
ATOM 1345 N N . THR A 1 172 ? 8.672 5.84 22.828 1 94.25 172 THR A N 1
ATOM 1346 C CA . THR A 1 172 ? 9.406 5.105 21.797 1 94.25 172 THR A CA 1
ATOM 1347 C C . THR A 1 172 ? 8.539 4 21.203 1 94.25 172 THR A C 1
ATOM 1349 O O . THR A 1 172 ? 7.711 3.408 21.891 1 94.25 172 THR A O 1
ATOM 1352 N N . ILE A 1 173 ? 8.695 3.887 19.969 1 90.56 173 ILE A N 1
ATOM 1353 C CA . ILE A 1 173 ? 8.094 2.752 19.281 1 90.56 173 ILE A CA 1
ATOM 1354 C C . ILE A 1 173 ? 9.172 1.956 18.547 1 90.56 173 ILE A C 1
ATOM 1356 O O . ILE A 1 173 ? 10.195 2.516 18.141 1 90.56 173 ILE A O 1
ATOM 1360 N N . TYR A 1 174 ? 8.906 0.677 18.516 1 87.31 174 TYR A N 1
ATOM 1361 C CA . TYR A 1 174 ? 9.828 -0.171 17.766 1 87.31 174 TYR A CA 1
ATOM 1362 C C . TYR A 1 174 ? 9.477 -0.197 16.281 1 87.31 174 TYR A C 1
ATOM 1364 O O . TYR A 1 174 ? 8.312 -0.382 15.922 1 87.31 174 TYR A O 1
ATOM 1372 N N . VAL A 1 175 ? 10.414 0.121 15.492 1 76.38 175 VAL A N 1
ATOM 1373 C CA . VAL A 1 175 ? 10.273 0.046 14.039 1 76.38 175 VAL A CA 1
ATOM 1374 C C . VAL A 1 175 ? 11.203 -1.034 13.492 1 76.38 175 VAL A C 1
ATOM 1376 O O . VAL A 1 175 ? 12.414 -0.986 13.695 1 76.38 175 VAL A O 1
ATOM 1379 N N . LYS A 1 176 ? 10.484 -1.996 12.805 1 69 176 LYS A N 1
ATOM 1380 C CA . LYS A 1 176 ? 11.266 -3.092 12.234 1 69 176 LYS A CA 1
ATOM 1381 C C . LYS A 1 176 ? 12.391 -2.566 11.352 1 69 176 LYS A C 1
ATOM 1383 O O . LYS A 1 176 ? 12.164 -1.71 10.492 1 69 176 LYS A O 1
ATOM 1388 N N . GLY A 1 177 ? 13.633 -2.893 11.5 1 66.81 177 GLY A N 1
ATOM 1389 C CA . GLY A 1 177 ? 14.797 -2.488 10.727 1 66.81 177 GLY A CA 1
ATOM 1390 C C . GLY A 1 177 ? 15.422 -1.197 11.219 1 66.81 177 GLY A C 1
ATOM 1391 O O . GLY A 1 177 ? 16.531 -0.849 10.82 1 66.81 177 GLY A O 1
ATOM 1392 N N . LYS A 1 178 ? 14.703 -0.435 12.055 1 74.62 178 LYS A N 1
ATOM 1393 C CA . LYS A 1 178 ? 15.211 0.864 12.484 1 74.62 178 LYS A CA 1
ATOM 1394 C C . LYS A 1 178 ? 15.414 0.906 14 1 74.62 178 LYS A C 1
ATOM 1396 O O . LYS A 1 178 ? 16.109 1.786 14.516 1 74.62 178 LYS A O 1
ATOM 1401 N N . GLY A 1 179 ? 14.82 -0.034 14.641 1 84.5 179 GLY A N 1
ATOM 1402 C CA . GLY A 1 179 ? 14.914 -0.029 16.094 1 84.5 179 GLY A CA 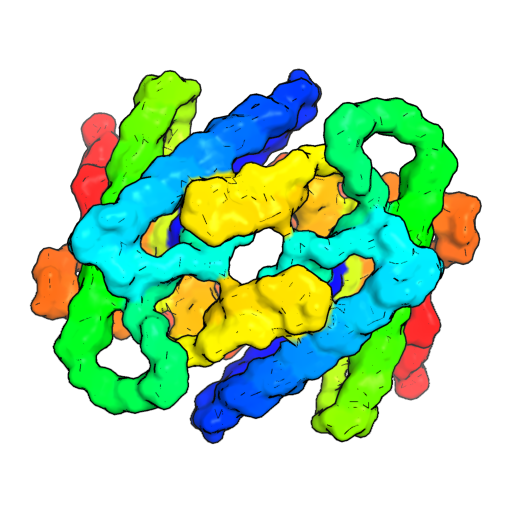1
ATOM 1403 C C . GLY A 1 179 ? 13.898 0.888 16.75 1 84.5 179 GLY A C 1
ATOM 1404 O O . GLY A 1 179 ? 12.773 1.021 16.281 1 84.5 179 GLY A O 1
ATOM 1405 N N . ASN A 1 180 ? 14.32 1.438 17.922 1 92.06 180 ASN A N 1
ATOM 1406 C CA . ASN A 1 180 ? 13.406 2.291 18.672 1 92.06 180 ASN A CA 1
ATOM 1407 C C . ASN A 1 180 ? 13.484 3.742 18.203 1 92.06 180 ASN A C 1
ATOM 1409 O O . ASN A 1 180 ? 14.57 4.301 18.094 1 92.06 180 ASN A O 1
ATOM 1413 N N . LEU A 1 181 ? 12.344 4.25 17.938 1 93.88 181 LEU A N 1
ATOM 1414 C CA . LEU A 1 181 ? 12.242 5.648 17.531 1 93.88 181 LEU A CA 1
ATOM 1415 C C . LEU A 1 181 ? 11.336 6.422 18.484 1 93.88 181 LEU A C 1
ATOM 1417 O O . LEU A 1 181 ? 10.25 5.957 18.828 1 93.88 181 LEU A O 1
ATOM 1421 N N . THR A 1 182 ? 11.828 7.531 18.906 1 97.12 182 THR A N 1
ATOM 1422 C CA . THR A 1 182 ? 10.969 8.414 19.688 1 97.12 182 THR A CA 1
ATOM 1423 C C . THR A 1 182 ? 9.945 9.109 18.797 1 97.12 182 THR A C 1
ATOM 1425 O O . THR A 1 182 ? 10.289 9.617 17.719 1 97.12 182 THR A O 1
ATOM 1428 N N . THR A 1 183 ? 8.703 9.086 19.25 1 98.19 183 THR A N 1
ATOM 1429 C CA . THR A 1 183 ? 7.641 9.648 18.406 1 98.19 183 THR A CA 1
ATOM 1430 C C . THR A 1 183 ? 6.895 10.75 19.156 1 98.19 183 THR A C 1
ATOM 1432 O O . THR A 1 183 ? 6.988 10.852 20.375 1 98.19 183 THR A O 1
ATOM 1435 N N . TYR A 1 184 ? 6.215 11.617 18.453 1 98.75 184 TYR A N 1
ATOM 1436 C CA . TYR A 1 184 ? 5.441 12.734 18.969 1 98.75 184 TYR A CA 1
ATOM 1437 C C . TYR A 1 184 ? 4.074 12.812 18.297 1 98.75 184 TYR A C 1
ATOM 1439 O O . TYR A 1 184 ? 3.918 12.406 17.156 1 98.75 184 TYR A O 1
ATOM 1447 N N . PHE A 1 185 ? 3.105 13.32 19.031 1 98.69 185 PHE A N 1
ATOM 1448 C CA . PHE A 1 185 ? 1.83 13.727 18.453 1 98.69 185 PHE A CA 1
ATOM 1449 C C . PHE A 1 185 ? 1.795 15.227 18.203 1 98.69 185 PHE A C 1
ATOM 1451 O O . PHE A 1 185 ? 2.178 16.016 19.078 1 98.69 185 PHE A O 1
ATOM 1458 N N . VAL A 1 186 ? 1.42 15.625 17.031 1 98.81 186 VAL A N 1
ATOM 1459 C CA . VAL A 1 186 ? 1.135 17.031 16.766 1 98.81 186 VAL A CA 1
ATOM 1460 C C . VAL A 1 186 ? -0.237 17.406 17.328 1 98.81 186 VAL A C 1
ATOM 1462 O O . VAL A 1 186 ? -1.236 16.75 17.016 1 98.81 186 VAL A O 1
ATOM 1465 N N . LYS A 1 187 ? -0.31 18.359 18.125 1 98.25 187 LYS A N 1
ATOM 1466 C CA . LYS A 1 187 ? -1.593 18.797 18.672 1 98.25 187 LYS A CA 1
ATOM 1467 C C . LYS A 1 187 ? -2.412 19.547 17.609 1 98.25 187 LYS A C 1
ATOM 1469 O O . LYS A 1 187 ? -1.88 20.375 16.891 1 98.25 187 LYS A O 1
ATOM 1474 N N . THR A 1 188 ? -3.629 19.141 17.5 1 97 188 THR A N 1
ATOM 1475 C CA . THR A 1 188 ? -4.555 19.781 16.562 1 97 188 THR A CA 1
ATOM 1476 C C . THR A 1 188 ? -5.855 20.156 17.266 1 97 188 THR A C 1
ATOM 1478 O O . THR A 1 188 ? -6.059 19.812 18.422 1 97 188 THR A O 1
ATOM 1481 N N . GLN A 1 189 ? -6.754 20.906 16.594 1 93.88 189 GLN A N 1
ATOM 1482 C CA . GLN A 1 189 ? -8.039 21.312 17.141 1 93.88 189 GLN A CA 1
ATOM 1483 C C . GLN A 1 189 ? -8.953 20.109 17.359 1 93.88 189 GLN A C 1
ATOM 1485 O O . GLN A 1 189 ? -9.977 20.219 18.031 1 93.88 189 GLN A O 1
ATOM 1490 N N . PHE A 1 190 ? -8.586 18.984 16.891 1 92.56 190 PHE A N 1
ATOM 1491 C CA . PHE A 1 190 ? -9.438 17.812 16.984 1 92.56 190 PHE A CA 1
ATOM 1492 C C . PHE A 1 190 ? -9.078 16.984 18.203 1 92.56 190 PHE A C 1
ATOM 1494 O O . PHE A 1 190 ? -9.742 15.984 18.5 1 92.56 190 PHE A O 1
ATOM 1501 N N . ASP A 1 191 ? -7.969 17.281 18.891 1 89.56 191 ASP A N 1
ATOM 1502 C CA . ASP A 1 191 ? -7.57 16.562 20.109 1 89.56 191 ASP A CA 1
ATOM 1503 C C . ASP A 1 191 ? -8.539 16.844 21.25 1 89.56 191 ASP A C 1
ATOM 1505 O O . ASP A 1 191 ? -8.734 16 22.125 1 89.56 191 ASP A O 1
ATOM 1509 N N . LYS A 1 192 ? -9.008 18.062 21.656 1 68 192 LYS A N 1
ATOM 1510 C CA . LYS A 1 192 ? -9.836 18.484 22.781 1 68 192 LYS A CA 1
ATOM 1511 C C . LYS A 1 192 ? -11.203 17.812 22.734 1 68 192 LYS A C 1
ATOM 1513 O O . LYS A 1 192 ? -11.867 17.656 23.766 1 68 192 LYS A O 1
ATOM 1518 N N . SER A 1 193 ? -11.734 17.422 21.609 1 51 193 SER A N 1
ATOM 1519 C CA . SER A 1 193 ? -13.156 17.094 21.672 1 51 193 SER A CA 1
ATOM 1520 C C . SER A 1 193 ? -13.391 15.812 22.469 1 51 193 SER A C 1
ATOM 1522 O O . SER A 1 193 ? -14.531 15.383 22.641 1 51 193 SER A O 1
ATOM 1524 N N . SER A 1 194 ? -12.492 15.016 22.688 1 42.75 194 SER A N 1
ATOM 1525 C CA . SER A 1 194 ? -12.891 13.812 23.422 1 42.75 194 SER A CA 1
ATOM 1526 C C . SER A 1 194 ? -13.156 14.117 24.891 1 42.75 194 SER A C 1
ATOM 1528 O O . SER A 1 194 ? -13.57 13.242 25.656 1 42.75 194 SER A O 1
ATOM 1530 N N . ASP A 1 195 ? -12.562 15.109 25.469 1 35.75 195 ASP A N 1
ATOM 1531 C CA . ASP A 1 195 ? -12.828 15.289 26.891 1 35.75 195 ASP A CA 1
ATOM 1532 C C . ASP A 1 195 ? -14.227 15.859 27.109 1 35.75 195 ASP A C 1
ATOM 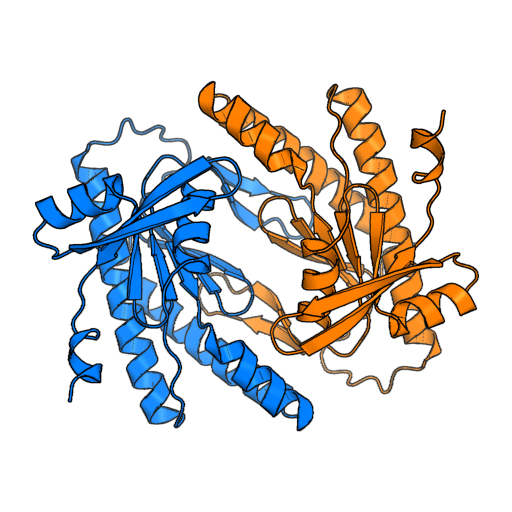1534 O O . ASP A 1 195 ? -14.641 16.062 28.266 1 35.75 195 ASP A O 1
ATOM 1538 N N . CYS A 1 196 ? -14.969 16.453 26.094 1 30.47 196 CYS A N 1
ATOM 1539 C CA . CYS A 1 196 ? -16.25 16.859 26.656 1 30.47 196 CYS A CA 1
ATOM 1540 C C . CYS A 1 196 ? -17.219 15.672 26.703 1 30.47 196 CYS A C 1
ATOM 1542 O O . CYS A 1 196 ? -17.203 14.82 25.828 1 30.47 196 CYS A O 1
ATOM 1544 N N . MET B 1 1 ? -3.637 -11.258 -5.418 1 98.69 1 MET B N 1
ATOM 1545 C CA . MET B 1 1 ? -2.311 -11.727 -5.027 1 98.69 1 MET B CA 1
ATOM 1546 C C . MET B 1 1 ? -1.419 -10.555 -4.617 1 98.69 1 MET B C 1
ATOM 1548 O O . MET B 1 1 ? -1.437 -9.508 -5.258 1 98.69 1 MET B O 1
ATOM 1552 N N . PHE B 1 2 ? -0.675 -10.805 -3.553 1 98.81 2 PHE B N 1
ATOM 1553 C CA . PHE B 1 2 ? 0.415 -9.93 -3.139 1 98.81 2 PHE B CA 1
ATOM 1554 C C . PHE B 1 2 ? 1.738 -10.688 -3.119 1 98.81 2 PHE B C 1
ATOM 1556 O O . PHE B 1 2 ? 1.854 -11.734 -2.475 1 98.81 2 PHE B O 1
ATOM 1563 N N . ALA B 1 3 ? 2.707 -10.211 -3.887 1 98.81 3 ALA B N 1
ATOM 1564 C CA . ALA B 1 3 ? 4.055 -10.773 -3.934 1 98.81 3 ALA B CA 1
ATOM 1565 C C . ALA B 1 3 ? 5.09 -9.75 -3.48 1 98.81 3 ALA B C 1
ATOM 1567 O O . ALA B 1 3 ? 5.41 -8.812 -4.215 1 98.81 3 ALA B O 1
ATOM 1568 N N . SER B 1 4 ? 5.605 -9.977 -2.32 1 97.81 4 SER B N 1
ATOM 1569 C CA . SER B 1 4 ? 6.551 -9.031 -1.735 1 97.81 4 SER B CA 1
ATOM 1570 C C . SER B 1 4 ? 7.98 -9.555 -1.818 1 97.81 4 SER B C 1
ATOM 1572 O O . SER B 1 4 ? 8.203 -10.758 -1.911 1 97.81 4 SER B O 1
ATOM 1574 N N . ILE B 1 5 ? 8.898 -8.602 -1.862 1 96.56 5 ILE B N 1
ATOM 1575 C CA . ILE B 1 5 ? 10.32 -8.898 -1.688 1 96.56 5 ILE B CA 1
ATOM 1576 C C . ILE B 1 5 ? 10.789 -8.375 -0.334 1 96.56 5 ILE B C 1
ATOM 1578 O O . ILE B 1 5 ? 11.375 -7.293 -0.25 1 96.56 5 ILE B O 1
ATOM 1582 N N . PRO B 1 6 ? 10.586 -9.203 0.711 1 93.12 6 PRO B N 1
ATOM 1583 C CA . PRO B 1 6 ? 10.773 -8.695 2.072 1 93.12 6 PRO B CA 1
ATOM 1584 C C . PRO B 1 6 ? 12.211 -8.242 2.34 1 93.12 6 PRO B C 1
ATOM 1586 O O . PRO B 1 6 ? 12.43 -7.316 3.117 1 93.12 6 PRO B O 1
ATOM 1589 N N . ASN B 1 7 ? 13.164 -8.82 1.73 1 89.81 7 ASN B N 1
ATOM 1590 C CA . ASN B 1 7 ? 14.547 -8.484 2.051 1 89.81 7 ASN B CA 1
ATOM 1591 C C . ASN B 1 7 ? 15.094 -7.41 1.111 1 89.81 7 ASN B C 1
ATOM 1593 O O . ASN B 1 7 ? 16.297 -7.152 1.09 1 89.81 7 ASN B O 1
ATOM 1597 N N . TYR B 1 8 ? 14.266 -6.809 0.287 1 88.25 8 TYR B N 1
ATOM 1598 C CA . TYR B 1 8 ? 14.648 -5.629 -0.484 1 88.25 8 TYR B CA 1
ATOM 1599 C C . TYR B 1 8 ? 14.859 -4.426 0.427 1 88.25 8 TYR B C 1
ATOM 1601 O O . TYR B 1 8 ? 15.734 -3.596 0.179 1 88.25 8 TYR B O 1
ATOM 1609 N N . LYS B 1 9 ? 14.031 -4.379 1.422 1 76.62 9 LYS B N 1
ATOM 1610 C CA . LYS B 1 9 ? 14.141 -3.258 2.35 1 76.62 9 LYS B CA 1
ATOM 1611 C C . LYS B 1 9 ? 15.523 -3.203 2.988 1 76.62 9 LYS B C 1
ATOM 1613 O O . LYS B 1 9 ? 16.094 -2.123 3.145 1 76.62 9 LYS B O 1
ATOM 1618 N N . GLU B 1 10 ? 15.992 -4.367 3.389 1 73.56 10 GLU B N 1
ATOM 1619 C CA . GLU B 1 10 ? 17.328 -4.43 3.977 1 73.56 10 GLU B CA 1
ATOM 1620 C C . GLU B 1 10 ? 18.391 -3.984 2.977 1 73.56 10 GLU B C 1
ATOM 1622 O O . GLU B 1 10 ? 19.344 -3.291 3.342 1 73.56 10 GLU B O 1
ATOM 1627 N N . PHE B 1 11 ? 18.234 -4.348 1.79 1 70.94 11 PHE B N 1
ATOM 1628 C CA . PHE B 1 11 ? 19.125 -3.949 0.708 1 70.94 11 PHE B CA 1
ATOM 1629 C C . PHE B 1 11 ? 19.109 -2.436 0.522 1 70.94 11 PHE B C 1
ATOM 1631 O O . PHE B 1 11 ? 20.156 -1.812 0.372 1 70.94 11 PHE B O 1
ATOM 1638 N N . TYR B 1 12 ? 17.953 -1.907 0.631 1 69.12 12 TYR B N 1
ATOM 1639 C CA . TYR B 1 12 ? 17.766 -0.47 0.462 1 69.12 12 TYR B CA 1
ATOM 1640 C C . TYR B 1 12 ? 18.406 0.301 1.612 1 69.12 12 TYR B C 1
ATOM 1642 O O . TYR B 1 12 ? 19.094 1.301 1.393 1 69.12 12 TYR B O 1
ATOM 1650 N N . ASP B 1 13 ? 18.141 -0.132 2.795 1 66.31 13 ASP B N 1
ATOM 1651 C CA . ASP B 1 13 ? 18.672 0.541 3.977 1 66.31 13 ASP B CA 1
ATOM 1652 C C . ASP B 1 13 ? 20.203 0.565 3.957 1 66.31 13 ASP B C 1
ATOM 1654 O O . ASP B 1 13 ? 20.812 1.58 4.293 1 66.31 13 ASP B O 1
ATOM 1658 N N . GLU B 1 14 ? 20.75 -0.51 3.543 1 63.22 14 GLU B N 1
ATOM 1659 C CA . GLU B 1 14 ? 22.203 -0.622 3.49 1 63.22 14 GLU B CA 1
ATOM 1660 C C . GLU B 1 14 ? 22.781 0.271 2.398 1 63.22 14 GLU B C 1
ATOM 1662 O O . GLU B 1 14 ? 23.844 0.874 2.582 1 63.22 14 GLU B O 1
ATOM 1667 N N . THR B 1 15 ? 22.047 0.394 1.394 1 58.22 15 THR B N 1
ATOM 1668 C CA . THR B 1 15 ? 22.547 1.124 0.236 1 58.22 15 THR B CA 1
ATOM 1669 C C . THR B 1 15 ? 22.312 2.623 0.393 1 58.22 15 THR B C 1
ATOM 1671 O O . THR B 1 15 ? 23.125 3.439 -0.022 1 58.22 15 THR B O 1
ATOM 1674 N N . ASP B 1 16 ? 21.156 2.941 0.929 1 59.06 16 ASP B N 1
ATOM 1675 C CA . ASP B 1 16 ? 20.828 4.344 1.167 1 59.06 16 ASP B CA 1
ATOM 1676 C C . ASP B 1 16 ? 21.875 5.004 2.062 1 59.06 16 ASP B C 1
ATOM 1678 O O . ASP B 1 16 ? 22.266 6.152 1.833 1 59.06 16 ASP B O 1
ATOM 1682 N N . ILE B 1 17 ? 22.312 4.246 2.975 1 55.34 17 ILE B N 1
ATOM 1683 C CA . ILE B 1 17 ? 23.359 4.742 3.867 1 55.34 17 ILE B CA 1
ATOM 1684 C C . ILE B 1 17 ? 24.609 5.086 3.061 1 55.34 17 ILE B C 1
ATOM 1686 O O . ILE B 1 17 ? 25.312 6.035 3.387 1 55.34 17 ILE B O 1
ATOM 1690 N N . ASN B 1 18 ? 24.672 4.422 1.987 1 55.44 18 ASN B N 1
ATOM 1691 C CA . ASN B 1 18 ? 25.859 4.656 1.168 1 55.44 18 ASN B CA 1
ATOM 1692 C C . ASN B 1 18 ? 25.547 5.59 -0.001 1 55.44 18 ASN B C 1
ATOM 1694 O O . ASN B 1 18 ? 26.328 5.684 -0.946 1 55.44 18 ASN B O 1
ATOM 1698 N N . LYS B 1 19 ? 24.547 6.289 0.07 1 59.81 19 LYS B N 1
ATOM 1699 C CA . LYS B 1 19 ? 24.141 7.273 -0.931 1 59.81 19 LYS B CA 1
ATOM 1700 C C . LYS B 1 19 ? 23.875 6.605 -2.277 1 59.81 19 LYS B C 1
ATOM 1702 O O . LYS B 1 19 ? 24.125 7.199 -3.33 1 59.81 19 LYS B O 1
ATOM 1707 N N . GLN B 1 20 ? 23.656 5.363 -2.193 1 65.38 20 GLN B N 1
ATOM 1708 C CA . GLN B 1 20 ? 23.406 4.633 -3.432 1 65.38 20 GLN B CA 1
ATOM 1709 C C . GLN B 1 20 ? 21.938 4.285 -3.582 1 65.38 20 GLN B C 1
ATOM 1711 O O . GLN B 1 20 ? 21.594 3.244 -4.141 1 65.38 20 GLN B O 1
ATOM 1716 N N . GLY B 1 21 ? 21.078 5.098 -3.051 1 69.12 21 GLY B N 1
ATOM 1717 C CA . GLY B 1 21 ? 19.641 4.895 -3.137 1 69.12 21 GLY B CA 1
ATOM 1718 C C . GLY B 1 21 ? 19.141 4.738 -4.562 1 69.12 21 GLY B C 1
ATOM 1719 O O . GLY B 1 21 ? 18.297 3.898 -4.836 1 69.12 21 GLY B O 1
ATOM 1720 N N . LEU B 1 22 ? 19.781 5.344 -5.379 1 75.94 22 LEU B N 1
ATOM 1721 C CA . LEU B 1 22 ? 19.375 5.309 -6.781 1 75.94 22 LEU B CA 1
ATOM 1722 C C . LEU B 1 22 ? 19.594 3.914 -7.371 1 75.94 22 LEU B C 1
ATOM 1724 O O . LEU B 1 22 ? 18.766 3.439 -8.156 1 75.94 22 LEU B O 1
ATOM 1728 N N . GLU B 1 23 ? 20.719 3.295 -6.961 1 82.69 23 GLU B N 1
ATOM 1729 C CA . GLU B 1 23 ? 20.984 1.954 -7.465 1 82.69 23 GLU B CA 1
ATOM 1730 C C . GLU B 1 23 ? 19.953 0.95 -6.973 1 82.69 23 GLU B C 1
ATOM 1732 O O . GLU B 1 23 ? 19.578 0.025 -7.699 1 82.69 23 GLU B O 1
ATOM 1737 N N . CYS B 1 24 ? 19.547 1.168 -5.789 1 82.94 24 CYS B N 1
ATOM 1738 C CA . CYS B 1 24 ? 18.531 0.281 -5.23 1 82.94 24 CYS B CA 1
ATOM 1739 C C . CYS B 1 24 ? 17.219 0.387 -6.008 1 82.94 24 CYS B C 1
ATOM 1741 O O . CYS B 1 24 ? 16.578 -0.625 -6.297 1 82.94 24 CYS B O 1
ATOM 1743 N N . LEU B 1 25 ? 16.875 1.544 -6.379 1 86.31 25 LEU B N 1
ATOM 1744 C CA . LEU B 1 25 ? 15.633 1.746 -7.117 1 86.31 25 LEU B CA 1
ATOM 1745 C C . LEU B 1 25 ? 15.758 1.22 -8.539 1 86.31 25 LEU B C 1
ATOM 1747 O O . LEU B 1 25 ? 14.781 0.723 -9.109 1 86.31 25 LEU B O 1
ATOM 1751 N N . ARG B 1 26 ? 16.938 1.423 -9.078 1 89 26 ARG B N 1
ATOM 1752 C CA . ARG B 1 26 ? 17.156 0.888 -10.414 1 89 26 ARG B CA 1
ATOM 1753 C C . ARG B 1 26 ? 16.922 -0.617 -10.453 1 89 26 ARG B C 1
ATOM 1755 O O . ARG B 1 26 ? 16.266 -1.125 -11.367 1 89 26 ARG B O 1
ATOM 1762 N N . LEU B 1 27 ? 17.469 -1.307 -9.453 1 91.56 27 LEU B N 1
ATOM 1763 C CA . LEU B 1 27 ? 17.312 -2.756 -9.398 1 91.56 27 LEU B CA 1
ATOM 1764 C C . LEU B 1 27 ? 15.852 -3.129 -9.18 1 91.56 27 LEU B C 1
ATOM 1766 O O . LEU B 1 27 ? 15.336 -4.055 -9.812 1 91.56 27 LEU B O 1
ATOM 1770 N N . LEU B 1 28 ? 15.156 -2.438 -8.32 1 92.12 28 LEU B N 1
ATOM 1771 C CA . LEU B 1 28 ? 13.742 -2.697 -8.102 1 92.12 28 LEU B CA 1
ATOM 1772 C C . LEU B 1 28 ? 12.945 -2.492 -9.391 1 92.12 28 LEU B C 1
ATOM 1774 O O . LEU B 1 28 ? 12.07 -3.295 -9.719 1 92.12 28 LEU B O 1
ATOM 1778 N N . ASN B 1 29 ? 13.242 -1.472 -10.055 1 92.88 29 ASN B N 1
ATOM 1779 C CA . ASN B 1 29 ? 12.57 -1.205 -11.32 1 92.88 29 ASN B CA 1
ATOM 1780 C C . ASN B 1 29 ? 12.836 -2.309 -12.336 1 92.88 29 ASN B C 1
ATOM 1782 O O . ASN B 1 29 ? 11.945 -2.68 -13.102 1 92.88 29 ASN B O 1
ATOM 1786 N N . GLU B 1 30 ? 14.055 -2.768 -12.352 1 94.5 30 GLU B N 1
ATOM 1787 C CA . GLU B 1 30 ? 14.391 -3.885 -13.234 1 94.5 30 GLU B CA 1
ATOM 1788 C C . GLU B 1 30 ? 13.547 -5.113 -12.906 1 94.5 30 GLU B C 1
ATOM 1790 O O . GLU B 1 30 ? 13.031 -5.773 -13.812 1 94.5 30 GLU B O 1
ATOM 1795 N N . ILE B 1 31 ? 13.422 -5.391 -11.688 1 96.69 31 ILE B N 1
ATOM 1796 C CA . ILE B 1 31 ? 12.648 -6.539 -11.234 1 96.69 31 ILE B CA 1
ATOM 1797 C C . ILE B 1 31 ? 11.188 -6.371 -11.648 1 96.69 31 ILE B C 1
ATOM 1799 O O . ILE B 1 31 ? 10.609 -7.258 -12.281 1 96.69 31 ILE B O 1
ATOM 1803 N N . ILE B 1 32 ? 10.602 -5.215 -11.352 1 97.06 32 ILE B N 1
ATOM 1804 C CA . ILE B 1 32 ? 9.188 -4.973 -11.625 1 97.06 32 ILE B CA 1
ATOM 1805 C C . ILE B 1 32 ? 8.945 -5.004 -13.133 1 97.06 32 ILE B C 1
ATOM 1807 O O . ILE B 1 32 ? 7.938 -5.547 -13.594 1 97.06 32 ILE B O 1
ATOM 1811 N N . CYS B 1 33 ? 9.852 -4.477 -13.898 1 97.19 33 CYS B N 1
ATOM 1812 C CA . CYS B 1 33 ? 9.719 -4.496 -15.352 1 97.19 33 CYS B CA 1
ATOM 1813 C C . CYS B 1 33 ? 9.719 -5.926 -15.883 1 97.19 33 CYS B C 1
ATOM 1815 O O . CYS B 1 33 ? 8.93 -6.262 -16.766 1 97.19 33 CYS B O 1
ATOM 1817 N N . ASP B 1 34 ? 10.586 -6.695 -15.336 1 97.75 34 ASP B N 1
ATOM 1818 C CA . ASP B 1 34 ? 10.633 -8.086 -15.766 1 97.75 34 ASP B CA 1
ATOM 1819 C C . ASP B 1 34 ? 9.367 -8.836 -15.336 1 97.75 34 ASP B C 1
ATOM 1821 O O . ASP B 1 34 ? 8.875 -9.695 -16.062 1 97.75 34 ASP B O 1
ATOM 1825 N N . PHE B 1 35 ? 8.836 -8.547 -14.148 1 98.5 35 PHE B N 1
ATOM 1826 C CA . PHE B 1 35 ? 7.551 -9.102 -13.734 1 98.5 35 PHE B CA 1
ATOM 1827 C C . PHE B 1 35 ? 6.449 -8.719 -14.719 1 98.5 35 PHE B C 1
ATOM 1829 O O . PHE B 1 35 ? 5.656 -9.562 -15.133 1 98.5 35 PHE B O 1
ATOM 1836 N N . ASP B 1 36 ? 6.48 -7.492 -15.125 1 98.25 36 ASP B N 1
ATOM 1837 C CA . ASP B 1 36 ? 5.484 -6.98 -16.062 1 98.25 36 ASP B CA 1
ATOM 1838 C C . ASP B 1 36 ? 5.551 -7.727 -17.391 1 98.25 36 ASP B C 1
ATOM 1840 O O . ASP B 1 36 ? 4.516 -7.992 -18.016 1 98.25 36 ASP B O 1
ATOM 1844 N N . LYS B 1 37 ? 6.719 -8.016 -17.812 1 97.69 37 LYS B N 1
ATOM 1845 C CA . LYS B 1 37 ? 6.895 -8.695 -19.094 1 97.69 37 LYS B CA 1
ATOM 1846 C C . LYS B 1 37 ? 6.234 -10.07 -19.078 1 97.69 37 LYS B C 1
ATOM 1848 O O . LYS B 1 37 ? 5.777 -10.555 -20.109 1 97.69 37 LYS B O 1
ATOM 1853 N N . LEU B 1 38 ? 6.227 -10.664 -17.875 1 97.81 38 L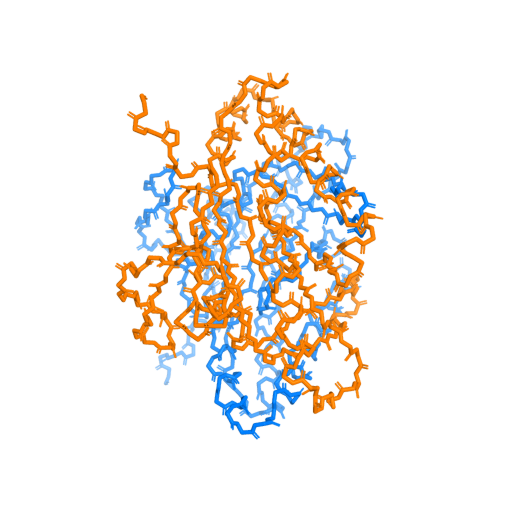EU B N 1
ATOM 1854 C CA . LEU B 1 38 ? 5.59 -11.969 -17.75 1 97.81 38 LEU B CA 1
ATOM 1855 C C . LEU B 1 38 ? 4.109 -11.891 -18.109 1 97.81 38 LEU B C 1
ATOM 1857 O O . LEU B 1 38 ? 3.533 -12.859 -18.609 1 97.81 38 LEU B O 1
ATOM 1861 N N . LEU B 1 39 ? 3.461 -10.719 -17.906 1 97.5 39 LEU B N 1
ATOM 1862 C CA . LEU B 1 39 ? 2.037 -10.531 -18.172 1 97.5 39 LEU B CA 1
ATOM 1863 C C . LEU B 1 39 ? 1.753 -10.555 -19.672 1 97.5 39 LEU B C 1
ATOM 1865 O O . LEU B 1 39 ? 0.602 -10.711 -20.078 1 97.5 39 LEU B O 1
ATOM 1869 N N . LEU B 1 40 ? 2.805 -10.383 -20.453 1 96.88 40 LEU B N 1
ATOM 1870 C CA . LEU B 1 40 ? 2.641 -10.375 -21.906 1 96.88 40 LEU B CA 1
ATOM 1871 C C . LEU B 1 40 ? 2.484 -11.789 -22.453 1 96.88 40 LEU B C 1
ATOM 1873 O O . LEU B 1 40 ? 2.061 -11.977 -23.594 1 96.88 40 LEU B O 1
ATOM 1877 N N . LYS B 1 41 ? 2.885 -12.805 -21.703 1 97.19 41 LYS B N 1
ATOM 1878 C CA . LYS B 1 41 ? 2.719 -14.188 -22.125 1 97.19 41 LYS B CA 1
ATOM 1879 C C . LYS B 1 41 ? 1.243 -14.57 -22.188 1 97.19 41 LYS B C 1
ATOM 1881 O O . LYS B 1 41 ? 0.473 -14.25 -21.281 1 97.19 41 LYS B O 1
ATOM 1886 N N . PRO B 1 42 ? 0.814 -15.336 -23.172 1 96.94 42 PRO B N 1
ATOM 1887 C CA . PRO B 1 42 ? -0.588 -15.727 -23.344 1 96.94 42 PRO B CA 1
ATOM 1888 C C . PRO B 1 42 ? -1.15 -16.438 -22.109 1 96.94 42 PRO B C 1
ATOM 1890 O O . PRO B 1 42 ? -2.311 -16.234 -21.75 1 96.94 42 PRO B O 1
ATOM 1893 N N . LYS B 1 43 ? -0.374 -17.219 -21.531 1 96.06 43 LYS B N 1
ATOM 1894 C CA . LYS B 1 43 ? -0.833 -18 -20.391 1 96.06 43 LYS B CA 1
ATOM 1895 C C . LYS B 1 43 ? -1.239 -17.109 -19.219 1 96.06 43 LYS B C 1
ATOM 1897 O O . LYS B 1 43 ? -1.996 -17.531 -18.344 1 96.06 43 LYS B O 1
ATOM 1902 N N . PHE B 1 44 ? -0.749 -15.828 -19.188 1 97.5 44 PHE B N 1
ATOM 1903 C CA . PHE B 1 44 ? -1.034 -14.922 -18.078 1 97.5 44 PHE B CA 1
ATOM 1904 C C . PHE B 1 44 ? -1.907 -13.766 -18.547 1 97.5 44 PHE B C 1
ATOM 1906 O O . PHE B 1 44 ? -1.973 -12.727 -17.891 1 97.5 44 PHE B O 1
ATOM 1913 N N . SER B 1 45 ? -2.646 -13.898 -19.641 1 94.5 45 SER B N 1
ATOM 1914 C CA . SER B 1 45 ? -3.434 -12.844 -20.266 1 94.5 45 SER B CA 1
ATOM 1915 C C . SER B 1 45 ? -4.594 -12.414 -19.375 1 94.5 45 SER B C 1
ATOM 1917 O O . SER B 1 45 ? -5.094 -11.289 -19.5 1 94.5 45 SER B O 1
ATOM 1919 N N . ARG B 1 46 ? -5.02 -13.273 -18.484 1 93.81 46 ARG B N 1
ATOM 1920 C CA . ARG B 1 46 ? -6.16 -12.977 -17.625 1 93.81 46 ARG B CA 1
ATOM 1921 C C . ARG B 1 46 ? -5.719 -12.273 -16.344 1 93.81 46 ARG B C 1
ATOM 1923 O O . ARG B 1 46 ? -6.551 -11.867 -15.539 1 93.81 46 ARG B O 1
ATOM 1930 N N . ILE B 1 47 ? -4.438 -12.102 -16.188 1 97.06 47 ILE B N 1
ATOM 1931 C CA . ILE B 1 47 ? -3.891 -11.484 -14.977 1 97.06 47 ILE B CA 1
ATOM 1932 C C . ILE B 1 47 ? -3.643 -10 -15.234 1 97.06 47 ILE B C 1
ATOM 1934 O O . ILE B 1 47 ? -3.18 -9.617 -16.312 1 97.06 47 ILE B O 1
ATOM 1938 N N . GLU B 1 48 ? -4.031 -9.211 -14.336 1 96.25 48 GLU B N 1
ATOM 1939 C CA . GLU B 1 48 ? -3.801 -7.766 -14.391 1 96.25 48 GLU B CA 1
ATOM 1940 C C . GLU B 1 48 ? -2.98 -7.293 -13.195 1 96.25 48 GLU B C 1
ATOM 1942 O O . GLU B 1 48 ? -3.258 -7.664 -12.055 1 96.25 48 GLU B O 1
ATOM 1947 N N . LYS B 1 49 ? -1.938 -6.562 -13.555 1 97.69 49 LYS B N 1
ATOM 1948 C CA . LYS B 1 49 ? -1.247 -5.848 -12.484 1 97.69 49 LYS B CA 1
ATOM 1949 C C . LYS B 1 49 ? -2.121 -4.738 -11.914 1 97.69 49 LYS B C 1
ATOM 1951 O O . LYS B 1 49 ? -2.652 -3.912 -12.656 1 97.69 49 LYS B O 1
ATOM 1956 N N . ILE B 1 50 ? -2.289 -4.699 -10.633 1 96.75 50 ILE B N 1
ATOM 1957 C CA . ILE B 1 50 ? -3.062 -3.639 -9.992 1 96.75 50 ILE B CA 1
ATOM 1958 C C . ILE B 1 50 ? -2.15 -2.457 -9.672 1 96.75 50 ILE B C 1
ATOM 1960 O O . ILE B 1 50 ? -2.402 -1.333 -10.117 1 96.75 50 ILE B O 1
ATOM 1964 N N . LYS B 1 51 ? -1.099 -2.719 -8.891 1 96.25 51 LYS B N 1
ATOM 1965 C CA . LYS B 1 51 ? -0.111 -1.7 -8.547 1 96.25 51 LYS B CA 1
ATOM 1966 C C . LYS B 1 51 ? 1.058 -2.305 -7.773 1 96.25 51 LYS B C 1
ATOM 1968 O O . LYS B 1 51 ? 1.035 -3.488 -7.43 1 96.25 51 LYS B O 1
ATOM 1973 N N . THR B 1 52 ? 2.062 -1.455 -7.551 1 95.88 52 THR B N 1
ATOM 1974 C CA . THR B 1 52 ? 3.125 -1.793 -6.609 1 95.88 52 THR B CA 1
ATOM 1975 C C . THR B 1 52 ? 2.979 -0.993 -5.316 1 95.88 52 THR B C 1
ATOM 1977 O O . THR B 1 52 ? 2.5 0.143 -5.336 1 95.88 52 THR B O 1
ATOM 1980 N N . ILE B 1 53 ? 3.266 -1.6 -4.293 1 93.75 53 ILE B N 1
ATOM 1981 C CA . ILE B 1 53 ? 3.373 -0.965 -2.984 1 93.75 53 ILE B CA 1
ATOM 1982 C C . ILE B 1 53 ? 4.762 -1.213 -2.402 1 93.75 53 ILE B C 1
ATOM 1984 O O . ILE B 1 53 ? 5.016 -2.266 -1.813 1 93.75 53 ILE B O 1
ATOM 1988 N N . GLY B 1 54 ? 5.656 -0.223 -2.508 1 90.25 54 GLY B N 1
ATOM 1989 C CA . GLY B 1 54 ? 7.047 -0.529 -2.217 1 90.25 54 GLY B CA 1
ATOM 1990 C C . GLY B 1 54 ? 7.613 -1.628 -3.098 1 90.25 54 GLY B C 1
ATOM 1991 O O . GLY B 1 54 ? 7.57 -1.528 -4.324 1 90.25 54 GLY B O 1
ATOM 1992 N N . SER B 1 55 ? 8.031 -2.674 -2.383 1 93.25 55 SER B N 1
ATOM 1993 C CA . SER B 1 55 ? 8.594 -3.801 -3.119 1 93.25 55 SER B CA 1
ATOM 1994 C C . SER B 1 55 ? 7.582 -4.934 -3.26 1 93.25 55 SER B C 1
ATOM 1996 O O . SER B 1 55 ? 7.957 -6.098 -3.402 1 93.25 55 SER B O 1
ATOM 1998 N N . THR B 1 56 ? 6.281 -4.59 -3.129 1 96.75 56 THR B N 1
ATOM 1999 C CA . THR B 1 56 ? 5.207 -5.57 -3.262 1 96.75 56 THR B CA 1
ATOM 2000 C C . THR B 1 56 ? 4.516 -5.43 -4.613 1 96.75 56 THR B C 1
ATOM 2002 O O . THR B 1 56 ? 4.176 -4.32 -5.031 1 96.75 56 THR B O 1
ATOM 2005 N N . TYR B 1 57 ? 4.398 -6.488 -5.383 1 98.25 57 TYR B N 1
ATOM 2006 C CA . TYR B 1 57 ? 3.686 -6.578 -6.652 1 98.25 57 TYR B CA 1
ATOM 2007 C C . TYR B 1 57 ? 2.268 -7.098 -6.445 1 98.25 57 TYR B C 1
ATOM 2009 O O . TYR B 1 57 ? 2.074 -8.234 -6.004 1 98.25 57 TYR B O 1
ATOM 2017 N N . MET B 1 58 ? 1.269 -6.254 -6.727 1 98.5 58 MET B N 1
ATOM 2018 C CA . MET B 1 58 ? -0.136 -6.621 -6.578 1 98.5 58 MET B CA 1
ATOM 2019 C C . MET B 1 58 ? -0.764 -6.941 -7.93 1 98.5 58 MET B C 1
ATOM 2021 O O . MET B 1 58 ? -0.679 -6.141 -8.859 1 98.5 58 MET B O 1
ATOM 2025 N N . ALA B 1 59 ? -1.355 -8.109 -8.023 1 98.56 59 ALA B N 1
ATOM 2026 C CA . ALA B 1 59 ? -2.002 -8.539 -9.258 1 98.56 59 ALA B CA 1
ATOM 2027 C C . ALA B 1 59 ? -3.295 -9.297 -8.961 1 98.56 59 ALA B C 1
ATOM 2029 O O . ALA B 1 59 ? -3.504 -9.766 -7.844 1 98.56 59 ALA B O 1
ATOM 2030 N N . ALA B 1 60 ? -4.184 -9.383 -9.945 1 98.06 60 ALA B N 1
ATOM 2031 C CA . ALA B 1 60 ? -5.441 -10.109 -9.836 1 98.06 60 ALA B CA 1
ATOM 2032 C C . ALA B 1 60 ? -5.816 -10.758 -11.172 1 98.06 60 ALA B C 1
ATOM 2034 O O . ALA B 1 60 ? -5.352 -10.328 -12.227 1 98.06 60 ALA B O 1
ATOM 2035 N N . ALA B 1 61 ? -6.492 -11.781 -11.094 1 97.25 61 ALA B N 1
ATOM 2036 C CA . ALA B 1 61 ? -7.07 -12.445 -12.258 1 97.25 61 ALA B CA 1
ATOM 2037 C C . ALA B 1 61 ? -8.594 -12.508 -12.148 1 97.25 61 ALA B C 1
ATOM 2039 O O . ALA B 1 61 ? -9.141 -12.641 -11.055 1 97.25 61 ALA B O 1
ATOM 2040 N N . GLY B 1 62 ? -9.211 -12.367 -13.32 1 93.44 62 GLY B N 1
ATOM 2041 C CA . GLY B 1 62 ? -10.656 -12.562 -13.367 1 93.44 62 GLY B CA 1
ATOM 2042 C C . GLY B 1 62 ? -11.43 -11.289 -13.078 1 93.44 62 GLY B C 1
ATOM 2043 O O . GLY B 1 62 ? -12.609 -11.352 -12.711 1 93.44 62 GLY B O 1
ATOM 2044 N N . LEU B 1 63 ? -10.672 -10.172 -13.227 1 91.06 63 LEU B N 1
ATOM 2045 C CA . LEU B 1 63 ? -11.359 -8.906 -13 1 91.06 63 LEU B CA 1
ATOM 2046 C C . LEU B 1 63 ? -12.242 -8.555 -14.195 1 91.06 63 LEU B C 1
ATOM 2048 O O . LEU B 1 63 ? -11.805 -8.641 -15.344 1 91.06 63 LEU B O 1
ATOM 2052 N N . GLN B 1 64 ? -13.539 -8.719 -14.227 1 76.06 64 GLN B N 1
ATOM 2053 C CA . GLN B 1 64 ? -14.469 -8.359 -15.289 1 76.06 64 GLN B CA 1
ATOM 2054 C C . GLN B 1 64 ? -15.383 -7.211 -14.852 1 76.06 64 GLN B C 1
ATOM 2056 O O . GLN B 1 64 ? -16.25 -7.391 -13.992 1 76.06 64 GLN B O 1
ATOM 2061 N N . PRO B 1 65 ? -15.016 -5.988 -15.273 1 60.38 65 PRO B N 1
ATOM 2062 C CA . PRO B 1 65 ? -15.883 -4.879 -14.883 1 60.38 65 PRO B CA 1
ATOM 2063 C C . PRO B 1 65 ? -17.344 -5.113 -15.258 1 60.38 65 PRO B C 1
ATOM 2065 O O . PRO B 1 65 ? -17.641 -5.582 -16.359 1 60.38 65 PRO B O 1
ATOM 2068 N N . GLY B 1 66 ? -18.359 -4.785 -14.219 1 53.88 66 GLY B N 1
ATOM 2069 C CA . GLY B 1 66 ? -19.797 -4.797 -14.461 1 53.88 66 GLY B CA 1
ATOM 2070 C C . GLY B 1 66 ? -20.375 -6.195 -14.539 1 53.88 66 GLY B C 1
ATOM 2071 O O . GLY B 1 66 ? -21.594 -6.363 -14.633 1 53.88 66 GLY B O 1
ATOM 2072 N N . ARG B 1 67 ? -19.562 -7.188 -14.766 1 53 67 ARG B N 1
ATOM 2073 C CA . ARG B 1 67 ? -20.188 -8.492 -14.93 1 53 67 ARG B CA 1
ATOM 2074 C C . ARG B 1 67 ? -20.188 -9.266 -13.609 1 53 67 ARG B C 1
ATOM 2076 O O . ARG B 1 67 ? -19.141 -9.445 -12.992 1 53 67 ARG B O 1
ATOM 2083 N N . GLU B 1 68 ? -21.172 -8.953 -12.797 1 52 68 GLU B N 1
ATOM 2084 C CA . GLU B 1 68 ? -21.375 -9.891 -11.688 1 52 68 GLU B CA 1
ATOM 2085 C C . GLU B 1 68 ? -21.328 -11.336 -12.172 1 52 68 GLU B C 1
ATOM 2087 O O . GLU B 1 68 ? -22.188 -11.766 -12.945 1 52 68 GLU B O 1
ATOM 2092 N N . GLU B 1 69 ? -20.375 -11.617 -12.812 1 48.47 69 GLU B N 1
ATOM 2093 C CA . GLU B 1 69 ? -20.484 -12.922 -13.461 1 48.47 69 GLU B CA 1
ATOM 2094 C C . GLU B 1 69 ? -20.766 -14.016 -12.438 1 48.47 69 GLU B C 1
ATOM 2096 O O . GLU B 1 69 ? -20.141 -14.07 -11.383 1 48.47 69 GLU B O 1
ATOM 2101 N N . ASN B 1 70 ? -22.016 -14.289 -12.234 1 51.41 70 ASN B N 1
ATOM 2102 C CA . ASN B 1 70 ? -22.266 -15.664 -11.812 1 51.41 70 ASN B CA 1
ATOM 2103 C C . ASN B 1 70 ? -21.234 -16.625 -12.383 1 51.41 70 ASN B C 1
ATOM 2105 O O . ASN B 1 70 ? -21.469 -17.25 -13.43 1 51.41 70 ASN B O 1
ATOM 2109 N N . GLY B 1 71 ? -20.109 -16.141 -12.344 1 53.19 71 GLY B N 1
ATOM 2110 C CA . GLY B 1 71 ? -19.125 -16.906 -13.094 1 53.19 71 GLY B CA 1
ATOM 2111 C C . GLY B 1 71 ? -19.125 -18.375 -12.734 1 53.19 71 GLY B C 1
ATOM 2112 O O . GLY B 1 71 ? -19.594 -18.766 -11.664 1 53.19 71 GLY B O 1
ATOM 2113 N N . ASP B 1 72 ? -19.016 -19.156 -13.656 1 65.94 72 ASP B N 1
ATOM 2114 C CA . ASP B 1 72 ? -18.828 -20.609 -13.672 1 65.94 72 ASP B CA 1
ATOM 2115 C C . ASP B 1 72 ? -17.625 -21.016 -12.828 1 65.94 72 ASP B C 1
ATOM 2117 O O . ASP B 1 72 ? -16.562 -20.375 -12.891 1 65.94 72 ASP B O 1
ATOM 2121 N N . GLU B 1 73 ? -17.859 -21.734 -11.727 1 73.44 73 GLU B N 1
ATOM 2122 C CA . GLU B 1 73 ? -16.859 -22.328 -10.852 1 73.44 73 GLU B CA 1
ATOM 2123 C C . GLU B 1 73 ? -15.586 -22.656 -11.617 1 73.44 73 GLU B C 1
ATOM 2125 O O . GLU B 1 73 ? -14.477 -22.5 -11.102 1 73.44 73 GLU B O 1
ATOM 2130 N N . SER B 1 74 ? -15.828 -22.984 -12.836 1 78.25 74 SER B N 1
ATOM 2131 C CA . SER B 1 74 ? -14.688 -23.359 -13.664 1 78.25 74 SER B CA 1
ATOM 2132 C C . SER B 1 74 ? -13.82 -22.141 -13.992 1 78.25 74 SER B C 1
ATOM 2134 O O . SER B 1 74 ? -12.586 -22.234 -13.961 1 78.25 74 SER B O 1
ATOM 2136 N N . ARG B 1 75 ? -14.555 -21.078 -14.18 1 82.62 75 ARG B N 1
ATOM 2137 C CA . ARG B 1 75 ? -13.797 -19.875 -14.5 1 82.62 75 ARG B CA 1
ATOM 2138 C C . ARG B 1 75 ? -13.039 -19.359 -13.281 1 82.62 75 ARG B C 1
ATOM 2140 O O . ARG B 1 75 ? -11.898 -18.906 -13.398 1 82.62 75 ARG B O 1
ATOM 2147 N N . LYS B 1 76 ? -13.586 -19.594 -12.156 1 85.25 76 LYS B N 1
ATOM 2148 C CA . LYS B 1 76 ? -12.961 -19.172 -10.914 1 85.25 76 LYS B CA 1
ATOM 2149 C C . LYS B 1 76 ? -11.695 -19.969 -10.625 1 85.25 76 LYS B C 1
ATOM 2151 O O . LYS B 1 76 ? -10.664 -19.422 -10.25 1 85.25 76 LYS B O 1
ATOM 2156 N N . SER B 1 77 ? -11.812 -21.203 -10.898 1 93.12 77 SER B N 1
ATOM 2157 C CA . SER B 1 77 ? -10.664 -22.062 -10.672 1 93.12 77 SER B CA 1
ATOM 2158 C C . SER B 1 77 ? -9.539 -21.766 -11.656 1 93.12 77 SER B C 1
ATOM 2160 O O . SER B 1 77 ? -8.367 -21.766 -11.289 1 93.12 77 SER B O 1
ATOM 2162 N N . HIS B 1 78 ? -9.938 -21.469 -12.906 1 94.5 78 HIS B N 1
ATOM 2163 C CA . HIS B 1 78 ? -8.938 -21.172 -13.922 1 94.5 78 HIS B CA 1
ATOM 2164 C C . HIS B 1 78 ? -8.164 -19.906 -13.586 1 94.5 78 HIS B C 1
ATOM 2166 O O . HIS B 1 78 ? -6.953 -19.828 -13.828 1 94.5 78 HIS B O 1
ATOM 2172 N N . ASN B 1 79 ? -8.859 -18.969 -13.062 1 96.19 79 ASN B N 1
ATOM 2173 C CA . ASN B 1 79 ? -8.211 -17.734 -12.656 1 96.19 79 ASN B CA 1
ATOM 2174 C C . ASN B 1 79 ? -7.223 -17.969 -11.516 1 96.19 79 ASN B C 1
ATOM 2176 O O . ASN B 1 79 ? -6.121 -17.422 -11.531 1 96.19 79 ASN B O 1
ATOM 2180 N N . LEU B 1 80 ? -7.676 -18.734 -10.57 1 97.88 80 LEU B N 1
ATOM 2181 C CA . LEU B 1 80 ? -6.824 -19.047 -9.43 1 97.88 80 LEU B CA 1
ATOM 2182 C C . LEU B 1 80 ? -5.574 -19.797 -9.867 1 97.88 80 LEU B C 1
ATOM 2184 O O . LEU B 1 80 ? -4.469 -19.5 -9.406 1 97.88 80 LEU B O 1
ATOM 2188 N N . LEU B 1 81 ? -5.754 -20.75 -10.758 1 98 81 LEU B N 1
ATOM 2189 C CA . LEU B 1 81 ? -4.629 -21.531 -11.266 1 98 81 LEU B CA 1
ATOM 2190 C C . LEU B 1 81 ? -3.65 -20.641 -12.031 1 98 81 LEU B C 1
ATOM 2192 O O . LEU B 1 81 ? -2.436 -20.75 -11.844 1 98 81 LEU B O 1
ATOM 2196 N N . ALA B 1 82 ? -4.18 -19.75 -12.859 1 97.75 82 ALA B N 1
ATOM 2197 C CA . ALA B 1 82 ? -3.33 -18.828 -13.609 1 97.75 82 ALA B CA 1
ATOM 2198 C C . ALA B 1 82 ? -2.531 -17.922 -12.664 1 97.75 82 ALA B C 1
ATOM 2200 O O . ALA B 1 82 ? -1.339 -17.688 -12.883 1 97.75 82 ALA B O 1
ATOM 2201 N N . LEU B 1 83 ? -3.186 -17.469 -11.656 1 98.38 83 LEU B N 1
ATOM 2202 C CA . LEU B 1 83 ? -2.541 -16.578 -10.695 1 98.38 83 LEU B CA 1
ATOM 2203 C C . LEU B 1 83 ? -1.448 -17.312 -9.922 1 98.38 83 LEU B C 1
ATOM 2205 O O . LEU B 1 83 ? -0.385 -16.75 -9.656 1 98.38 83 LEU B O 1
ATOM 2209 N N . THR B 1 84 ? -1.695 -18.547 -9.547 1 98.69 84 THR B N 1
ATOM 2210 C CA . THR B 1 84 ? -0.716 -19.375 -8.844 1 98.69 84 THR B CA 1
ATOM 2211 C C . THR B 1 84 ? 0.491 -19.656 -9.734 1 98.69 84 THR B C 1
ATOM 2213 O O . THR B 1 84 ? 1.636 -19.531 -9.297 1 98.69 84 THR B O 1
ATOM 2216 N N . GLU B 1 85 ? 0.222 -19.953 -10.977 1 98.62 85 GLU B N 1
ATOM 2217 C CA . GLU B 1 85 ? 1.303 -20.172 -11.938 1 98.62 85 GLU B CA 1
ATOM 2218 C C . GLU B 1 85 ? 2.125 -18.906 -12.133 1 98.62 85 GLU B C 1
ATOM 2220 O O . GLU B 1 85 ? 3.348 -18.969 -12.289 1 98.62 85 GLU B O 1
ATOM 2225 N N . PHE B 1 86 ? 1.448 -17.859 -12.18 1 98.88 86 PHE B N 1
ATOM 2226 C CA . PHE B 1 86 ? 2.115 -16.562 -12.297 1 98.88 86 PHE B CA 1
ATOM 2227 C C . PHE B 1 86 ? 3.043 -16.328 -11.109 1 98.88 86 PHE B C 1
ATOM 2229 O O . PHE B 1 86 ? 4.188 -15.898 -11.289 1 98.88 86 PHE B O 1
ATOM 2236 N N . ALA B 1 87 ? 2.576 -16.594 -9.898 1 98.88 87 ALA B N 1
ATOM 2237 C CA . ALA B 1 87 ? 3.395 -16.438 -8.703 1 98.88 87 ALA B CA 1
ATOM 2238 C C . ALA B 1 87 ? 4.664 -17.281 -8.789 1 98.88 87 ALA B C 1
ATOM 2240 O O . ALA B 1 87 ? 5.754 -16.797 -8.461 1 98.88 87 ALA B O 1
ATOM 2241 N N . ILE B 1 88 ? 4.523 -18.469 -9.227 1 98.69 88 ILE B N 1
ATOM 2242 C CA . ILE B 1 88 ? 5.652 -19.375 -9.367 1 98.69 88 ILE B CA 1
ATOM 2243 C C . ILE B 1 88 ? 6.621 -18.844 -10.422 1 98.69 88 ILE B C 1
ATOM 2245 O O . ILE B 1 88 ? 7.84 -18.906 -10.234 1 98.69 88 ILE B O 1
ATOM 2249 N N . ALA B 1 89 ? 6.066 -18.344 -11.5 1 98.75 89 ALA B N 1
ATOM 2250 C CA . ALA B 1 89 ? 6.898 -17.75 -12.547 1 98.75 89 ALA B CA 1
ATOM 2251 C C . ALA B 1 89 ? 7.66 -16.547 -12.031 1 98.75 89 ALA B C 1
ATOM 2253 O O . ALA B 1 89 ? 8.812 -16.312 -12.414 1 98.75 89 ALA B O 1
ATOM 2254 N N . LEU B 1 90 ? 7.027 -15.742 -11.219 1 98.81 90 LEU B N 1
ATOM 2255 C CA . LEU B 1 90 ? 7.703 -14.609 -10.602 1 98.81 90 LEU B CA 1
ATOM 2256 C C . LEU B 1 90 ? 8.891 -15.07 -9.758 1 98.81 90 LEU B C 1
ATOM 2258 O O . LEU B 1 90 ? 9.953 -14.453 -9.789 1 98.81 90 LEU B O 1
ATOM 2262 N N . MET B 1 91 ? 8.68 -16.125 -8.992 1 98.38 91 MET B N 1
ATOM 2263 C CA . MET B 1 91 ? 9.75 -16.672 -8.164 1 98.38 91 MET B CA 1
ATOM 2264 C C . MET B 1 91 ? 10.938 -17.109 -9.023 1 98.38 91 MET B C 1
ATOM 2266 O O . MET B 1 91 ? 12.086 -16.828 -8.68 1 98.38 91 MET B O 1
ATOM 2270 N N . ALA B 1 92 ? 10.609 -17.766 -10.109 1 98.12 92 ALA B N 1
ATOM 2271 C CA . ALA B 1 92 ? 11.656 -18.219 -11.016 1 98.12 92 ALA B CA 1
ATOM 2272 C C . ALA B 1 92 ? 12.414 -17.031 -11.617 1 98.12 92 ALA B C 1
ATOM 2274 O O . ALA B 1 92 ? 13.641 -17.062 -11.727 1 98.12 92 ALA B O 1
ATOM 2275 N N . LEU B 1 93 ? 11.688 -16.078 -12.039 1 98.19 93 LEU B N 1
ATOM 2276 C CA . LEU B 1 93 ? 12.281 -14.898 -12.641 1 98.19 93 LEU B CA 1
ATOM 2277 C C . LEU B 1 93 ? 13.18 -14.172 -11.641 1 98.19 93 LEU B C 1
ATOM 2279 O O . LEU B 1 93 ? 14.266 -13.711 -11.992 1 98.19 93 LEU B O 1
ATOM 2283 N N . LEU B 1 94 ? 12.688 -14.023 -10.414 1 97.94 94 LEU B N 1
ATOM 2284 C CA . LEU B 1 94 ? 13.484 -13.359 -9.383 1 97.94 94 LEU B CA 1
ATOM 2285 C C . LEU B 1 94 ? 14.773 -14.125 -9.117 1 97.94 94 LEU B C 1
ATOM 2287 O O . LEU B 1 94 ? 15.82 -13.516 -8.883 1 97.94 94 LEU B O 1
ATOM 2291 N N . ASP B 1 95 ? 14.672 -15.438 -9.18 1 96.25 95 ASP B N 1
ATOM 2292 C CA . ASP B 1 95 ? 15.859 -16.266 -9.023 1 96.25 95 ASP B CA 1
ATOM 2293 C C . ASP B 1 95 ? 16.891 -15.977 -10.117 1 96.25 95 ASP B C 1
ATOM 2295 O O . ASP B 1 95 ? 18.078 -15.93 -9.852 1 96.25 95 ASP B O 1
ATOM 2299 N N . GLN B 1 96 ? 16.484 -15.781 -11.305 1 96.69 96 GLN B N 1
ATOM 2300 C CA . GLN B 1 96 ? 17.359 -15.445 -12.43 1 96.69 96 GLN B CA 1
ATOM 2301 C C . GLN B 1 96 ? 18 -14.07 -12.227 1 96.69 96 GLN B C 1
ATOM 2303 O O . GLN B 1 96 ? 19.203 -13.898 -12.461 1 96.69 96 GLN B O 1
ATOM 2308 N N . ILE B 1 97 ? 17.219 -13.125 -11.82 1 95.19 97 ILE B N 1
ATOM 2309 C CA . ILE B 1 97 ? 17.703 -11.773 -11.586 1 95.19 97 ILE B CA 1
ATOM 2310 C C . ILE B 1 97 ? 18.766 -11.789 -10.484 1 95.19 97 ILE B C 1
ATOM 2312 O O . ILE B 1 97 ? 19.766 -11.078 -10.57 1 95.19 97 ILE B O 1
ATOM 2316 N N . ASN B 1 98 ? 18.469 -12.609 -9.477 1 94.5 98 ASN B N 1
ATOM 2317 C CA . ASN B 1 98 ? 19.422 -12.766 -8.383 1 94.5 98 ASN B CA 1
ATOM 2318 C C . ASN B 1 98 ? 20.797 -13.188 -8.898 1 94.5 98 ASN B C 1
ATOM 2320 O O . ASN B 1 98 ? 21.812 -12.648 -8.453 1 94.5 98 ASN B O 1
ATOM 2324 N N . ARG B 1 99 ? 20.875 -14.086 -9.766 1 94.94 99 ARG B N 1
ATOM 2325 C CA . ARG B 1 99 ? 22.125 -14.586 -10.312 1 94.94 99 ARG B CA 1
ATOM 2326 C C . ARG B 1 99 ? 22.875 -13.492 -11.07 1 94.94 99 ARG B C 1
ATOM 2328 O O . ARG B 1 99 ? 24.078 -13.352 -10.938 1 94.94 99 ARG B O 1
ATOM 2335 N N . GLU B 1 100 ? 22.156 -12.664 -11.758 1 92.81 100 GLU B N 1
ATOM 2336 C CA . GLU B 1 100 ? 22.734 -11.617 -12.586 1 92.81 100 GLU B CA 1
ATOM 2337 C C . GLU B 1 100 ? 23.188 -10.43 -11.734 1 92.81 100 GLU B C 1
ATOM 2339 O O . GLU B 1 100 ? 24.156 -9.75 -12.078 1 92.81 100 GLU B O 1
ATOM 2344 N N . SER B 1 101 ? 22.547 -10.203 -10.656 1 89.06 101 SER B N 1
ATOM 2345 C CA . SER B 1 101 ? 22.828 -9.016 -9.852 1 89.06 101 SER B CA 1
ATOM 2346 C C . SER B 1 101 ? 23.578 -9.375 -8.578 1 89.06 101 SER B C 1
ATOM 2348 O O . SER B 1 101 ? 23.891 -8.5 -7.77 1 89.06 101 SER B O 1
ATOM 2350 N N . PHE B 1 102 ? 23.844 -10.711 -8.328 1 89.94 102 PHE B N 1
ATOM 2351 C CA . PHE B 1 102 ? 24.516 -11.219 -7.145 1 89.94 102 PHE B CA 1
ATOM 2352 C C . PHE B 1 102 ? 23.75 -10.852 -5.883 1 89.94 102 PHE B C 1
ATOM 2354 O O . PHE B 1 102 ? 24.328 -10.344 -4.918 1 89.94 102 PHE B O 1
ATOM 2361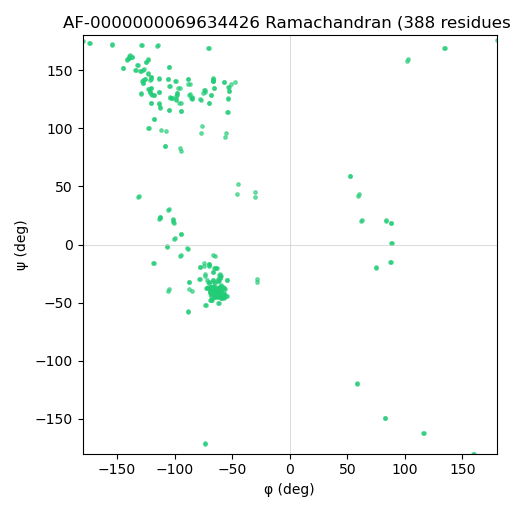 N N . GLN B 1 103 ? 22.406 -11.016 -5.984 1 90.81 103 GLN B N 1
ATOM 2362 C CA . GLN B 1 103 ? 21.516 -10.789 -4.855 1 90.81 103 GLN B CA 1
ATOM 2363 C C . GLN B 1 103 ? 20.828 -12.094 -4.43 1 90.81 103 GLN B C 1
ATOM 2365 O O . GLN B 1 103 ? 21.047 -13.141 -5.043 1 90.81 103 GLN B O 1
ATOM 2370 N N . ARG B 1 104 ? 20.156 -12.086 -3.34 1 93.38 104 ARG B N 1
ATOM 2371 C CA . ARG B 1 104 ? 19.453 -13.258 -2.816 1 93.38 104 ARG B CA 1
ATOM 2372 C C . ARG B 1 104 ? 18.016 -12.914 -2.438 1 93.38 104 ARG B C 1
ATOM 2374 O O . ARG B 1 104 ? 17.547 -13.312 -1.37 1 93.38 104 ARG B O 1
ATOM 2381 N N . PHE B 1 105 ? 17.375 -12.141 -3.266 1 95.44 105 PHE B N 1
ATOM 2382 C CA . PHE B 1 105 ? 15.984 -11.758 -3.012 1 95.44 105 PHE B CA 1
ATOM 2383 C C . PHE B 1 105 ? 15.062 -12.969 -3.096 1 95.44 105 PHE B C 1
ATOM 2385 O O . PHE B 1 105 ? 15.312 -13.891 -3.873 1 95.44 105 PHE B O 1
ATOM 2392 N N . LYS B 1 106 ? 14.133 -13.016 -2.244 1 96.62 106 LYS B N 1
ATOM 2393 C CA . LYS B 1 106 ? 13.07 -14.023 -2.301 1 96.62 106 LYS B CA 1
ATOM 2394 C C . LYS B 1 106 ? 11.695 -13.367 -2.27 1 96.62 106 LYS B C 1
ATOM 2396 O O . LYS B 1 106 ? 11.516 -12.312 -1.656 1 96.62 106 LYS B O 1
ATOM 2401 N N . LEU B 1 107 ? 10.758 -14.062 -2.895 1 98.12 107 LEU B N 1
ATOM 2402 C CA . LEU B 1 107 ? 9.375 -13.602 -2.824 1 98.12 107 LEU B CA 1
ATOM 2403 C C . LEU B 1 107 ? 8.672 -14.18 -1.604 1 98.12 107 LEU B C 1
ATOM 2405 O O . LEU B 1 107 ? 9.008 -15.273 -1.148 1 98.12 107 LEU B O 1
ATOM 2409 N N . ARG B 1 108 ? 7.875 -13.469 -1.001 1 98.44 108 ARG B N 1
ATOM 2410 C CA . ARG B 1 108 ? 6.805 -13.883 -0.098 1 98.44 108 ARG B CA 1
ATOM 2411 C C . ARG B 1 108 ? 5.438 -13.57 -0.697 1 98.44 108 ARG B C 1
ATOM 2413 O O . ARG B 1 108 ? 5.113 -12.406 -0.953 1 98.44 108 ARG B O 1
ATOM 2420 N N . VAL B 1 109 ? 4.66 -14.633 -0.925 1 98.88 109 VAL B N 1
ATOM 2421 C CA . VAL B 1 109 ? 3.467 -14.438 -1.743 1 98.88 109 VAL B CA 1
ATOM 2422 C C . VAL B 1 109 ? 2.225 -14.82 -0.94 1 98.88 109 VAL B C 1
ATOM 2424 O O . VAL B 1 109 ? 2.219 -15.828 -0.231 1 98.88 109 VAL B O 1
ATOM 2427 N N . GLY B 1 110 ? 1.219 -13.992 -1.009 1 98.81 110 GLY B N 1
ATOM 2428 C CA . GLY B 1 110 ? -0.112 -14.289 -0.5 1 98.81 110 GLY B CA 1
ATOM 2429 C C . GLY B 1 110 ? -1.177 -14.289 -1.581 1 98.81 110 GLY B C 1
ATOM 2430 O O . GLY B 1 110 ? -1.246 -13.367 -2.396 1 98.81 110 GLY B O 1
ATOM 2431 N N . ILE B 1 111 ? -1.972 -15.352 -1.649 1 98.81 111 ILE B N 1
ATOM 2432 C CA . ILE B 1 111 ? -3.041 -15.469 -2.633 1 98.81 111 ILE B CA 1
ATOM 2433 C C . ILE B 1 111 ? -4.355 -15.805 -1.931 1 98.81 111 ILE B C 1
ATOM 2435 O O . ILE B 1 111 ? -4.371 -16.594 -0.978 1 98.81 111 ILE B O 1
ATOM 2439 N N . ASN B 1 112 ? -5.387 -15.227 -2.332 1 97.44 112 ASN B N 1
ATOM 2440 C CA . ASN B 1 112 ? -6.758 -15.562 -1.955 1 97.44 112 ASN B CA 1
ATOM 2441 C C . ASN B 1 112 ? -7.703 -15.469 -3.15 1 97.44 112 ASN B C 1
ATOM 2443 O O . ASN B 1 112 ? -7.312 -15.008 -4.223 1 97.44 112 ASN B O 1
ATOM 2447 N N . ASN B 1 113 ? -8.812 -16.094 -3.043 1 96.88 113 ASN B N 1
ATOM 2448 C CA . ASN B 1 113 ? -9.82 -16.016 -4.094 1 96.88 113 ASN B CA 1
ATOM 2449 C C . ASN B 1 113 ? -11.188 -15.617 -3.533 1 96.88 113 ASN B C 1
ATOM 2451 O O . ASN B 1 113 ? -11.523 -15.977 -2.402 1 96.88 113 ASN B O 1
ATOM 2455 N N . GLY B 1 114 ? -11.883 -14.875 -4.18 1 92.75 114 GLY B N 1
ATOM 2456 C CA . GLY B 1 114 ? -13.203 -14.406 -3.793 1 92.75 114 GLY B CA 1
ATOM 2457 C C . GLY B 1 114 ? -13.617 -13.133 -4.504 1 92.75 114 GLY B C 1
ATOM 2458 O O . GLY B 1 114 ? -12.914 -12.656 -5.398 1 92.75 114 GLY B O 1
ATOM 2459 N N . PRO B 1 115 ? -14.805 -12.656 -4.195 1 89.31 115 PRO B N 1
ATOM 2460 C CA . PRO B 1 115 ? -15.289 -11.438 -4.848 1 89.31 115 PRO B CA 1
ATOM 2461 C C . PRO B 1 115 ? -14.477 -10.203 -4.473 1 89.31 115 PRO B C 1
ATOM 2463 O O . PRO B 1 115 ? -13.977 -10.102 -3.348 1 89.31 115 PRO B O 1
ATOM 2466 N N . VAL B 1 116 ? -14.305 -9.359 -5.43 1 90.31 116 VAL B N 1
ATOM 2467 C CA . VAL B 1 116 ? -13.672 -8.062 -5.199 1 90.31 116 VAL B CA 1
ATOM 2468 C C . VAL B 1 116 ? -14.492 -6.961 -5.863 1 90.31 116 VAL B C 1
ATOM 2470 O O . VAL B 1 116 ? -15.328 -7.234 -6.73 1 90.31 116 VAL B O 1
ATOM 2473 N N . ILE B 1 117 ? -14.391 -5.809 -5.363 1 87.25 117 ILE B N 1
ATOM 2474 C CA . ILE B 1 117 ? -14.906 -4.621 -6.039 1 87.25 117 ILE B CA 1
ATOM 2475 C C . ILE B 1 117 ? -13.766 -3.906 -6.766 1 87.25 117 ILE B C 1
ATOM 2477 O O . ILE B 1 117 ? -12.711 -3.662 -6.18 1 87.25 117 ILE B O 1
ATOM 2481 N N . ALA B 1 118 ? -13.945 -3.701 -8 1 90 118 ALA B N 1
ATOM 2482 C CA . ALA B 1 118 ? -12.945 -3.006 -8.805 1 90 118 ALA B CA 1
ATOM 2483 C C . ALA B 1 118 ? -13.469 -1.664 -9.305 1 90 118 ALA B C 1
ATOM 2485 O O . ALA B 1 118 ? -14.664 -1.526 -9.586 1 90 118 ALA B O 1
ATOM 2486 N N . GLY B 1 119 ? -12.602 -0.671 -9.352 1 88.44 119 GLY B N 1
ATOM 2487 C CA . GLY B 1 119 ? -13 0.629 -9.875 1 88.44 119 GLY B CA 1
ATOM 2488 C C . GLY B 1 119 ? -11.875 1.647 -9.844 1 88.44 119 GLY B C 1
ATOM 2489 O O . GLY B 1 119 ? -10.75 1.326 -9.453 1 88.44 119 GLY B O 1
ATOM 2490 N N . VAL B 1 120 ? -12.156 2.768 -10.359 1 91.19 120 VAL B N 1
ATOM 2491 C CA . VAL B 1 120 ? -11.227 3.889 -10.367 1 91.19 120 VAL B CA 1
ATOM 2492 C C . VAL B 1 120 ? -11.562 4.848 -9.227 1 91.19 120 VAL B C 1
ATOM 2494 O O . VAL B 1 120 ? -12.727 5.234 -9.055 1 91.19 120 VAL B O 1
ATOM 2497 N N . VAL B 1 121 ? -10.586 5.18 -8.43 1 91.19 121 VAL B N 1
ATOM 2498 C CA . VAL B 1 121 ? -10.805 6.047 -7.273 1 91.19 121 VAL B CA 1
ATOM 2499 C C . VAL B 1 121 ? -9.938 7.297 -7.395 1 91.19 121 VAL B C 1
ATOM 2501 O O . VAL B 1 121 ? -8.789 7.227 -7.844 1 91.19 121 VAL B O 1
ATOM 2504 N N . GLY B 1 122 ? -10.523 8.453 -6.957 1 94 122 GLY B N 1
ATOM 2505 C CA . GLY B 1 122 ? -9.781 9.703 -6.895 1 94 122 GLY B CA 1
ATOM 2506 C C . GLY B 1 122 ? -10.086 10.633 -8.047 1 94 122 GLY B C 1
ATOM 2507 O O . GLY B 1 122 ? -10.578 10.203 -9.094 1 94 122 GLY B O 1
ATOM 2508 N N . ALA B 1 123 ? -9.82 11.875 -7.816 1 93.5 123 ALA B N 1
ATOM 2509 C CA . ALA B 1 123 ? -9.984 12.906 -8.836 1 93.5 123 ALA B CA 1
ATOM 2510 C C . ALA B 1 123 ? -8.641 13.344 -9.398 1 93.5 123 ALA B C 1
ATOM 2512 O O . ALA B 1 123 ? -8.516 13.602 -10.602 1 93.5 123 ALA B O 1
ATOM 2513 N N . GLN B 1 124 ? -7.68 13.422 -8.547 1 91.38 124 GLN B N 1
ATOM 2514 C CA . GLN B 1 124 ? -6.305 13.688 -8.961 1 91.38 124 GLN B CA 1
ATOM 2515 C C . GLN B 1 124 ? -5.52 12.391 -9.109 1 91.38 124 GLN B C 1
ATOM 2517 O O . GLN B 1 124 ? -5.367 11.633 -8.148 1 91.38 124 GLN B O 1
ATOM 2522 N N . LYS B 1 125 ? -4.988 12.125 -10.266 1 89.12 125 LYS B N 1
ATOM 2523 C CA . LYS B 1 125 ? -4.285 10.883 -10.562 1 89.12 125 LYS B CA 1
ATOM 2524 C C . LYS B 1 125 ? -5.137 9.672 -10.203 1 89.12 125 LYS B C 1
ATOM 2526 O O . LYS B 1 125 ? -4.742 8.852 -9.375 1 89.12 125 LYS B O 1
ATOM 2531 N N . PRO B 1 126 ? -6.32 9.664 -10.883 1 92.19 126 PRO B N 1
ATOM 2532 C CA . PRO B 1 126 ? -7.195 8.531 -10.578 1 92.19 126 PRO B CA 1
ATOM 2533 C C . PRO B 1 126 ? -6.523 7.184 -10.836 1 92.19 126 PRO B C 1
ATOM 2535 O O . PRO B 1 126 ? -5.758 7.047 -11.797 1 92.19 126 PRO B O 1
ATOM 2538 N N . GLN B 1 127 ? -6.742 6.258 -9.984 1 90.06 127 GLN B N 1
ATOM 2539 C CA . GLN B 1 127 ? -6.082 4.961 -10.094 1 90.06 127 GLN B CA 1
ATOM 2540 C C . GLN B 1 127 ? -7.09 3.82 -10.016 1 90.06 127 GLN B C 1
ATOM 2542 O O . GLN B 1 127 ? -8.031 3.867 -9.211 1 90.06 127 GLN B O 1
ATOM 2547 N N . TYR B 1 128 ? -6.977 2.898 -11.008 1 91.94 128 TYR B N 1
ATOM 2548 C CA . TYR B 1 128 ? -7.699 1.635 -10.922 1 91.94 128 TYR B CA 1
ATOM 2549 C C . TYR B 1 128 ? -7.18 0.787 -9.766 1 91.94 128 TYR B C 1
ATOM 2551 O O . TYR B 1 128 ? -5.969 0.64 -9.594 1 91.94 128 TYR B O 1
ATOM 2559 N N . ASP B 1 129 ? -8.133 0.239 -9.008 1 93.44 129 ASP B N 1
ATOM 2560 C CA . ASP B 1 129 ? -7.77 -0.566 -7.848 1 93.44 129 ASP B CA 1
ATOM 2561 C C . ASP B 1 129 ? -8.875 -1.566 -7.508 1 93.44 129 ASP B C 1
ATOM 2563 O O . ASP B 1 129 ? -9.914 -1.593 -8.156 1 93.44 129 ASP B O 1
ATOM 2567 N N . ILE B 1 130 ? -8.578 -2.389 -6.621 1 92.62 130 ILE B N 1
ATOM 2568 C CA . ILE B 1 130 ? -9.562 -3.367 -6.168 1 92.62 130 ILE B CA 1
ATOM 2569 C C . ILE B 1 130 ? -9.641 -3.352 -4.645 1 92.62 130 ILE B C 1
ATOM 2571 O O . ILE B 1 130 ? -8.641 -3.121 -3.965 1 92.62 130 ILE B O 1
ATOM 2575 N N . TRP B 1 131 ? -10.82 -3.658 -4.156 1 89.5 131 TRP B N 1
ATOM 2576 C CA . TRP B 1 131 ? -11.109 -3.643 -2.727 1 89.5 131 TRP B CA 1
ATOM 2577 C C . TRP B 1 131 ? -11.977 -4.836 -2.334 1 89.5 131 TRP B C 1
ATOM 2579 O O . TRP B 1 131 ? -12.641 -5.434 -3.182 1 89.5 131 TRP B O 1
ATOM 2589 N N . GLY B 1 132 ? -11.938 -5.051 -0.995 1 86.06 132 GLY B N 1
ATOM 2590 C CA . GLY B 1 132 ? -12.781 -6.109 -0.458 1 86.06 132 GLY B CA 1
ATOM 2591 C C . GLY B 1 132 ? -12.055 -7 0.535 1 86.06 132 GLY B C 1
ATOM 2592 O O . GLY B 1 132 ? -10.828 -6.945 0.648 1 86.06 132 GLY B O 1
ATOM 2593 N N . ASN B 1 133 ? -12.867 -7.809 1.185 1 86 133 ASN B N 1
ATOM 2594 C CA . ASN B 1 133 ? -12.305 -8.75 2.146 1 86 133 ASN B CA 1
ATOM 2595 C C . ASN B 1 133 ? -11.328 -9.719 1.479 1 86 133 ASN B C 1
ATOM 2597 O O . ASN B 1 133 ? -10.328 -10.109 2.078 1 86 133 ASN B O 1
ATOM 2601 N N . THR B 1 134 ? -11.672 -10.078 0.269 1 91.38 134 THR B N 1
ATOM 2602 C CA . THR B 1 134 ? -10.797 -10.969 -0.49 1 91.38 134 THR B CA 1
ATOM 2603 C C . THR B 1 134 ? -9.398 -10.367 -0.624 1 91.38 134 THR B C 1
ATOM 2605 O O . THR B 1 134 ? -8.398 -11.062 -0.432 1 91.38 134 THR B O 1
ATOM 2608 N N . VAL B 1 135 ? -9.383 -9.102 -0.882 1 92.94 135 VAL B N 1
ATOM 2609 C CA . VAL B 1 135 ? -8.125 -8.383 -1.068 1 92.94 135 VAL B CA 1
ATOM 2610 C C . VAL B 1 135 ? -7.371 -8.312 0.256 1 92.94 135 VAL B C 1
ATOM 2612 O O . VAL B 1 135 ? -6.172 -8.594 0.308 1 92.94 135 VAL B O 1
ATOM 2615 N N . ASN B 1 136 ? -8.07 -8.008 1.355 1 89.25 136 ASN B N 1
ATOM 2616 C CA . ASN B 1 136 ? -7.453 -7.898 2.674 1 89.25 136 ASN B CA 1
ATOM 2617 C C . ASN B 1 136 ? -6.848 -9.227 3.121 1 89.25 136 ASN B C 1
ATOM 2619 O O . ASN B 1 136 ? -5.75 -9.25 3.686 1 89.25 136 ASN B O 1
ATOM 2623 N N . VAL B 1 137 ? -7.566 -10.242 2.852 1 92.75 137 VAL B N 1
ATOM 2624 C CA . VAL B 1 137 ? -7.094 -11.562 3.262 1 92.75 137 VAL B CA 1
ATOM 2625 C C . VAL B 1 137 ? -5.875 -11.953 2.432 1 92.75 137 VAL B C 1
ATOM 2627 O O . VAL B 1 137 ? -4.914 -12.523 2.959 1 92.75 137 VAL B O 1
ATOM 2630 N N . ALA B 1 138 ? -5.891 -11.648 1.145 1 96.25 138 ALA B N 1
ATOM 2631 C CA . ALA B 1 138 ? -4.715 -11.922 0.317 1 96.25 138 ALA B CA 1
ATOM 2632 C C . ALA B 1 138 ? -3.492 -11.18 0.845 1 96.25 138 ALA B C 1
ATOM 2634 O O . ALA B 1 138 ? -2.396 -11.742 0.914 1 96.25 138 ALA B O 1
ATOM 2635 N N . SER B 1 139 ? -3.682 -9.938 1.162 1 95.06 139 SER B N 1
ATOM 2636 C CA . SER B 1 139 ? -2.6 -9.133 1.715 1 95.06 139 SER B CA 1
ATOM 2637 C C . SER B 1 139 ? -2.08 -9.719 3.021 1 95.06 139 SER B C 1
ATOM 2639 O O . SER B 1 139 ? -0.872 -9.719 3.271 1 95.06 139 SER B O 1
ATOM 2641 N N . ARG B 1 140 ? -2.953 -10.234 3.857 1 94.25 140 ARG B N 1
ATOM 2642 C CA . ARG B 1 140 ? -2.561 -10.852 5.121 1 94.25 140 ARG B CA 1
ATOM 2643 C C . ARG B 1 140 ? -1.795 -12.148 4.883 1 94.25 140 ARG B C 1
ATOM 2645 O O . ARG B 1 140 ? -0.879 -12.477 5.637 1 94.25 140 ARG B O 1
ATOM 2652 N N . MET B 1 141 ? -2.217 -12.875 3.844 1 96.94 141 MET B N 1
ATOM 2653 C CA . MET B 1 141 ? -1.48 -14.086 3.492 1 96.94 141 MET B CA 1
ATOM 2654 C C . MET B 1 141 ? -0.03 -13.766 3.15 1 96.94 141 MET B C 1
ATOM 2656 O O . MET B 1 141 ? 0.873 -14.547 3.449 1 96.94 141 MET B O 1
ATOM 2660 N N . ASP B 1 142 ? 0.153 -12.633 2.553 1 97.44 142 ASP B N 1
ATOM 2661 C CA . ASP B 1 142 ? 1.507 -12.172 2.262 1 97.44 142 ASP B CA 1
ATOM 2662 C C . ASP B 1 142 ? 2.211 -11.695 3.529 1 97.44 142 ASP B C 1
ATOM 2664 O O . ASP B 1 142 ? 3.27 -12.219 3.889 1 97.44 142 ASP B O 1
ATOM 2668 N N . SER B 1 143 ? 1.56 -10.797 4.289 1 93.62 143 SER B N 1
ATOM 2669 C CA . SER B 1 143 ? 2.232 -10.133 5.398 1 93.62 143 SER B CA 1
ATOM 2670 C C . SER B 1 143 ? 2.578 -11.117 6.508 1 93.62 143 SER B C 1
ATOM 2672 O O . SER B 1 143 ? 3.568 -10.938 7.223 1 93.62 143 SER B O 1
ATOM 2674 N N . CYS B 1 144 ? 1.844 -12.133 6.703 1 94.38 144 CYS B N 1
ATOM 2675 C CA . CYS B 1 144 ? 2.119 -13.148 7.719 1 94.38 144 CYS B CA 1
ATOM 2676 C C . CYS B 1 144 ? 2.771 -14.375 7.098 1 94.38 144 CYS B C 1
ATOM 2678 O O . CYS B 1 144 ? 2.895 -15.414 7.75 1 94.38 144 CYS B O 1
ATOM 2680 N N . GLY B 1 145 ? 3.068 -14.266 5.777 1 96.44 145 GLY B N 1
ATOM 2681 C CA . GLY B 1 145 ? 3.656 -15.398 5.074 1 96.44 145 GLY B CA 1
ATOM 2682 C C . GLY B 1 145 ? 5.113 -15.625 5.43 1 96.44 145 GLY B C 1
ATOM 2683 O O . GLY B 1 145 ? 5.602 -15.117 6.438 1 96.44 145 GLY B O 1
ATOM 2684 N N . VAL B 1 146 ? 5.719 -16.484 4.719 1 96.62 146 VAL B N 1
ATOM 2685 C CA . VAL B 1 146 ? 7.117 -16.844 4.91 1 96.62 146 VAL B CA 1
ATOM 2686 C C . VAL B 1 146 ? 7.895 -16.609 3.615 1 96.62 146 VAL B C 1
ATOM 2688 O O . VAL B 1 146 ? 7.422 -16.953 2.527 1 96.62 146 VAL B O 1
ATOM 2691 N N . MET B 1 147 ? 9.039 -15.992 3.717 1 96.19 147 MET B N 1
ATOM 2692 C CA . MET B 1 147 ? 9.891 -15.734 2.561 1 96.19 147 MET B CA 1
ATOM 2693 C C . MET B 1 147 ? 10.156 -17.016 1.785 1 96.19 147 MET B C 1
ATOM 2695 O O . MET B 1 147 ? 10.477 -18.047 2.377 1 96.19 147 MET B O 1
ATOM 2699 N N . GLY B 1 148 ? 10 -16.953 0.498 1 97.38 148 GLY B N 1
ATOM 2700 C CA . GLY B 1 148 ? 10.227 -18.109 -0.364 1 97.38 148 GLY B CA 1
ATOM 2701 C C . GLY B 1 148 ? 9 -18.984 -0.535 1 97.38 148 GLY B C 1
ATOM 2702 O O . GLY B 1 148 ? 9.039 -19.984 -1.246 1 97.38 148 GLY B O 1
ATOM 2703 N N . LYS B 1 149 ? 7.914 -18.562 0.082 1 98.44 149 LYS B N 1
ATOM 2704 C CA . LYS B 1 149 ? 6.734 -19.422 0.06 1 98.44 149 LYS B CA 1
ATOM 2705 C C . LYS B 1 149 ? 5.523 -18.672 -0.49 1 98.44 149 LYS B C 1
ATOM 2707 O O . LYS B 1 149 ? 5.512 -17.438 -0.535 1 98.44 149 LYS B O 1
ATOM 2712 N N . ILE B 1 150 ? 4.594 -19.453 -0.969 1 98.81 150 ILE B N 1
ATOM 2713 C CA . ILE B 1 150 ? 3.256 -18.984 -1.326 1 98.81 150 ILE B CA 1
ATOM 2714 C C . ILE B 1 150 ? 2.252 -19.438 -0.269 1 98.81 150 ILE B C 1
ATOM 2716 O O . ILE B 1 150 ? 2.041 -20.641 -0.078 1 98.81 150 ILE B O 1
ATOM 2720 N N . GLN B 1 151 ? 1.643 -18.516 0.439 1 98.75 151 GLN B N 1
ATOM 2721 C CA . GLN B 1 151 ? 0.646 -18.812 1.458 1 98.75 151 GLN B CA 1
ATOM 2722 C C . GLN B 1 151 ? -0.764 -18.516 0.961 1 98.75 151 GLN B 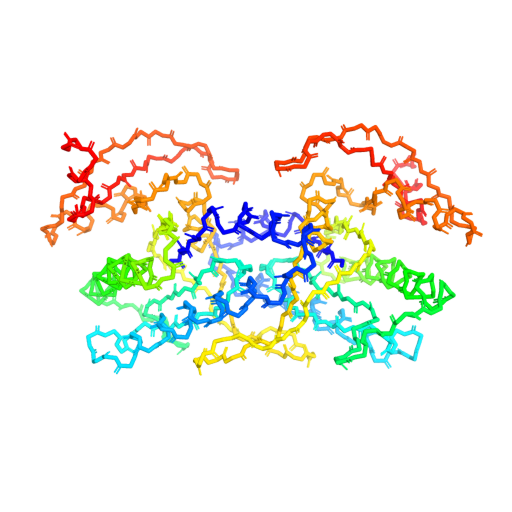C 1
ATOM 2724 O O . GLN B 1 151 ? -0.995 -17.469 0.339 1 98.75 151 GLN B O 1
ATOM 2729 N N . VAL B 1 152 ? -1.708 -19.422 1.233 1 98.75 152 VAL B N 1
ATOM 2730 C CA . VAL B 1 152 ? -3.086 -19.266 0.779 1 98.75 152 VAL B CA 1
ATOM 2731 C C . VAL B 1 152 ? -4.047 -19.656 1.904 1 98.75 152 VAL B C 1
ATOM 2733 O O . VAL B 1 152 ? -3.646 -20.281 2.885 1 98.75 152 VAL B O 1
ATOM 2736 N N . THR B 1 153 ? -5.289 -19.219 1.789 1 97.62 153 THR B N 1
ATOM 2737 C CA . THR B 1 153 ? -6.336 -19.609 2.723 1 97.62 153 THR B CA 1
ATOM 2738 C C . THR B 1 153 ? -6.715 -21.078 2.518 1 97.62 153 THR B C 1
ATOM 2740 O O . THR B 1 153 ? -6.367 -21.672 1.499 1 97.62 153 THR B O 1
ATOM 2743 N N . GLU B 1 154 ? -7.484 -21.609 3.449 1 97.88 154 GLU B N 1
ATOM 2744 C CA . GLU B 1 154 ? -7.949 -23 3.371 1 97.88 154 GLU B CA 1
ATOM 2745 C C . GLU B 1 154 ? -8.82 -23.219 2.139 1 97.88 154 GLU B C 1
ATOM 2747 O O . GLU B 1 154 ? -8.648 -24.203 1.422 1 97.88 154 GLU B O 1
ATOM 2752 N N . ASP B 1 155 ? -9.734 -22.281 1.885 1 96.75 155 ASP B N 1
ATOM 2753 C CA . ASP B 1 155 ? -10.625 -22.391 0.732 1 96.75 155 ASP B CA 1
ATOM 2754 C C . ASP B 1 155 ? -9.836 -22.375 -0.574 1 96.75 155 ASP B C 1
ATOM 2756 O O . ASP B 1 155 ? -10.117 -23.156 -1.489 1 96.75 155 ASP B O 1
ATOM 2760 N N . THR B 1 156 ? -8.852 -21.578 -0.622 1 98.25 156 THR B N 1
ATOM 2761 C CA . THR B 1 156 ? -7.996 -21.469 -1.801 1 98.25 156 THR B CA 1
ATOM 2762 C C . THR B 1 156 ? -7.168 -22.75 -1.972 1 98.25 156 THR B C 1
ATOM 2764 O O . THR B 1 156 ? -7.039 -23.266 -3.082 1 98.25 156 THR B O 1
ATOM 2767 N N . ALA B 1 157 ? -6.66 -23.266 -0.888 1 98.62 157 ALA B N 1
ATOM 2768 C CA . ALA B 1 157 ? -5.867 -24.484 -0.917 1 98.62 157 ALA B CA 1
ATOM 2769 C C . ALA B 1 157 ? -6.688 -25.672 -1.432 1 98.62 157 ALA B C 1
ATOM 2771 O O . ALA B 1 157 ? -6.199 -26.484 -2.217 1 98.62 157 ALA B O 1
ATOM 2772 N N . LYS B 1 158 ? -7.902 -25.75 -1.008 1 98.19 158 LYS B N 1
ATOM 2773 C CA . LYS B 1 158 ? -8.781 -26.828 -1.432 1 98.19 158 LYS B CA 1
ATOM 2774 C C . LYS B 1 158 ? -8.945 -26.844 -2.947 1 98.19 158 LYS B C 1
ATOM 2776 O O . LYS B 1 158 ? -8.859 -27.906 -3.58 1 98.19 158 LYS B O 1
ATOM 2781 N N . ILE B 1 159 ? -9.172 -25.688 -3.473 1 97.94 159 ILE B N 1
ATOM 2782 C CA . ILE B 1 159 ? -9.336 -25.562 -4.918 1 97.94 159 ILE B CA 1
ATOM 2783 C C . ILE B 1 159 ? -8.047 -25.969 -5.621 1 97.94 159 ILE B C 1
ATOM 2785 O O . ILE B 1 159 ? -8.078 -26.719 -6.609 1 97.94 159 ILE B O 1
ATOM 2789 N N . LEU B 1 160 ? -6.918 -25.516 -5.121 1 98.5 160 LEU B N 1
ATOM 2790 C CA . LEU B 1 160 ? -5.629 -25.828 -5.723 1 98.5 160 LEU B CA 1
ATOM 2791 C C . LEU B 1 160 ? -5.348 -27.328 -5.648 1 98.5 160 LEU B C 1
ATOM 2793 O O . LEU B 1 160 ? -4.867 -27.922 -6.617 1 98.5 160 LEU B O 1
ATOM 2797 N N . MET B 1 161 ? -5.672 -27.922 -4.504 1 98.38 161 MET B N 1
ATOM 2798 C CA . MET B 1 161 ? -5.445 -29.359 -4.328 1 98.38 161 MET B CA 1
ATOM 2799 C C . MET B 1 161 ? -6.324 -30.172 -5.273 1 98.38 161 MET B C 1
ATOM 2801 O O . MET B 1 161 ? -5.914 -31.219 -5.758 1 98.38 161 MET B O 1
ATOM 2805 N N . GLU B 1 162 ? -7.488 -29.672 -5.562 1 97.69 162 GLU B N 1
ATOM 2806 C CA . GLU B 1 162 ? -8.375 -30.312 -6.531 1 97.69 162 GLU B CA 1
ATOM 2807 C C . GLU B 1 162 ? -7.777 -30.281 -7.934 1 97.69 162 GLU B C 1
ATOM 2809 O O . GLU B 1 162 ? -8.195 -31.031 -8.812 1 97.69 162 GLU B O 1
ATOM 2814 N N . HIS B 1 163 ? -6.859 -29.391 -8.148 1 97.25 163 HIS B N 1
ATOM 2815 C CA . HIS B 1 163 ? -6.23 -29.25 -9.453 1 97.25 163 HIS B CA 1
ATOM 2816 C C . HIS B 1 163 ? -4.758 -29.656 -9.406 1 97.25 163 HIS B C 1
ATOM 2818 O O . HIS B 1 163 ? -3.922 -29.031 -10.062 1 97.25 163 HIS B O 1
ATOM 2824 N N . ASN B 1 164 ? -4.375 -30.469 -8.469 1 96.44 164 ASN B N 1
ATOM 2825 C CA . ASN B 1 164 ? -3.129 -31.219 -8.438 1 96.44 164 ASN B CA 1
ATOM 2826 C C . ASN B 1 164 ? -1.978 -30.375 -7.891 1 96.44 164 ASN B C 1
ATOM 2828 O O . ASN B 1 164 ? -0.813 -30.641 -8.203 1 96.44 164 ASN B O 1
ATOM 2832 N N . TYR B 1 165 ? -2.303 -29.391 -7.195 1 98 165 TYR B N 1
ATOM 2833 C CA . TYR B 1 165 ? -1.264 -28.719 -6.418 1 98 165 TYR B CA 1
ATOM 2834 C C . TYR B 1 165 ? -1.108 -29.359 -5.047 1 98 165 TYR B C 1
ATOM 2836 O O . TYR B 1 165 ? -2.098 -29.766 -4.422 1 98 165 TYR B O 1
ATOM 2844 N N . ASP B 1 166 ? 0.108 -29.516 -4.648 1 98.19 166 ASP B N 1
ATOM 2845 C CA . ASP B 1 166 ? 0.38 -29.953 -3.283 1 98.19 166 ASP B CA 1
ATOM 2846 C C . ASP B 1 166 ? 0.4 -28.781 -2.316 1 98.19 166 ASP B C 1
ATOM 2848 O O . ASP B 1 166 ? 1.069 -27.766 -2.568 1 98.19 166 ASP B O 1
ATOM 2852 N N . CYS B 1 167 ? -0.368 -28.859 -1.289 1 98.38 167 CYS B N 1
ATOM 2853 C CA . CYS B 1 167 ? -0.413 -27.828 -0.26 1 98.38 167 CYS B CA 1
ATOM 2854 C C . CYS B 1 167 ? -0.159 -28.422 1.12 1 98.38 167 CYS B C 1
ATOM 2856 O O . CYS B 1 167 ? -0.55 -29.562 1.393 1 98.38 167 CYS B O 1
ATOM 2858 N N . GLU B 1 168 ? 0.541 -27.688 1.917 1 98.19 168 GLU B N 1
ATOM 2859 C CA . GLU B 1 168 ? 0.822 -28.094 3.293 1 98.19 168 GLU B CA 1
ATOM 2860 C C . GLU B 1 168 ? 0.13 -27.156 4.289 1 98.19 168 GLU B C 1
ATOM 2862 O O . GLU B 1 168 ? 0.269 -25.938 4.203 1 98.19 168 GLU B O 1
ATOM 2867 N N . CYS B 1 169 ? -0.548 -27.781 5.238 1 98 169 CYS B N 1
ATOM 2868 C CA . CYS B 1 169 ? -1.212 -26.984 6.266 1 98 169 CYS B CA 1
ATOM 2869 C C . CYS B 1 169 ? -0.194 -26.344 7.195 1 98 169 CYS B C 1
ATOM 2871 O O . CYS B 1 169 ? 0.658 -27.016 7.766 1 98 169 CYS B O 1
ATOM 2873 N N . ARG B 1 170 ? -0.222 -25.078 7.277 1 96.81 170 ARG B N 1
ATOM 2874 C CA . ARG B 1 170 ? 0.683 -24.344 8.156 1 96.81 170 ARG B CA 1
ATOM 2875 C C . ARG B 1 170 ? 0.093 -24.203 9.555 1 96.81 170 ARG B C 1
ATOM 2877 O O . ARG B 1 170 ? 0.827 -24.203 10.539 1 96.81 170 ARG B O 1
ATOM 2884 N N . GLY B 1 171 ? -1.194 -24.109 9.625 1 96.19 171 GLY B N 1
ATOM 2885 C CA . GLY B 1 171 ? -1.9 -23.828 10.867 1 96.19 171 GLY B CA 1
ATOM 2886 C C . GLY B 1 171 ? -2.654 -22.5 10.82 1 96.19 171 GLY B C 1
ATOM 2887 O O . GLY B 1 171 ? -3 -22.016 9.742 1 96.19 171 GLY B O 1
ATOM 2888 N N . THR B 1 172 ? -3.025 -21.984 12.016 1 94.38 172 THR B N 1
ATOM 2889 C CA . THR B 1 172 ? -3.902 -20.812 12.086 1 94.38 172 THR B CA 1
ATOM 2890 C C . THR B 1 172 ? -3.092 -19.547 12.312 1 94.38 172 THR B C 1
ATOM 2892 O O . THR B 1 172 ? -2.064 -19.562 12.992 1 94.38 172 THR B O 1
ATOM 2895 N N . ILE B 1 173 ? -3.525 -18.562 11.656 1 90.81 173 ILE B N 1
ATOM 2896 C CA . ILE B 1 173 ? -2.984 -17.234 11.906 1 90.81 173 ILE B CA 1
ATOM 2897 C C . ILE B 1 173 ? -4.117 -16.281 12.289 1 90.81 173 ILE B C 1
ATOM 2899 O O . ILE B 1 173 ? -5.258 -16.469 11.852 1 90.81 173 ILE B O 1
ATOM 2903 N N . TYR B 1 174 ? -3.73 -15.375 13.133 1 87.38 174 TYR B N 1
ATOM 2904 C CA . TYR B 1 174 ? -4.711 -14.367 13.508 1 87.38 174 TYR B CA 1
ATOM 2905 C C . TYR B 1 174 ? -4.723 -13.219 12.5 1 87.38 174 TYR B C 1
ATOM 2907 O O . TYR B 1 174 ? -3.668 -12.695 12.133 1 87.38 174 TYR B O 1
ATOM 2915 N N . VAL B 1 175 ? -5.848 -12.938 11.984 1 76.5 175 VAL B N 1
ATOM 2916 C CA . VAL B 1 175 ? -6.051 -11.812 11.086 1 76.5 175 VAL B CA 1
ATOM 2917 C C . VAL B 1 175 ? -6.957 -10.773 11.75 1 76.5 175 VAL B C 1
ATOM 2919 O O . VAL B 1 175 ? -8.086 -11.086 12.141 1 76.5 175 VAL B O 1
ATOM 2922 N N . LYS B 1 176 ? -6.324 -9.555 11.859 1 69 176 LYS B N 1
ATOM 2923 C CA . LYS B 1 176 ? -7.094 -8.484 12.484 1 69 176 LYS B CA 1
ATOM 2924 C C . LYS B 1 176 ? -8.445 -8.305 11.797 1 69 176 LYS B C 1
ATOM 2926 O O . LYS B 1 176 ? -8.523 -8.219 10.57 1 69 176 LYS B O 1
ATOM 2931 N N . GLY B 1 177 ? -9.586 -8.336 12.422 1 66.81 177 GLY B N 1
ATOM 2932 C CA . GLY B 1 177 ? -10.93 -8.156 11.906 1 66.81 177 GLY B CA 1
ATOM 2933 C C . GLY B 1 177 ? -11.555 -9.445 11.414 1 66.81 177 GLY B C 1
ATOM 2934 O O . GLY B 1 177 ? -12.766 -9.492 11.164 1 66.81 177 GLY B O 1
ATOM 2935 N N . LYS B 1 178 ? -10.75 -10.492 11.219 1 74.69 178 LYS B N 1
ATOM 2936 C CA . LYS B 1 178 ? -11.281 -11.727 10.656 1 74.69 178 LYS B CA 1
ATOM 2937 C C . LYS B 1 178 ? -11.125 -12.891 11.633 1 74.69 178 LYS B C 1
ATOM 2939 O O . LYS B 1 178 ? -11.773 -13.93 11.469 1 74.69 178 LYS B O 1
ATOM 2944 N N . GLY B 1 179 ? -10.297 -12.664 12.594 1 84.56 179 GLY B N 1
ATOM 2945 C CA . GLY B 1 179 ? -10.047 -13.75 13.531 1 84.56 179 GLY B CA 1
ATOM 2946 C C . GLY B 1 179 ? -9.008 -14.742 13.039 1 84.56 179 GLY B C 1
ATOM 2947 O O . GLY B 1 179 ? -8.047 -14.359 12.375 1 84.56 179 GLY B O 1
ATOM 2948 N N . ASN B 1 180 ? -9.203 -16.031 13.477 1 92 180 ASN B N 1
ATOM 2949 C CA . ASN B 1 180 ? -8.227 -17.062 13.109 1 92 180 ASN B CA 1
ATOM 2950 C C . ASN B 1 180 ? -8.562 -17.688 11.766 1 92 180 ASN B C 1
ATOM 2952 O O . ASN B 1 180 ? -9.703 -18.094 11.531 1 92 180 ASN B O 1
ATOM 2956 N N . LEU B 1 181 ? -7.57 -17.703 10.953 1 93.88 181 LEU B N 1
ATOM 2957 C CA . LEU B 1 181 ? -7.711 -18.328 9.648 1 93.88 181 LEU B CA 1
ATOM 2958 C C . LEU B 1 181 ? -6.695 -19.453 9.469 1 93.88 181 LEU B C 1
ATOM 2960 O O . LEU B 1 181 ? -5.512 -19.281 9.781 1 93.88 181 LEU B O 1
ATOM 2964 N N . THR B 1 182 ? -7.184 -20.562 9.039 1 97.19 182 THR B N 1
ATOM 2965 C CA . THR B 1 182 ? -6.262 -21.641 8.688 1 97.19 182 THR B CA 1
ATOM 2966 C C . THR B 1 182 ? -5.559 -21.328 7.367 1 97.19 182 THR B C 1
ATOM 2968 O O . THR B 1 182 ? -6.199 -20.922 6.398 1 97.19 182 THR B O 1
ATOM 2971 N N . THR B 1 183 ? -4.25 -21.516 7.375 1 98.19 183 THR B N 1
ATOM 2972 C CA . THR B 1 183 ? -3.486 -21.156 6.184 1 98.19 183 THR B CA 1
ATOM 2973 C C . THR B 1 183 ? -2.705 -22.359 5.664 1 98.19 183 THR B C 1
ATOM 2975 O O . THR B 1 183 ? -2.512 -23.344 6.387 1 98.19 183 THR B O 1
ATOM 2978 N N . TYR B 1 184 ? -2.312 -22.359 4.41 1 98.75 184 TYR B N 1
ATOM 2979 C CA . TYR B 1 184 ? -1.561 -23.406 3.732 1 98.75 184 TYR B CA 1
ATOM 2980 C C . TYR B 1 184 ? -0.413 -22.812 2.922 1 98.75 184 TYR B C 1
ATOM 2982 O O . TYR B 1 184 ? -0.497 -21.672 2.449 1 98.75 184 TYR B O 1
ATOM 2990 N N . PHE B 1 185 ? 0.648 -23.578 2.789 1 98.69 185 PHE B N 1
ATOM 2991 C CA . PHE B 1 185 ? 1.695 -23.281 1.818 1 98.69 185 PHE B CA 1
ATOM 2992 C C . PHE B 1 185 ? 1.509 -24.109 0.551 1 98.69 185 PHE B C 1
ATOM 2994 O O . PHE B 1 185 ? 1.271 -25.312 0.619 1 98.69 185 PHE B O 1
ATOM 3001 N N . VAL B 1 186 ? 1.544 -23.469 -0.574 1 98.81 186 VAL B N 1
ATOM 3002 C CA . VAL B 1 186 ? 1.601 -24.188 -1.848 1 98.81 186 VAL B CA 1
ATOM 3003 C C . VAL B 1 186 ? 3.02 -24.688 -2.094 1 98.81 186 VAL B C 1
ATOM 3005 O O . VAL B 1 186 ? 3.979 -23.922 -2.053 1 98.81 186 VAL B O 1
ATOM 3008 N N . LYS B 1 187 ? 3.18 -25.906 -2.318 1 98.25 187 LYS B N 1
ATOM 3009 C CA . LYS B 1 187 ? 4.5 -26.453 -2.602 1 98.25 187 LYS B CA 1
ATOM 3010 C C . LYS B 1 187 ? 4.957 -26.109 -4.012 1 98.25 187 LYS B C 1
ATOM 3012 O O . LYS B 1 187 ? 4.172 -26.188 -4.961 1 98.25 187 LYS B O 1
ATOM 3017 N N . THR B 1 188 ? 6.141 -25.609 -4.086 1 96.94 188 THR B N 1
ATOM 3018 C CA . THR B 1 188 ? 6.734 -25.25 -5.367 1 96.94 188 THR B CA 1
ATOM 3019 C C . THR B 1 188 ? 8.117 -25.875 -5.52 1 96.94 188 THR B C 1
ATOM 3021 O O . THR B 1 188 ? 8.633 -26.484 -4.582 1 96.94 188 THR B O 1
ATOM 3024 N N . GLN B 1 189 ? 8.742 -25.797 -6.711 1 93.75 189 GLN B N 1
ATOM 3025 C CA . GLN B 1 189 ? 10.07 -26.328 -6.98 1 93.75 189 GLN B CA 1
ATOM 3026 C C . GLN B 1 189 ? 11.133 -25.594 -6.176 1 93.75 189 GLN B C 1
ATOM 3028 O O . GLN B 1 189 ? 12.273 -26.062 -6.074 1 93.75 189 GLN B O 1
ATOM 3033 N N . PHE B 1 190 ? 10.789 -24.531 -5.559 1 92.44 190 PHE B N 1
ATOM 3034 C CA . PHE B 1 190 ? 11.758 -23.719 -4.836 1 92.44 190 PHE B CA 1
ATOM 3035 C C . PHE B 1 190 ? 11.797 -24.109 -3.363 1 92.44 190 PHE B C 1
ATOM 3037 O O . PHE B 1 190 ? 12.625 -23.594 -2.604 1 92.44 190 PHE B O 1
ATOM 3044 N N . ASP B 1 191 ? 10.867 -24.953 -2.881 1 89.5 191 ASP B N 1
ATOM 3045 C CA . ASP B 1 191 ? 10.852 -25.406 -1.496 1 89.5 191 ASP B CA 1
ATOM 3046 C C . ASP B 1 191 ? 12.031 -26.344 -1.22 1 89.5 191 ASP B C 1
ATOM 3048 O O . ASP B 1 191 ? 12.516 -26.422 -0.091 1 89.5 191 ASP B O 1
ATOM 3052 N N . LYS B 1 192 ? 12.43 -27.422 -1.988 1 67.94 192 LYS B N 1
ATOM 3053 C CA . LYS B 1 192 ? 13.445 -28.453 -1.789 1 67.94 192 LYS B CA 1
ATOM 3054 C C . LYS B 1 192 ? 14.836 -27.828 -1.652 1 67.94 192 LYS B C 1
ATOM 3056 O O . LYS B 1 192 ? 15.719 -28.422 -1.027 1 67.94 192 LYS B O 1
ATOM 3061 N N . SER B 1 193 ? 15.133 -26.688 -2.189 1 50.88 193 SER B N 1
ATOM 3062 C CA . SER B 1 193 ? 16.562 -26.391 -2.244 1 50.88 193 SER B CA 1
ATOM 3063 C C . SER B 1 193 ? 17.125 -26.109 -0.853 1 50.88 193 SER B C 1
ATOM 3065 O O . SER B 1 193 ? 18.312 -25.859 -0.7 1 50.88 193 SER B O 1
ATOM 3067 N N . SER B 1 194 ? 16.406 -25.828 0.097 1 42.62 194 SER B N 1
ATOM 3068 C CA . SER B 1 194 ? 17.109 -25.547 1.341 1 42.62 194 SER B CA 1
ATOM 3069 C C . SER B 1 194 ? 17.656 -26.812 1.981 1 42.62 194 SER B C 1
ATOM 3071 O O . SER B 1 194 ? 18.328 -26.75 3.008 1 42.62 194 SER B O 1
ATOM 3073 N N . ASP B 1 195 ? 17.094 -27.938 1.733 1 35.91 195 ASP B N 1
ATOM 3074 C CA . ASP B 1 195 ? 17.641 -29.094 2.443 1 35.91 195 ASP B CA 1
ATOM 3075 C C . ASP B 1 195 ? 18.984 -29.5 1.841 1 35.91 195 ASP B C 1
ATOM 3077 O O . ASP B 1 195 ? 19.625 -30.438 2.326 1 35.91 195 ASP B O 1
ATOM 3081 N N . CYS B 1 196 ? 19.406 -29.109 0.557 1 30.16 196 CYS B N 1
ATOM 3082 C CA . CYS B 1 196 ? 20.734 -29.656 0.3 1 30.16 196 CYS B CA 1
ATOM 3083 C C . CYS B 1 196 ? 21.812 -28.797 0.947 1 30.16 196 CYS B C 1
ATOM 3085 O O . CYS B 1 196 ? 21.688 -27.578 1.013 1 30.16 196 CYS B O 1
#

Secondary structure (DSSP, 8-state):
-EEE-TTHHHHHHHHHTTT-HHHHHHHHHHHHHHHHHHTTSGGGTTEEEEEEETTEEEEEE---TT------HHHHHHHHHHHHHHHHHHHHHHHHHHHHHT-----EEEE--S--EEEEE-SSS-EEEEESHHHHHHHHHHHTS-TT-EEEEHHHHHHHHHTT--EEEEEEEEETTTEEEEEEEEP-TTSGGG--/-EEE-TTHHHHHHHHHHTT-HHHHHHHHHHHHHHHHHHTTSGGGTTEEEEEEETTEEEEEE---TT------HHHHHHHHHHHHHHHHHHHHHHHHHHHHHT-----EEEE--S--EEEEE-SSS-EEEEESHHHHHHHHHHHTS-TT-EEEEHHHHHHHHHTT--EEEEEEEEETTTEEEEEEEEP-TTSGGG--

pLDDT: mean 89.18, std 13.99, range [30.16, 98.88]

Sequence (392 aa):
MFASIPNYKEFYDETDINKQGLECLRLLNEIICDFDKLLLKPKFSRIEKIKTIGSTYMAAAGLQPGREENGDESRKSHNLLALTEFAIALMALLDQINRESFQRFKLRVGINNGPVIAGVVGAQKPQYDIWGNTVNVASRMDSCGVMGKIQVTEDTAKILMEHNYDCECRGTIYVKGKGNLTTYFVKTQFDKSSDCMFASIPNYKEFYDETDINKQGLECLRLLNEIICDFDKLLLKPKFSRIEKIKTIGSTYMAAAGLQPGREENGDESRKSHNLLALTEFAIALMALLDQINRESFQRFKLRVGINNGPVIAGVVGAQKPQYDIWGNTVNVASRMDSCGVMGKIQVTEDTAKILMEHNYDCECRGTIYVKGKGNLTTYFVKTQFDKSSDC